Protein AF-A0AAD3CRD9-F1 (afdb_monomer_lite)

InterPro domains:
  IPR001878 Zinc finger, CCHC-type [PF00098] (406-422)
  IPR001878 Zinc finger, CCHC-type [PS50158] (407-422)
  IPR001878 Zinc finger, CCHC-type [SM00343] (406-422)
  IPR036875 Zinc finger, CCHC-type superfamily [SSF57756] (388-427)

Structure (mmCIF, N/CA/C/O backbone):
data_AF-A0AAD3CRD9-F1
#
_entry.id   AF-A0AAD3CRD9-F1
#
loop_
_atom_site.group_PDB
_atom_site.id
_atom_site.type_symbol
_atom_site.label_atom_id
_atom_site.label_alt_id
_atom_site.label_comp_id
_atom_site.label_asym_id
_atom_site.label_entity_id
_atom_site.label_seq_id
_atom_site.pdbx_PDB_ins_code
_atom_site.Cartn_x
_atom_site.Cartn_y
_atom_site.Cartn_z
_atom_site.occupancy
_atom_site.B_iso_or_equiv
_atom_site.auth_seq_id
_atom_site.auth_comp_id
_atom_site.auth_asym_id
_atom_site.auth_atom_id
_atom_site.pdbx_PDB_model_num
ATOM 1 N N . MET A 1 1 ? -44.282 -31.482 -25.779 1.00 35.91 1 MET A N 1
ATOM 2 C CA . MET A 1 1 ? -44.807 -31.997 -27.056 1.00 35.91 1 MET A CA 1
ATOM 3 C C . MET A 1 1 ? -44.684 -30.893 -28.095 1.00 35.91 1 MET A C 1
ATOM 5 O O . MET A 1 1 ? -45.486 -29.977 -28.045 1.00 35.91 1 MET A O 1
ATOM 9 N N . SER A 1 2 ? -43.751 -30.878 -29.043 1.00 31.64 2 SER A N 1
ATOM 10 C CA . SER A 1 2 ? -42.360 -31.367 -29.129 1.00 31.64 2 SER A CA 1
ATOM 11 C C . SER A 1 2 ? -42.044 -31.583 -30.615 1.00 31.64 2 SER A C 1
ATOM 13 O O . SER A 1 2 ? -42.589 -32.512 -31.200 1.00 31.64 2 SER A O 1
ATOM 15 N N . SER A 1 3 ? -41.087 -30.809 -31.136 1.00 29.16 3 SER A N 1
ATOM 16 C CA . SER A 1 3 ? -40.268 -31.115 -32.325 1.00 29.16 3 SER A CA 1
ATOM 17 C C . SER A 1 3 ? -40.866 -30.933 -33.734 1.00 29.16 3 SER A C 1
ATOM 19 O O . SER A 1 3 ? -42.062 -31.079 -33.950 1.00 29.16 3 SER A O 1
ATOM 21 N N . GLN A 1 4 ? -39.935 -30.726 -34.685 1.00 31.55 4 GLN A N 1
ATOM 22 C CA . GLN A 1 4 ? -40.085 -30.641 -36.154 1.00 31.55 4 GLN A CA 1
ATOM 23 C C . GLN A 1 4 ? -40.758 -29.346 -36.677 1.00 31.55 4 GLN A C 1
ATOM 25 O O . GLN A 1 4 ? -41.579 -28.752 -35.991 1.00 31.55 4 GLN A O 1
ATOM 30 N N . GLY A 1 5 ? -40.406 -28.820 -37.858 1.00 29.38 5 GLY A N 1
ATOM 31 C CA . GLY A 1 5 ? -39.398 -29.253 -38.842 1.00 29.38 5 GLY A CA 1
ATOM 32 C C . GLY A 1 5 ? -39.025 -28.119 -39.819 1.00 29.38 5 GLY A C 1
ATOM 33 O O . GLY A 1 5 ? -39.647 -27.061 -39.798 1.00 29.38 5 GLY A O 1
ATOM 34 N N . ASN A 1 6 ? -37.980 -28.315 -40.629 1.00 29.61 6 ASN A N 1
ATOM 35 C CA . ASN A 1 6 ? -37.401 -27.281 -41.501 1.00 29.61 6 ASN A CA 1
ATOM 36 C C . ASN A 1 6 ? -38.105 -27.145 -42.866 1.00 29.61 6 ASN A C 1
ATOM 38 O O . ASN A 1 6 ? -38.585 -28.136 -43.396 1.00 29.61 6 ASN A O 1
ATOM 42 N N . GLN A 1 7 ? -37.980 -25.939 -43.443 1.00 30.22 7 GLN A N 1
ATOM 43 C CA . GLN A 1 7 ? -37.881 -25.617 -44.882 1.00 30.22 7 GLN A CA 1
ATOM 44 C C . GLN A 1 7 ? -38.973 -26.098 -45.857 1.00 30.22 7 GLN A C 1
ATOM 46 O O . GLN A 1 7 ? -39.099 -27.280 -46.132 1.00 30.22 7 GLN A O 1
ATOM 51 N N . GLU A 1 8 ? -39.548 -25.135 -46.582 1.00 28.02 8 GLU A N 1
ATOM 52 C CA . GLU A 1 8 ? -39.514 -25.142 -48.053 1.00 28.02 8 GLU A CA 1
ATOM 53 C C . GLU A 1 8 ? -39.607 -23.695 -48.578 1.00 28.02 8 GLU A C 1
ATOM 55 O O . GLU A 1 8 ? -40.181 -22.820 -47.925 1.00 28.02 8 GLU A O 1
ATOM 60 N N . THR A 1 9 ? -38.968 -23.412 -49.714 1.00 31.98 9 THR A N 1
ATOM 61 C CA . THR A 1 9 ? -38.898 -22.077 -50.339 1.00 31.98 9 THR A CA 1
ATOM 62 C C . THR A 1 9 ? -38.847 -22.246 -51.846 1.00 31.98 9 THR A C 1
ATOM 64 O O . THR A 1 9 ? -37.929 -22.921 -52.312 1.00 31.98 9 THR A O 1
ATOM 67 N N . ASP A 1 10 ? -39.749 -21.611 -52.600 1.00 28.62 10 ASP A N 1
ATOM 68 C CA . ASP A 1 10 ? -39.769 -21.796 -54.053 1.00 28.62 10 ASP A CA 1
ATOM 69 C C . ASP A 1 10 ? -40.045 -20.523 -54.874 1.00 28.62 10 ASP A C 1
ATOM 71 O O . ASP A 1 10 ? -40.849 -19.668 -54.508 1.00 28.62 10 ASP A O 1
ATOM 75 N N . THR A 1 11 ? -39.310 -20.442 -55.985 1.00 29.28 11 THR A N 1
ATOM 76 C CA . THR A 1 11 ? -39.422 -19.592 -57.191 1.00 29.28 11 THR A CA 1
ATOM 77 C C . THR A 1 11 ? -40.224 -18.275 -57.191 1.00 29.28 11 THR A C 1
ATOM 79 O O . THR A 1 11 ? -41.448 -18.284 -57.087 1.00 29.28 11 THR A O 1
ATOM 82 N N . ALA A 1 12 ? -39.573 -17.190 -57.647 1.00 27.66 12 ALA A N 1
ATOM 83 C CA . ALA A 1 12 ? -39.840 -16.619 -58.986 1.00 27.66 12 ALA A CA 1
ATOM 84 C C . ALA A 1 12 ? -38.785 -15.571 -59.423 1.00 27.66 12 ALA A C 1
ATOM 86 O O . ALA A 1 12 ? -38.386 -14.714 -58.639 1.00 27.66 12 ALA A O 1
ATOM 87 N N . ALA A 1 13 ? -38.393 -15.597 -60.703 1.00 31.03 13 ALA A N 1
ATOM 88 C CA . ALA A 1 13 ? -37.639 -14.544 -61.404 1.00 31.03 13 ALA A CA 1
ATOM 89 C C . ALA A 1 13 ? -38.211 -14.369 -62.829 1.00 31.03 13 ALA A C 1
ATOM 91 O O . ALA A 1 13 ? -38.775 -15.323 -63.371 1.00 31.03 13 ALA A O 1
ATOM 92 N N . PRO A 1 14 ? -38.139 -13.161 -63.421 1.00 41.59 14 PRO A N 1
ATOM 93 C CA . PRO A 1 14 ? -37.195 -12.893 -64.531 1.00 41.59 14 PRO A CA 1
ATOM 94 C C . PRO A 1 14 ? -36.490 -11.516 -64.378 1.00 41.59 14 PRO A C 1
ATOM 96 O O . PRO A 1 14 ? -37.015 -10.655 -63.682 1.00 41.59 14 PRO A O 1
ATOM 99 N N . ASN A 1 15 ? -35.281 -11.195 -64.873 1.00 33.47 15 ASN A N 1
ATOM 100 C CA . ASN A 1 15 ? -34.449 -11.494 -66.069 1.00 33.47 15 ASN A CA 1
ATOM 101 C C . ASN A 1 15 ? -34.406 -10.362 -67.130 1.00 33.47 15 ASN A C 1
ATOM 103 O O . ASN A 1 15 ? -35.432 -9.784 -67.470 1.00 33.47 15 ASN A O 1
ATOM 107 N N . ASN A 1 16 ? -33.201 -10.184 -67.707 1.00 32.38 16 ASN A N 1
ATOM 108 C CA . ASN A 1 16 ? -32.766 -9.326 -68.839 1.00 32.38 16 ASN A CA 1
ATOM 109 C C . ASN A 1 16 ? -32.638 -7.801 -68.548 1.00 32.38 16 ASN A C 1
ATOM 111 O O . ASN A 1 16 ? -33.539 -7.232 -67.946 1.00 32.38 16 ASN A O 1
ATOM 115 N N . ALA A 1 17 ? -31.526 -7.075 -68.802 1.00 30.06 17 ALA A N 1
ATOM 116 C CA . ALA A 1 17 ? -30.503 -6.995 -69.891 1.00 30.06 17 ALA A CA 1
ATOM 117 C C . ALA A 1 17 ? -30.829 -5.872 -70.926 1.00 30.06 17 ALA A C 1
ATOM 119 O O . ALA A 1 17 ? -31.990 -5.485 -71.007 1.00 30.06 17 ALA A O 1
ATOM 120 N N . SER A 1 18 ? -29.909 -5.250 -71.691 1.00 30.02 18 SER A N 1
ATOM 121 C CA . SER A 1 18 ? -28.485 -5.508 -72.031 1.00 30.02 18 SER A CA 1
ATOM 122 C C . SER A 1 18 ? -27.734 -4.226 -72.507 1.00 30.02 18 SER A C 1
ATOM 124 O O . SER A 1 18 ? -28.394 -3.321 -73.001 1.00 30.02 18 SER A O 1
ATOM 126 N N . GLU A 1 19 ? -26.377 -4.222 -72.460 1.00 30.31 19 GLU A N 1
ATOM 127 C CA . GLU A 1 19 ? -25.426 -3.549 -73.417 1.00 30.31 19 GLU A CA 1
ATOM 128 C C . GLU A 1 19 ? -25.478 -1.989 -73.563 1.00 30.31 19 GLU A C 1
ATOM 130 O O . GLU A 1 19 ? -26.434 -1.369 -73.127 1.00 30.31 19 GLU A O 1
ATOM 135 N N . THR A 1 20 ? -24.540 -1.178 -74.108 1.00 30.62 20 THR A N 1
ATOM 136 C CA . THR A 1 20 ? -23.127 -1.145 -74.643 1.00 30.62 20 THR A CA 1
ATOM 137 C C . THR A 1 20 ? -22.715 0.369 -74.701 1.00 30.62 20 THR A C 1
ATOM 139 O O . THR A 1 20 ? -23.592 1.198 -74.470 1.00 30.62 20 THR A O 1
ATOM 142 N N . SER A 1 21 ? -21.530 0.926 -75.035 1.00 30.11 21 SER A N 1
ATOM 143 C CA . SER A 1 21 ? -20.060 0.644 -75.112 1.00 30.11 21 SER A CA 1
ATOM 144 C C . SER A 1 21 ? -19.377 2.008 -75.512 1.00 30.11 21 SER A C 1
ATOM 146 O O . SER A 1 21 ? -20.089 3.008 -75.539 1.00 30.11 21 SER A O 1
ATOM 148 N N . ASP A 1 22 ? -18.095 2.263 -75.849 1.00 30.22 22 ASP A N 1
ATOM 149 C CA . ASP A 1 22 ? -16.782 1.573 -75.910 1.00 30.22 22 ASP A CA 1
ATOM 150 C C . ASP A 1 22 ? -15.630 2.643 -75.963 1.00 30.22 22 ASP A C 1
ATOM 152 O O . ASP A 1 22 ? -15.923 3.801 -76.252 1.00 30.22 22 ASP A O 1
ATOM 156 N N . ASN A 1 23 ? -14.345 2.241 -75.854 1.00 31.47 23 ASN A N 1
ATOM 157 C CA . ASN A 1 23 ? -13.110 2.922 -76.351 1.00 31.47 23 ASN A CA 1
ATOM 158 C C . ASN A 1 23 ? -12.667 4.316 -75.790 1.00 31.47 23 ASN A C 1
ATOM 160 O O . ASN A 1 23 ? -13.484 5.105 -75.339 1.00 31.47 23 ASN A O 1
ATOM 164 N N . ASN A 1 24 ? -11.396 4.777 -75.890 1.00 28.59 24 ASN A N 1
ATOM 165 C CA . ASN A 1 24 ? -10.050 4.153 -75.759 1.00 28.59 24 ASN A CA 1
ATOM 166 C C . ASN A 1 24 ? -8.930 5.258 -75.714 1.00 28.59 24 ASN A C 1
ATOM 168 O O . ASN A 1 24 ? -9.234 6.437 -75.853 1.00 28.59 24 ASN A O 1
ATOM 172 N N . VAL A 1 25 ? -7.643 4.865 -75.635 1.00 30.41 25 VAL A N 1
ATOM 173 C CA . VAL A 1 25 ? -6.395 5.645 -75.930 1.00 30.41 25 VAL A CA 1
ATOM 174 C C . VAL A 1 25 ? -5.805 6.643 -74.890 1.00 30.41 25 VAL A C 1
ATOM 176 O O . VAL A 1 25 ? -6.147 7.816 -74.814 1.00 30.41 25 VAL A O 1
ATOM 179 N N . VAL A 1 26 ? -4.781 6.141 -74.185 1.00 36.59 26 VAL A N 1
ATOM 180 C CA . VAL A 1 26 ? -3.442 6.698 -73.830 1.00 36.59 26 VAL A CA 1
ATOM 181 C C . VAL A 1 26 ? -3.019 8.121 -74.298 1.00 36.59 26 VAL A C 1
ATOM 183 O O . VAL A 1 26 ? -2.935 8.367 -75.494 1.00 36.59 26 VAL A O 1
ATOM 186 N N . ASP A 1 27 ? -2.477 8.949 -73.381 1.00 28.66 27 ASP A N 1
ATOM 187 C CA . ASP A 1 27 ? -1.178 9.656 -73.574 1.00 28.66 27 ASP A CA 1
ATOM 188 C C . ASP A 1 27 ? -0.481 9.966 -72.221 1.00 28.66 27 ASP A C 1
ATOM 190 O O . ASP A 1 27 ? -1.092 9.900 -71.154 1.00 28.66 27 ASP A O 1
ATOM 194 N N . SER A 1 28 ? 0.821 10.272 -72.252 1.00 37.00 28 SER A N 1
ATOM 195 C CA . SER A 1 28 ? 1.704 10.499 -71.098 1.00 37.00 28 SER A CA 1
ATOM 196 C C . SER A 1 28 ? 2.212 11.942 -71.012 1.00 37.00 28 SER A C 1
ATOM 198 O O . SER A 1 28 ? 2.741 12.469 -71.993 1.00 37.00 28 SER A O 1
ATOM 200 N N . ARG A 1 29 ? 2.214 12.554 -69.812 1.00 29.53 29 ARG A N 1
ATOM 201 C CA . ARG A 1 29 ? 3.105 13.698 -69.508 1.00 29.53 29 ARG A CA 1
ATOM 202 C C . ARG A 1 29 ? 3.309 13.984 -68.014 1.00 29.53 29 ARG A C 1
ATOM 204 O O . ARG A 1 29 ? 2.607 13.475 -67.151 1.00 29.53 29 ARG A O 1
ATOM 211 N N . ARG A 1 30 ? 4.358 14.766 -67.737 1.00 32.22 30 ARG A N 1
ATOM 212 C CA . ARG A 1 30 ? 5.088 14.885 -66.462 1.00 32.22 30 ARG A CA 1
ATOM 213 C C . ARG A 1 30 ? 5.162 16.352 -66.018 1.00 32.22 30 ARG A C 1
ATOM 215 O O . ARG A 1 30 ? 5.890 17.112 -66.647 1.00 32.22 30 ARG A O 1
ATOM 222 N N . SER A 1 31 ? 4.502 16.719 -64.918 1.00 29.28 31 SER A N 1
ATOM 223 C CA . SER A 1 31 ? 4.797 17.930 -64.122 1.00 29.28 31 SER A CA 1
ATOM 224 C C . SER A 1 31 ? 4.269 17.725 -62.695 1.00 29.28 31 SER A C 1
ATOM 226 O O . SER A 1 31 ? 3.162 17.236 -62.527 1.00 29.28 31 SER A O 1
ATOM 228 N N . GLN A 1 32 ? 5.128 17.737 -61.673 1.00 30.48 32 GLN A N 1
ATOM 229 C CA . GLN A 1 32 ? 5.472 18.889 -60.818 1.00 30.48 32 GLN A CA 1
ATOM 230 C C . GLN A 1 32 ? 4.336 19.401 -59.912 1.00 30.48 32 GLN A C 1
ATOM 232 O O . GLN A 1 32 ? 3.290 19.811 -60.385 1.00 30.48 32 GLN A O 1
ATOM 237 N N . ARG A 1 33 ? 4.652 19.389 -58.606 1.00 34.91 33 ARG A N 1
ATOM 238 C CA . ARG A 1 33 ? 4.175 20.230 -57.492 1.00 34.91 33 ARG A CA 1
ATOM 239 C C . ARG A 1 33 ? 2.901 21.062 -57.710 1.00 34.91 33 ARG A C 1
ATOM 241 O O . ARG A 1 33 ? 2.939 22.033 -58.449 1.00 34.91 33 ARG A O 1
ATOM 248 N 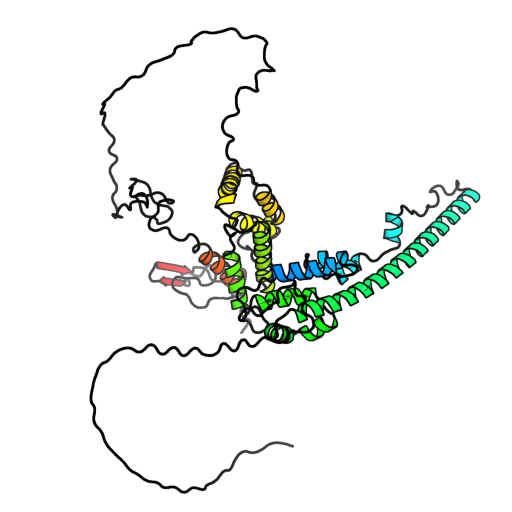N . ASP A 1 34 ? 1.953 20.874 -56.795 1.00 31.88 34 ASP A N 1
ATOM 249 C CA . ASP A 1 34 ? 1.568 21.989 -55.923 1.00 31.88 34 ASP A CA 1
ATOM 250 C C . ASP A 1 34 ? 1.323 21.515 -54.479 1.00 31.88 34 ASP A C 1
ATOM 252 O O . ASP A 1 34 ? 1.040 20.339 -54.240 1.00 31.88 34 ASP A O 1
ATOM 256 N N . GLN A 1 35 ? 1.518 22.408 -53.503 1.00 39.94 35 GLN A N 1
ATOM 257 C CA . GLN A 1 35 ? 1.360 22.122 -52.068 1.00 39.94 35 GLN A CA 1
ATOM 258 C C . GLN A 1 35 ? 0.053 22.719 -51.539 1.00 39.94 35 GLN A C 1
ATOM 260 O O . GLN A 1 35 ? 0.066 23.793 -50.938 1.00 39.94 35 GLN A O 1
ATOM 265 N N . ASP A 1 36 ? -1.072 22.027 -51.722 1.00 32.44 36 ASP A N 1
ATOM 266 C CA . ASP A 1 36 ? -2.358 22.558 -51.262 1.00 32.44 36 ASP A CA 1
ATOM 267 C C . ASP A 1 36 ? -2.682 22.154 -49.810 1.00 32.44 36 ASP A C 1
ATOM 269 O O . ASP A 1 36 ? -2.855 20.980 -49.460 1.00 32.44 36 ASP A O 1
ATOM 273 N N . VAL A 1 37 ? -2.710 23.150 -48.923 1.00 41.69 37 VAL A N 1
ATOM 274 C CA . VAL A 1 37 ? -2.703 22.967 -47.467 1.00 41.69 37 VAL A CA 1
ATOM 275 C C . VAL A 1 37 ? -4.128 22.770 -46.944 1.00 41.69 37 VAL A C 1
ATOM 277 O O . VAL A 1 37 ? -4.746 23.674 -46.377 1.00 41.69 37 VAL A O 1
ATOM 280 N N . ARG A 1 38 ? -4.645 21.540 -47.057 1.00 30.44 38 ARG A N 1
ATOM 281 C CA . ARG A 1 38 ? -5.886 21.128 -46.375 1.00 30.44 38 ARG A CA 1
ATOM 282 C C . ARG A 1 38 ? -5.691 21.013 -44.858 1.00 30.44 38 ARG A C 1
ATOM 284 O O . ARG A 1 38 ? -5.623 19.920 -44.299 1.00 30.44 38 ARG A O 1
ATOM 291 N N . ARG A 1 39 ? -5.674 22.164 -44.174 1.00 33.53 39 ARG A N 1
ATOM 292 C CA . ARG A 1 39 ? -5.962 22.259 -42.734 1.00 33.53 39 ARG A CA 1
ATOM 293 C C . ARG A 1 39 ? -7.356 21.685 -42.478 1.00 33.53 39 ARG A C 1
ATOM 295 O O . ARG A 1 39 ? -8.351 22.362 -42.724 1.00 33.53 39 ARG A O 1
ATOM 302 N N . GLN A 1 40 ? -7.442 20.460 -41.965 1.00 30.67 40 GLN A N 1
ATOM 303 C CA . GLN A 1 40 ? -8.681 20.022 -41.327 1.00 30.67 40 GLN A CA 1
ATOM 304 C C . GLN A 1 40 ? -8.918 20.873 -40.067 1.00 30.67 40 GLN A C 1
ATOM 306 O O . GLN A 1 40 ? -7.950 21.181 -39.362 1.00 30.67 40 GLN A O 1
ATOM 311 N N . PRO A 1 41 ? -10.167 21.266 -39.758 1.00 29.08 41 PRO A N 1
ATOM 312 C CA . PRO A 1 41 ? -10.463 21.941 -38.506 1.00 29.08 41 PRO A CA 1
ATOM 313 C C . PRO A 1 41 ? -10.141 21.003 -37.346 1.00 29.08 41 PRO A C 1
ATOM 315 O O . PRO A 1 41 ? -10.674 19.894 -37.273 1.00 29.08 41 PRO A O 1
ATOM 318 N N . THR A 1 42 ? -9.309 21.452 -36.410 1.00 31.05 42 THR A N 1
ATOM 319 C CA . THR A 1 42 ? -9.215 20.802 -35.107 1.00 31.05 42 THR A CA 1
ATOM 320 C C . THR A 1 42 ? -10.557 20.976 -34.406 1.00 31.05 42 THR A C 1
ATOM 322 O O . THR A 1 42 ? -10.836 22.020 -33.817 1.00 31.05 42 THR A O 1
ATOM 325 N N . TYR A 1 43 ? -11.400 19.941 -34.463 1.00 29.61 43 TYR A N 1
ATOM 326 C CA . TYR A 1 43 ? -12.557 19.809 -33.584 1.00 29.61 43 TYR A CA 1
ATOM 327 C C . TYR A 1 43 ? -12.049 19.638 -32.154 1.00 29.61 43 TYR A C 1
ATOM 329 O O . TYR A 1 43 ? -11.951 18.534 -31.622 1.00 29.61 43 TYR A O 1
ATOM 337 N N . ASN A 1 44 ? -11.698 20.770 -31.545 1.00 34.31 44 ASN A N 1
ATOM 338 C CA . ASN A 1 44 ? -11.290 20.900 -30.161 1.00 34.31 44 ASN A CA 1
ATOM 339 C C . ASN A 1 44 ? -12.536 20.712 -29.288 1.00 34.31 44 ASN A C 1
ATOM 341 O O . ASN A 1 44 ? -13.110 21.664 -28.756 1.00 34.31 44 ASN A O 1
ATOM 345 N N . ARG A 1 45 ? -13.027 19.468 -29.258 1.00 33.59 45 ARG A N 1
ATOM 346 C CA . ARG A 1 45 ? -14.257 19.050 -28.594 1.00 33.59 45 ARG A CA 1
ATOM 347 C C . ARG A 1 45 ? -14.000 19.070 -27.096 1.00 33.59 45 ARG A C 1
ATOM 349 O O . ARG A 1 45 ? -13.722 18.038 -26.499 1.00 33.59 45 ARG A O 1
ATOM 356 N N . SER A 1 46 ? -14.067 20.274 -26.526 1.00 44.53 46 SER A N 1
ATOM 357 C CA . SER A 1 46 ? -13.988 20.527 -25.091 1.00 44.53 46 SER A CA 1
ATOM 358 C C . SER A 1 46 ? -14.959 19.586 -24.386 1.00 44.53 46 SER A C 1
ATOM 360 O O . SER A 1 46 ? -16.179 19.754 -24.463 1.00 44.53 46 SER A O 1
ATOM 362 N N . SER A 1 47 ? -14.411 18.535 -23.778 1.00 40.66 47 SER A N 1
ATOM 363 C CA . SER A 1 47 ? -15.176 17.472 -23.146 1.00 40.66 47 SER A CA 1
ATOM 364 C C . SER A 1 47 ? -15.714 17.983 -21.819 1.00 40.66 47 SER A C 1
ATOM 366 O O . SER A 1 47 ? -15.108 17.798 -20.770 1.00 40.66 47 SER A O 1
ATOM 368 N N . THR A 1 48 ? -16.854 18.676 -21.916 1.00 38.94 48 THR A N 1
ATOM 369 C CA . THR A 1 48 ? -17.886 18.836 -20.881 1.00 38.94 48 THR A CA 1
ATOM 370 C C . THR A 1 48 ? -17.347 18.898 -19.453 1.00 38.94 48 THR A C 1
ATOM 372 O O . THR A 1 48 ? -17.090 17.852 -18.859 1.00 38.94 48 THR A O 1
ATOM 375 N N . LYS A 1 49 ? -17.252 20.108 -18.872 1.00 42.84 49 LYS A N 1
ATOM 376 C CA . LYS A 1 49 ? -16.910 20.309 -17.450 1.00 42.84 49 LYS A CA 1
ATOM 377 C C . LYS A 1 49 ? -17.746 19.383 -16.554 1.00 42.84 49 LYS A C 1
ATOM 379 O O . LYS A 1 49 ? -18.897 19.687 -16.241 1.00 42.84 49 LYS A O 1
ATOM 384 N N . PHE A 1 50 ? -17.158 18.256 -16.159 1.00 39.06 50 PHE A N 1
ATOM 385 C CA . PHE A 1 50 ? -17.808 17.261 -15.320 1.00 39.06 50 PHE A CA 1
ATOM 386 C C . PHE A 1 50 ? -17.939 17.842 -13.912 1.00 39.06 50 PHE A C 1
ATOM 388 O O . PHE A 1 50 ? -16.957 18.317 -13.335 1.00 39.06 50 PHE A O 1
ATOM 395 N N . LYS A 1 51 ? -19.167 17.878 -13.386 1.00 39.47 51 LYS A N 1
ATOM 396 C CA . LYS A 1 51 ? -19.551 18.714 -12.238 1.00 39.47 51 LYS A CA 1
ATOM 397 C C . LYS A 1 51 ? -19.165 18.071 -10.895 1.00 39.47 51 LYS A C 1
ATOM 399 O O . LYS A 1 51 ? -20.023 17.799 -10.065 1.00 39.47 51 LYS A O 1
ATOM 404 N N . GLY A 1 52 ? -17.864 17.853 -10.717 1.00 54.88 52 GLY A N 1
ATOM 405 C CA . GLY A 1 52 ? -17.250 17.227 -9.541 1.00 54.88 52 GLY A CA 1
ATOM 406 C C . GLY A 1 52 ? -15.714 17.252 -9.526 1.00 54.88 52 GLY A C 1
ATOM 407 O O . GLY A 1 52 ? -15.119 17.051 -8.471 1.00 54.88 52 GLY A O 1
ATOM 408 N N . LYS A 1 53 ? -15.046 17.544 -10.657 1.00 69.12 53 LYS A N 1
ATOM 409 C CA . LYS A 1 53 ? -13.575 17.548 -10.719 1.00 69.12 53 LYS A CA 1
ATOM 410 C C . LYS A 1 53 ? -12.955 18.654 -9.862 1.00 69.12 53 LYS A C 1
ATOM 412 O O . LYS A 1 53 ? -13.291 19.827 -9.996 1.00 69.12 53 LYS A O 1
ATOM 417 N N . ILE A 1 54 ? -12.008 18.249 -9.021 1.00 82.31 54 ILE A N 1
ATOM 418 C CA . ILE A 1 54 ? -11.125 19.117 -8.237 1.00 82.31 54 ILE A CA 1
ATOM 419 C C . ILE A 1 54 ? -10.000 19.572 -9.169 1.00 82.31 54 ILE A C 1
ATOM 421 O O . ILE A 1 54 ? -9.275 18.730 -9.695 1.00 82.31 54 ILE A O 1
ATOM 425 N N . GLU A 1 55 ? -9.857 20.881 -9.381 1.00 78.62 55 GLU A N 1
ATOM 426 C CA . GLU A 1 55 ? -8.935 21.437 -10.390 1.00 78.62 55 GLU A CA 1
ATOM 427 C C . GLU A 1 55 ? -7.450 21.135 -10.091 1.00 78.62 55 GLU A C 1
ATOM 429 O O . GLU A 1 55 ? -6.660 20.997 -11.022 1.00 78.62 55 GLU A O 1
ATOM 434 N N . ASP A 1 56 ? -7.093 20.945 -8.814 1.00 81.38 56 ASP A N 1
ATOM 435 C CA . ASP A 1 56 ? -5.735 20.597 -8.360 1.00 81.38 56 ASP A CA 1
ATOM 436 C C . ASP A 1 56 ? -5.329 19.128 -8.636 1.00 81.38 56 ASP A C 1
ATOM 438 O O . ASP A 1 56 ? -4.148 18.799 -8.537 1.00 81.38 56 ASP A O 1
ATOM 442 N N . ILE A 1 57 ? -6.276 18.227 -8.945 1.00 87.19 57 ILE A N 1
ATOM 443 C CA . ILE A 1 57 ? -6.012 16.785 -9.117 1.00 87.19 57 ILE A CA 1
ATOM 444 C C . ILE A 1 57 ? -6.097 16.415 -10.601 1.00 87.19 57 ILE A C 1
ATOM 446 O O . ILE A 1 57 ? -7.143 16.548 -11.238 1.00 87.19 57 ILE A O 1
ATOM 450 N N . GLU A 1 58 ? -4.993 15.898 -11.140 1.00 86.38 58 GLU A N 1
ATOM 451 C CA . GLU A 1 58 ? -4.894 15.455 -12.533 1.00 86.38 58 GLU A CA 1
ATOM 452 C C . GLU A 1 58 ? -5.802 14.241 -12.796 1.00 86.38 58 GLU A C 1
ATOM 454 O O . GLU A 1 58 ? -5.797 13.267 -12.045 1.00 86.38 58 GLU A O 1
ATOM 459 N N . SER A 1 59 ? -6.611 14.300 -13.857 1.00 89.81 59 SER A N 1
ATOM 460 C CA . SER A 1 59 ? -7.582 13.246 -14.167 1.00 89.81 59 SER A CA 1
ATOM 461 C C . SER A 1 59 ? -6.925 11.967 -14.683 1.00 89.81 59 SER A C 1
ATOM 463 O O . SER A 1 59 ? -6.052 12.008 -15.548 1.00 89.81 59 SER A O 1
ATOM 465 N N . LEU A 1 60 ? -7.411 10.825 -14.201 1.00 92.25 60 LEU A N 1
ATOM 466 C CA . LEU A 1 60 ? -6.871 9.505 -14.514 1.00 92.25 60 LEU A CA 1
ATOM 467 C C . LEU A 1 60 ? -7.530 8.925 -15.782 1.00 92.25 60 LEU A C 1
ATOM 469 O O . LEU A 1 60 ? -8.752 8.985 -15.941 1.00 92.25 60 LEU A O 1
ATOM 473 N N . THR A 1 61 ? -6.737 8.373 -16.702 1.00 90.19 61 THR A N 1
ATOM 474 C CA . THR A 1 61 ? -7.204 7.889 -18.021 1.00 90.19 61 THR A CA 1
ATOM 475 C C . THR A 1 61 ? -6.832 6.424 -18.252 1.00 90.19 61 THR A C 1
ATOM 477 O O . THR A 1 61 ? -6.035 5.866 -17.505 1.00 90.19 61 THR A O 1
ATOM 480 N N . THR A 1 62 ? -7.392 5.779 -19.271 1.00 87.00 62 THR A N 1
ATOM 481 C CA . THR A 1 62 ? -6.962 4.434 -19.697 1.00 87.00 62 THR A CA 1
ATOM 482 C C . THR A 1 62 ? -5.519 4.450 -20.222 1.00 87.00 62 THR A C 1
ATOM 484 O O . THR A 1 62 ? -4.964 5.507 -20.548 1.00 87.00 62 THR A O 1
ATOM 487 N N . LYS A 1 63 ? -4.881 3.277 -20.328 1.00 83.94 63 LYS A N 1
ATOM 488 C CA . LYS A 1 63 ? -3.513 3.156 -20.874 1.00 83.94 63 LYS A CA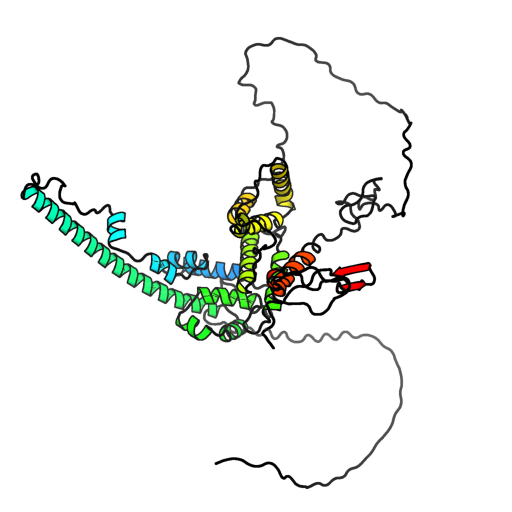 1
ATOM 489 C C . LYS A 1 63 ? -3.402 3.642 -22.323 1.00 83.94 63 LYS A C 1
ATOM 491 O O . LYS A 1 63 ? -2.368 4.199 -22.704 1.00 83.94 63 LYS A O 1
ATOM 496 N N . ASP A 1 64 ? -4.457 3.435 -23.108 1.00 82.19 64 ASP A N 1
ATOM 497 C CA . ASP A 1 64 ? -4.492 3.779 -24.529 1.00 82.19 64 ASP A CA 1
ATOM 498 C C . ASP A 1 64 ? -4.806 5.265 -24.765 1.00 82.19 64 ASP A C 1
ATOM 500 O O . ASP A 1 64 ? -4.246 5.861 -25.687 1.00 82.19 64 ASP A O 1
ATOM 504 N N . GLU A 1 65 ? -5.587 5.906 -23.887 1.00 85.50 65 GLU A N 1
ATOM 505 C CA . GLU A 1 65 ? -5.725 7.370 -23.857 1.00 85.50 65 GLU A CA 1
ATOM 506 C C . GLU A 1 65 ? -4.422 8.069 -23.436 1.00 85.50 65 GLU A C 1
ATOM 508 O O . GLU A 1 65 ? -4.067 9.104 -24.007 1.00 85.50 65 GLU A O 1
ATOM 513 N N . SER A 1 66 ? -3.685 7.528 -22.452 1.00 81.81 66 SER A N 1
ATOM 514 C CA . SER A 1 66 ? -2.422 8.125 -22.002 1.00 81.81 66 SER A CA 1
ATOM 515 C C . SER A 1 66 ? -1.378 7.123 -21.511 1.00 81.81 66 SER A C 1
ATOM 517 O O . SER A 1 66 ? -1.397 6.625 -20.386 1.00 81.81 66 SER A O 1
ATOM 519 N N . ARG A 1 67 ? -0.288 7.013 -22.275 1.00 69.88 67 ARG A N 1
ATOM 520 C CA . ARG A 1 67 ? 0.969 6.390 -21.815 1.00 69.88 67 ARG A CA 1
ATOM 521 C C . ARG A 1 67 ? 1.717 7.207 -20.744 1.00 69.88 67 ARG A C 1
ATOM 523 O O . ARG A 1 67 ? 2.856 6.880 -20.425 1.00 69.88 67 ARG A O 1
ATOM 530 N N . LYS A 1 68 ? 1.123 8.294 -20.232 1.00 69.75 68 LYS A N 1
ATOM 531 C CA . LYS A 1 68 ? 1.688 9.175 -19.196 1.00 69.75 68 LYS A CA 1
ATOM 532 C C . LYS A 1 68 ? 0.895 9.167 -17.881 1.00 69.75 68 LYS A C 1
ATOM 534 O O . LYS A 1 68 ? 1.199 9.983 -17.017 1.00 69.75 68 LYS A O 1
ATOM 539 N N . ASN A 1 69 ? -0.096 8.281 -17.715 1.00 81.31 69 ASN A N 1
ATOM 540 C CA . ASN A 1 69 ? -0.827 8.136 -16.450 1.00 81.31 69 ASN A CA 1
ATOM 541 C C . ASN A 1 69 ? 0.144 7.937 -15.274 1.00 81.31 69 ASN A C 1
ATOM 543 O O . ASN A 1 69 ? 0.790 6.897 -15.160 1.00 81.31 69 ASN A O 1
ATOM 547 N N . ASN A 1 70 ? 0.229 8.925 -14.382 1.00 84.50 70 ASN A N 1
ATOM 548 C CA . ASN A 1 70 ? 1.006 8.827 -13.152 1.00 84.50 70 ASN A CA 1
ATOM 549 C C . ASN A 1 70 ? 0.060 8.505 -11.988 1.00 84.50 70 ASN A C 1
ATOM 551 O O . ASN A 1 70 ? -0.338 9.385 -11.223 1.00 84.50 70 ASN A O 1
ATOM 555 N N . PHE A 1 71 ? -0.324 7.229 -11.883 1.00 89.56 71 PHE A N 1
ATOM 556 C CA . PHE A 1 71 ? -1.220 6.749 -10.829 1.00 89.56 71 PHE A CA 1
ATOM 557 C C . PHE A 1 71 ? -0.684 7.061 -9.420 1.00 89.56 71 PHE A C 1
ATOM 559 O O . PHE A 1 71 ? -1.446 7.429 -8.530 1.00 89.56 71 PHE A O 1
ATOM 566 N N . THR A 1 72 ? 0.632 6.976 -9.226 1.00 86.44 72 THR A N 1
ATOM 567 C CA . THR A 1 72 ? 1.320 7.280 -7.965 1.00 86.44 72 THR A CA 1
ATOM 568 C C . THR A 1 72 ? 1.093 8.733 -7.535 1.00 86.44 72 THR A C 1
ATOM 570 O O . THR A 1 72 ? 0.653 8.980 -6.410 1.00 86.44 72 THR A O 1
ATOM 573 N N . LYS A 1 73 ? 1.286 9.691 -8.455 1.00 87.25 73 LYS A N 1
ATOM 574 C CA . LYS A 1 73 ? 0.961 11.109 -8.242 1.00 87.25 73 LYS A CA 1
ATOM 575 C C . LYS A 1 73 ? -0.533 11.293 -7.961 1.00 87.25 73 LYS A C 1
ATOM 577 O O . LYS A 1 73 ? -0.875 11.891 -6.949 1.00 87.25 73 LYS A O 1
ATOM 582 N N . PHE A 1 74 ? -1.414 10.726 -8.790 1.00 92.50 74 PHE A N 1
ATOM 583 C CA . PHE A 1 74 ? -2.868 10.805 -8.594 1.00 92.50 74 PHE A CA 1
ATOM 584 C C . PHE A 1 74 ? -3.294 10.326 -7.194 1.00 92.50 74 PHE A C 1
ATOM 586 O O . PHE A 1 74 ? -4.010 11.035 -6.486 1.00 92.50 74 PHE A O 1
ATOM 593 N N . LYS A 1 75 ? -2.790 9.167 -6.746 1.00 92.75 75 LYS A N 1
ATOM 594 C CA . LYS A 1 75 ? -3.019 8.642 -5.392 1.00 92.75 75 LYS A CA 1
ATOM 595 C C . LYS A 1 75 ? -2.486 9.601 -4.321 1.00 92.75 75 LYS A C 1
ATOM 597 O O . LYS A 1 75 ? -3.155 9.798 -3.309 1.00 92.75 75 LYS A O 1
ATOM 602 N N . SER A 1 76 ? -1.315 10.208 -4.524 1.00 90.75 76 SER A N 1
ATOM 603 C CA . SER A 1 76 ? -0.758 11.204 -3.599 1.00 90.75 76 SER A CA 1
ATOM 604 C C . SER A 1 76 ? -1.641 12.453 -3.493 1.00 90.75 76 SER A C 1
ATOM 606 O O . SER A 1 76 ? -2.003 12.843 -2.383 1.00 90.75 76 SER A O 1
ATOM 608 N N . ASP A 1 77 ? -2.050 13.035 -4.622 1.00 92.81 77 ASP A N 1
ATOM 609 C CA . ASP A 1 77 ? -2.849 14.265 -4.678 1.00 92.81 77 ASP A CA 1
ATOM 610 C C . ASP A 1 77 ? -4.252 14.054 -4.072 1.00 92.81 77 ASP A C 1
ATOM 612 O O . ASP A 1 77 ? -4.723 14.871 -3.277 1.00 92.81 77 ASP A O 1
ATOM 616 N N . VAL A 1 78 ? -4.885 12.904 -4.344 1.00 94.94 78 VAL A N 1
ATOM 617 C CA . VAL A 1 78 ? -6.143 12.478 -3.702 1.00 94.94 78 VAL A CA 1
ATOM 618 C C . VAL A 1 78 ? -5.983 12.337 -2.184 1.00 94.94 78 VAL A C 1
ATOM 620 O O . VAL A 1 78 ? -6.805 12.849 -1.424 1.00 94.94 78 VAL A O 1
ATOM 623 N N . LEU A 1 79 ? -4.923 11.678 -1.706 1.00 94.31 79 LEU A N 1
ATOM 624 C CA . LEU A 1 79 ? -4.690 11.514 -0.266 1.00 94.31 79 LEU A CA 1
ATOM 625 C C . LEU A 1 79 ? -4.350 12.846 0.425 1.00 94.31 79 LEU A C 1
ATOM 627 O O . LEU A 1 79 ? -4.755 13.062 1.567 1.00 94.31 79 LEU A O 1
ATOM 631 N N . GLN A 1 80 ? -3.670 13.762 -0.266 1.00 93.88 80 GLN A N 1
ATOM 632 C CA . GLN A 1 80 ? -3.397 15.114 0.223 1.00 93.88 80 GLN A CA 1
ATOM 633 C C . GLN A 1 80 ? -4.679 15.962 0.295 1.00 93.88 80 GLN A C 1
ATOM 635 O O . GLN A 1 80 ? -4.866 16.715 1.253 1.00 93.88 80 GLN A O 1
ATOM 640 N N . TYR A 1 81 ? -5.600 15.799 -0.660 1.00 94.94 81 TYR A N 1
ATOM 641 C CA . TYR A 1 81 ? -6.935 16.397 -0.593 1.00 94.94 81 TYR A CA 1
ATOM 642 C C . TYR A 1 81 ? -7.725 15.875 0.618 1.00 94.94 81 TYR A C 1
ATOM 644 O O . TYR A 1 81 ? -8.298 16.674 1.360 1.00 94.94 81 TYR A O 1
ATOM 652 N N . VAL A 1 82 ? -7.689 14.563 0.889 1.00 95.38 82 VAL A N 1
ATOM 653 C CA . VAL A 1 82 ? -8.308 13.970 2.091 1.00 95.38 82 VAL A CA 1
ATOM 654 C C . VAL A 1 82 ? -7.731 14.585 3.372 1.00 95.38 82 VAL A C 1
ATOM 656 O O . VAL A 1 82 ? -8.507 15.039 4.211 1.00 95.38 82 VAL A O 1
ATOM 659 N N . LEU A 1 83 ? -6.401 14.704 3.507 1.00 95.12 83 LEU A N 1
ATOM 660 C CA . LEU A 1 83 ? -5.767 15.366 4.666 1.00 95.12 83 LEU A CA 1
ATOM 661 C C . LEU A 1 83 ? -6.226 16.820 4.877 1.00 95.12 83 LEU A C 1
ATOM 663 O O . LEU A 1 83 ? -6.260 17.286 6.014 1.00 95.12 83 LEU A O 1
ATOM 667 N N . LYS A 1 84 ? -6.560 17.537 3.799 1.00 94.81 84 LYS A N 1
ATOM 668 C CA . LYS A 1 84 ? -6.944 18.957 3.819 1.00 94.81 84 LYS A CA 1
ATOM 669 C C . LYS A 1 84 ? -8.446 19.186 4.043 1.00 94.81 84 LYS A C 1
ATOM 671 O O . LYS A 1 84 ? -8.815 20.236 4.564 1.00 94.81 84 LYS A O 1
ATOM 676 N N . HIS A 1 85 ? -9.305 18.248 3.637 1.00 93.50 85 HIS A N 1
ATOM 677 C CA . HIS A 1 85 ? -10.754 18.477 3.529 1.00 93.50 85 HIS A CA 1
ATOM 678 C C . HIS A 1 85 ? -11.647 17.522 4.341 1.00 93.50 85 HIS A C 1
ATOM 680 O O . HIS A 1 85 ? -12.848 17.777 4.433 1.00 93.50 85 HIS A O 1
ATOM 686 N N . PHE A 1 86 ? -11.127 16.427 4.909 1.00 94.88 86 PHE A N 1
ATOM 687 C CA . PHE A 1 86 ? -11.948 15.411 5.588 1.00 94.88 86 PHE A CA 1
ATOM 688 C C . PHE A 1 86 ? -11.782 15.424 7.116 1.00 94.88 86 PHE A C 1
ATOM 690 O O . PHE A 1 86 ? -10.669 15.523 7.636 1.00 94.88 86 PHE A O 1
ATOM 697 N N . THR A 1 87 ? -12.881 15.204 7.851 1.00 93.75 87 THR A N 1
ATOM 698 C CA . THR A 1 87 ? -12.801 14.800 9.265 1.00 93.75 87 THR A CA 1
ATOM 699 C C . THR A 1 87 ? -12.132 13.428 9.372 1.00 93.75 87 THR A C 1
ATOM 701 O O . THR A 1 87 ? -12.267 12.582 8.486 1.00 93.75 87 THR A O 1
ATOM 704 N N . HIS A 1 88 ? -11.367 13.206 10.444 1.00 92.69 88 HIS A N 1
ATOM 705 C CA . HIS A 1 88 ? -10.699 11.924 10.718 1.00 92.69 88 HIS A CA 1
ATOM 706 C C . HIS A 1 88 ? -9.777 11.404 9.588 1.00 92.69 88 HIS A C 1
ATOM 708 O O . HIS A 1 88 ? -9.482 10.215 9.499 1.00 92.69 88 HIS A O 1
ATOM 714 N N . ALA A 1 89 ? -9.234 12.304 8.758 1.00 94.25 89 ALA A N 1
ATOM 715 C CA . ALA A 1 89 ? -8.292 11.966 7.685 1.00 94.25 89 ALA A CA 1
ATOM 716 C C . ALA A 1 89 ? -7.024 11.228 8.169 1.00 94.25 89 ALA A C 1
ATOM 718 O O . ALA A 1 89 ? -6.431 10.457 7.412 1.00 94.25 89 ALA A O 1
ATOM 719 N N . VAL A 1 90 ? -6.635 11.423 9.435 1.00 93.75 90 VAL A N 1
ATOM 720 C CA . VAL A 1 90 ? -5.516 10.726 10.097 1.00 93.75 90 VAL A CA 1
ATOM 721 C C . VAL A 1 90 ? -5.747 9.223 10.276 1.00 93.75 90 VAL A C 1
ATOM 723 O O . VAL A 1 90 ? -4.779 8.480 10.377 1.00 93.75 90 VAL A O 1
ATOM 726 N N . ASP A 1 91 ? -6.998 8.765 10.268 1.00 94.12 91 ASP A N 1
ATOM 727 C CA . ASP A 1 91 ? -7.360 7.344 10.327 1.00 94.12 91 ASP A CA 1
ATOM 728 C C . ASP A 1 91 ? -7.457 6.723 8.918 1.00 94.12 91 ASP A C 1
ATOM 730 O O . ASP A 1 91 ? -7.316 5.516 8.742 1.00 94.12 91 ASP A O 1
ATOM 734 N N . ILE A 1 92 ? -7.658 7.564 7.896 1.00 95.69 92 ILE A N 1
ATOM 735 C CA . ILE A 1 92 ? -7.845 7.169 6.493 1.00 95.69 92 ILE A CA 1
ATOM 736 C C . ILE A 1 92 ? -6.506 7.046 5.762 1.00 95.69 92 ILE A C 1
ATOM 738 O O . ILE A 1 92 ? -6.184 6.018 5.164 1.00 95.69 92 ILE A O 1
ATOM 742 N N . VAL A 1 93 ? -5.725 8.126 5.765 1.00 95.88 93 VAL A N 1
ATOM 743 C CA . VAL A 1 93 ? -4.594 8.284 4.844 1.00 95.88 93 VAL A CA 1
ATOM 744 C C . VAL A 1 93 ? -3.422 7.349 5.168 1.00 95.88 93 VAL A C 1
ATOM 746 O O . VAL A 1 93 ? -2.884 6.767 4.225 1.00 95.88 93 VAL A O 1
ATOM 749 N N . PRO A 1 94 ? -3.035 7.112 6.439 1.00 95.06 94 PRO A N 1
ATOM 750 C CA . PRO A 1 94 ? -2.015 6.116 6.763 1.00 95.06 94 PRO A CA 1
ATOM 751 C C . PRO A 1 94 ? -2.410 4.694 6.346 1.00 95.06 94 PRO A C 1
ATOM 753 O O . PRO A 1 94 ? -1.568 3.977 5.810 1.00 95.06 94 PRO A O 1
ATOM 756 N N . ALA A 1 95 ? -3.681 4.304 6.507 1.00 95.12 95 ALA A N 1
ATOM 757 C CA . ALA A 1 95 ? -4.169 2.985 6.103 1.00 95.12 95 ALA A CA 1
ATOM 758 C C . ALA A 1 95 ? -4.091 2.792 4.576 1.00 95.12 95 ALA A C 1
ATOM 760 O O . ALA A 1 95 ? -3.467 1.837 4.113 1.00 95.12 95 ALA A O 1
ATOM 761 N N . LEU A 1 96 ? -4.598 3.750 3.786 1.00 94.88 96 LEU A N 1
ATOM 762 C CA . LEU A 1 96 ? -4.536 3.696 2.315 1.00 94.88 96 LEU A CA 1
ATOM 763 C C . LEU A 1 96 ? -3.106 3.821 1.750 1.00 94.88 96 LEU A C 1
ATOM 765 O O . LEU A 1 96 ? -2.824 3.306 0.659 1.00 94.88 96 LEU A O 1
ATOM 769 N N . LYS A 1 97 ? -2.182 4.476 2.470 1.00 90.56 97 LYS A N 1
ATOM 770 C CA . LYS A 1 97 ? -0.743 4.433 2.149 1.00 90.56 97 LYS A CA 1
ATOM 771 C C . LYS A 1 97 ? -0.150 3.052 2.431 1.00 90.56 97 LYS A C 1
ATOM 773 O O . LYS A 1 97 ? 0.542 2.526 1.571 1.00 90.56 97 LYS A O 1
ATOM 778 N N . ALA A 1 98 ? -0.496 2.438 3.560 1.00 88.38 98 ALA A N 1
ATOM 779 C CA . ALA A 1 98 ? -0.074 1.089 3.939 1.00 88.38 98 ALA A CA 1
ATOM 780 C C . ALA A 1 98 ? -0.833 -0.052 3.221 1.00 88.38 98 ALA A C 1
ATOM 782 O O . ALA A 1 98 ? -0.701 -1.204 3.624 1.00 88.38 98 ALA A O 1
ATOM 783 N N . GLY A 1 99 ? -1.665 0.234 2.211 1.00 90.06 99 GLY A N 1
ATOM 784 C CA . GLY A 1 99 ? -2.422 -0.789 1.470 1.00 90.06 99 GLY A CA 1
ATOM 785 C C . GLY A 1 99 ? -3.497 -1.519 2.289 1.00 90.06 99 GLY A C 1
ATOM 786 O O . GLY A 1 99 ? -3.895 -2.620 1.925 1.00 90.06 99 GLY A O 1
ATOM 787 N N . ASN A 1 100 ? -3.952 -0.929 3.396 1.00 93.75 100 ASN A N 1
ATOM 788 C CA . ASN A 1 100 ? -4.966 -1.486 4.288 1.00 93.75 100 ASN A CA 1
ATOM 789 C C . ASN A 1 100 ? -6.293 -0.715 4.169 1.00 93.75 100 ASN A C 1
ATOM 791 O O . ASN A 1 100 ? -6.302 0.478 3.864 1.00 93.75 100 ASN A O 1
ATOM 795 N N . ASP A 1 101 ? -7.412 -1.380 4.468 1.00 93.88 101 ASP A N 1
ATOM 796 C CA . ASP A 1 101 ? -8.720 -0.726 4.588 1.00 93.88 101 ASP A CA 1
ATOM 797 C C . ASP A 1 101 ? -8.762 0.166 5.851 1.00 93.88 101 ASP A C 1
ATOM 799 O O . ASP A 1 101 ? -8.541 -0.347 6.956 1.00 93.88 101 ASP A O 1
ATOM 803 N N . PRO A 1 102 ? -9.066 1.475 5.729 1.00 95.38 102 PRO A N 1
ATOM 804 C CA . PRO A 1 102 ? -9.259 2.373 6.865 1.00 95.38 102 PRO A CA 1
ATOM 805 C C . PRO A 1 102 ? -10.226 1.857 7.929 1.00 95.38 102 PRO A C 1
ATOM 807 O O . PRO A 1 102 ? -9.960 2.028 9.118 1.00 95.38 102 PRO A O 1
ATOM 810 N N . ILE A 1 103 ? -11.334 1.224 7.531 1.00 94.00 103 ILE A N 1
ATOM 811 C CA . ILE A 1 103 ? -12.384 0.815 8.468 1.00 94.00 103 ILE A CA 1
ATOM 812 C C . ILE A 1 103 ? -11.915 -0.407 9.270 1.00 94.00 103 ILE A C 1
ATOM 814 O O . ILE A 1 103 ? -11.958 -0.385 10.498 1.00 94.00 103 ILE A O 1
ATOM 818 N N . ALA A 1 104 ? -11.355 -1.430 8.622 1.00 94.44 104 ALA A N 1
ATOM 819 C CA . ALA A 1 104 ? -10.747 -2.583 9.285 1.00 94.44 104 ALA A CA 1
ATOM 820 C C . ALA A 1 104 ? -9.509 -2.233 10.136 1.00 94.44 104 ALA A C 1
ATOM 822 O O . ALA A 1 104 ? -9.219 -2.940 11.104 1.00 94.44 104 ALA A O 1
ATOM 823 N N . VAL A 1 105 ? -8.769 -1.165 9.809 1.00 95.12 105 VAL A N 1
ATOM 824 C CA . VAL A 1 105 ? -7.685 -0.646 10.664 1.00 95.12 105 VAL A CA 1
ATOM 825 C C . VAL A 1 105 ? -8.256 0.072 11.886 1.00 95.12 105 VAL A C 1
ATOM 827 O O . VAL A 1 105 ? -7.877 -0.265 13.007 1.00 95.12 105 VAL A O 1
ATOM 830 N N . PHE A 1 106 ? -9.200 0.997 11.700 1.00 95.00 106 PHE A N 1
ATOM 831 C CA . PHE A 1 106 ? -9.835 1.728 12.799 1.00 95.00 106 PHE A CA 1
ATOM 832 C C . PHE A 1 106 ? -10.603 0.798 13.753 1.00 95.00 106 PHE A C 1
ATOM 834 O O . PHE A 1 106 ? -10.518 0.945 14.970 1.00 95.00 106 PHE A O 1
ATOM 841 N N . ASN A 1 107 ? -11.265 -0.238 13.235 1.00 93.56 107 ASN A N 1
ATOM 842 C CA . ASN A 1 107 ? -12.003 -1.202 14.055 1.00 93.56 107 ASN A CA 1
ATOM 843 C C . ASN A 1 107 ? -11.113 -1.990 15.034 1.00 93.56 107 ASN A C 1
ATOM 845 O O . ASN A 1 107 ? -11.603 -2.466 16.057 1.00 93.56 107 ASN A O 1
ATOM 849 N N . LYS A 1 108 ? -9.796 -2.078 14.789 1.00 93.62 108 LYS A N 1
ATOM 850 C CA . LYS A 1 108 ? -8.830 -2.674 15.731 1.00 93.62 108 LYS A CA 1
ATOM 851 C C . LYS A 1 108 ? -8.534 -1.774 16.938 1.00 93.62 108 LYS A C 1
ATOM 853 O O . LYS A 1 108 ? -7.976 -2.261 17.916 1.00 93.62 108 LYS A O 1
ATOM 858 N N . THR A 1 109 ? -8.917 -0.494 16.907 1.00 92.50 109 THR A N 1
ATOM 859 C CA . THR A 1 109 ? -8.778 0.444 18.037 1.00 92.50 109 THR A CA 1
ATOM 860 C C . THR A 1 109 ? -10.062 0.573 18.867 1.00 92.50 109 THR A C 1
ATOM 862 O O . THR A 1 109 ? -10.247 1.577 19.557 1.00 92.50 109 THR A O 1
ATOM 865 N N . ALA A 1 110 ? -10.972 -0.406 18.794 1.00 94.00 110 ALA A N 1
ATOM 866 C CA . ALA A 1 110 ? -12.203 -0.418 19.581 1.00 94.00 110 ALA A CA 1
ATOM 867 C C . ALA A 1 110 ? -11.902 -0.425 21.102 1.00 94.00 110 ALA A C 1
ATOM 869 O O . ALA A 1 110 ? -11.126 -1.263 21.572 1.00 94.00 110 ALA A O 1
ATOM 870 N N . PRO A 1 111 ? -12.496 0.485 21.899 1.00 94.12 111 PRO A N 1
ATOM 871 C CA . PRO A 1 111 ? -12.144 0.635 23.308 1.00 94.12 111 PRO A CA 1
ATOM 872 C C . PRO A 1 111 ? -12.688 -0.517 24.165 1.00 94.12 111 PRO A C 1
ATOM 874 O O . PRO A 1 111 ? -13.877 -0.838 24.146 1.00 94.12 111 PRO A O 1
ATOM 877 N N . SER A 1 112 ? -11.816 -1.110 24.985 1.00 94.50 112 SER A N 1
ATOM 878 C CA . SER A 1 112 ? -12.168 -2.164 25.945 1.00 94.50 112 SER A CA 1
ATOM 879 C C . SER A 1 112 ? -11.952 -1.713 27.392 1.00 94.50 112 SER A C 1
ATOM 881 O O . SER A 1 112 ? -11.051 -0.920 27.684 1.00 94.50 112 SER A O 1
ATOM 883 N N . LYS A 1 113 ? -12.719 -2.282 28.332 1.00 92.94 113 LYS A N 1
ATOM 884 C CA . LYS A 1 113 ? -12.509 -2.059 29.775 1.00 92.94 113 LYS A CA 1
ATOM 885 C C . LYS A 1 113 ? -11.082 -2.422 30.218 1.00 92.94 113 LYS A C 1
ATOM 887 O O . LYS A 1 113 ? -10.525 -1.742 31.072 1.00 92.94 113 LYS A O 1
ATOM 892 N N . THR A 1 114 ? -10.461 -3.433 29.604 1.00 91.88 114 THR A N 1
ATOM 893 C CA . THR A 1 114 ? -9.077 -3.856 29.886 1.00 91.88 114 THR A CA 1
ATOM 894 C C . THR A 1 114 ? -8.048 -2.822 29.423 1.00 91.88 114 THR A C 1
ATOM 896 O O . THR A 1 114 ? -7.158 -2.458 30.189 1.00 91.88 114 THR A O 1
ATOM 899 N N . SER A 1 115 ? -8.196 -2.280 28.208 1.00 90.94 115 SER A N 1
ATOM 900 C CA . SER A 1 115 ? -7.328 -1.199 27.714 1.00 90.94 115 SER A CA 1
ATOM 901 C C . SER A 1 115 ? -7.502 0.099 28.508 1.00 90.94 115 SER A C 1
ATOM 903 O O . SER A 1 115 ? -6.534 0.831 28.685 1.00 90.94 115 SER A O 1
ATOM 905 N N . ILE A 1 116 ? -8.704 0.369 29.033 1.00 92.56 116 ILE A N 1
ATOM 906 C CA . ILE A 1 116 ? -8.968 1.508 29.928 1.00 92.56 116 ILE A CA 1
ATOM 907 C C . ILE A 1 116 ? -8.289 1.293 31.291 1.00 92.56 116 ILE A C 1
ATOM 909 O O . ILE A 1 116 ? -7.542 2.171 31.720 1.00 92.56 116 ILE A O 1
ATOM 913 N N . LYS A 1 117 ? -8.461 0.114 31.922 1.00 92.19 117 LYS A N 1
ATOM 914 C CA . LYS A 1 117 ? -7.759 -0.276 33.167 1.00 92.19 117 LYS A CA 1
ATOM 915 C C . LYS A 1 117 ? -6.247 -0.053 33.040 1.00 92.19 117 LYS A C 1
ATOM 917 O O . LYS A 1 117 ? -5.662 0.677 33.834 1.00 92.19 117 LYS A O 1
ATOM 922 N N . SER A 1 118 ? -5.632 -0.606 31.990 1.00 92.06 118 SER A N 1
ATOM 923 C CA . SER A 1 118 ? -4.187 -0.492 31.749 1.00 92.06 118 SER A CA 1
ATOM 924 C C . SER A 1 118 ? -3.725 0.944 31.457 1.00 92.06 118 SER A C 1
ATOM 926 O O . SER A 1 118 ? -2.738 1.384 32.042 1.00 92.06 118 SER A O 1
ATOM 928 N N . ARG A 1 119 ? -4.438 1.701 30.609 1.00 93.94 119 ARG A N 1
ATOM 929 C CA . ARG A 1 119 ? -4.066 3.080 30.233 1.00 93.94 119 ARG A CA 1
ATOM 930 C C . ARG A 1 119 ? -4.168 4.081 31.386 1.00 93.94 119 ARG A C 1
ATOM 932 O O . ARG A 1 119 ? -3.418 5.051 31.398 1.00 93.94 119 ARG A O 1
ATOM 939 N N . LEU A 1 120 ? -5.105 3.877 32.310 1.00 92.06 120 LEU A N 1
ATOM 940 C CA . LEU A 1 120 ? -5.358 4.791 33.430 1.00 92.06 120 LEU A CA 1
ATOM 941 C C . LEU A 1 120 ? -4.717 4.332 34.752 1.00 92.06 120 LEU A C 1
ATOM 943 O O . LEU A 1 120 ? -4.889 5.001 35.765 1.00 92.06 120 LEU A O 1
ATOM 947 N N . GLY A 1 121 ? -4.004 3.199 34.762 1.00 90.06 121 GLY A N 1
ATOM 948 C CA . GLY A 1 121 ? -3.418 2.627 35.980 1.00 90.06 121 GLY A CA 1
ATOM 949 C C . GLY A 1 121 ? -4.449 2.105 36.990 1.00 90.06 121 GLY A C 1
ATOM 950 O O . GLY A 1 121 ? -4.117 1.919 38.157 1.00 90.06 121 GLY A O 1
ATOM 951 N N . LEU A 1 122 ? -5.696 1.878 36.563 1.00 88.94 122 LEU A N 1
ATOM 952 C CA . LEU A 1 122 ? -6.798 1.476 37.436 1.00 88.94 122 LEU A CA 1
ATOM 953 C C . LEU A 1 122 ? -6.769 -0.039 37.677 1.00 88.94 122 LEU A C 1
ATOM 955 O O . LEU A 1 122 ? -7.152 -0.833 36.811 1.00 88.94 122 LEU A O 1
ATOM 959 N N . SER A 1 123 ? -6.327 -0.431 38.870 1.00 86.38 123 SER A N 1
ATOM 960 C CA . SER A 1 123 ? -6.323 -1.810 39.360 1.00 86.38 123 SER A CA 1
ATOM 961 C C . SER A 1 123 ? -7.469 -2.060 40.345 1.00 86.38 123 SER A C 1
ATOM 963 O O . SER A 1 123 ? -7.916 -1.163 41.052 1.00 86.38 123 SER A O 1
ATOM 965 N N . ILE A 1 124 ? -7.949 -3.304 40.385 1.00 87.69 124 ILE A N 1
ATOM 966 C CA . ILE A 1 124 ? -8.852 -3.774 41.442 1.00 87.69 124 ILE A CA 1
ATOM 967 C C . ILE A 1 124 ? -7.975 -4.292 42.576 1.00 87.69 124 ILE A C 1
ATOM 969 O O . ILE A 1 124 ? -7.103 -5.133 42.347 1.00 87.69 124 ILE A O 1
ATOM 973 N N . ILE A 1 125 ? -8.188 -3.779 43.783 1.00 87.19 125 ILE A N 1
ATOM 974 C CA . ILE A 1 125 ? -7.441 -4.155 44.979 1.00 87.19 125 ILE A CA 1
ATOM 975 C C . ILE A 1 125 ? -7.931 -5.538 45.418 1.00 87.19 125 ILE A C 1
ATOM 977 O O . ILE A 1 125 ? -9.075 -5.697 45.856 1.00 87.19 125 ILE A O 1
ATOM 981 N N . ALA A 1 126 ? -7.070 -6.544 45.273 1.00 86.62 126 ALA A N 1
ATOM 982 C CA . ALA A 1 126 ? -7.326 -7.888 45.778 1.00 86.62 126 ALA A CA 1
ATOM 983 C C . ALA A 1 126 ? -7.444 -7.882 47.318 1.00 86.62 126 ALA A C 1
ATOM 985 O O . ALA A 1 126 ? -6.821 -7.035 47.965 1.00 86.62 126 ALA A O 1
ATOM 986 N N . PRO A 1 127 ? -8.212 -8.807 47.924 1.00 84.62 127 PRO A N 1
ATOM 987 C CA . PRO A 1 127 ? -8.109 -9.044 49.362 1.00 84.62 127 PRO A CA 1
ATOM 988 C C . PRO A 1 127 ? -6.673 -9.468 49.726 1.00 84.62 127 PRO A C 1
ATOM 990 O O . PRO A 1 127 ? -5.983 -10.056 48.884 1.00 84.62 127 PRO A O 1
ATOM 993 N N . PRO A 1 128 ? -6.202 -9.184 50.953 1.00 83.25 128 PRO A N 1
ATOM 994 C CA . PRO A 1 128 ? -4.898 -9.655 51.407 1.00 83.25 128 PRO A CA 1
ATOM 995 C C . PRO A 1 128 ? -4.837 -11.190 51.410 1.00 83.25 128 PRO A C 1
ATOM 997 O O . PRO A 1 128 ? -5.850 -11.864 51.600 1.00 83.25 128 PRO A O 1
ATOM 1000 N N . SER A 1 129 ? -3.636 -11.745 51.222 1.00 77.81 129 SER A N 1
ATOM 1001 C CA . SER A 1 129 ? -3.387 -13.197 51.260 1.00 77.81 129 SER A CA 1
ATOM 1002 C C . SER A 1 129 ? -3.714 -13.829 52.615 1.00 77.81 129 SER A C 1
ATOM 1004 O O . SER A 1 129 ? -4.065 -15.006 52.690 1.00 77.81 129 SER A O 1
ATOM 1006 N N . ASP A 1 130 ? -3.611 -13.029 53.673 1.00 75.19 130 ASP A N 1
ATOM 1007 C CA . ASP A 1 130 ? -3.604 -13.473 55.057 1.00 75.19 130 ASP A CA 1
ATOM 1008 C C . ASP A 1 130 ? -4.981 -13.152 55.660 1.00 75.19 130 ASP A C 1
ATOM 1010 O O . ASP A 1 130 ? -5.206 -12.081 56.228 1.00 75.19 130 ASP A O 1
ATOM 1014 N N . ALA A 1 131 ? -5.935 -14.072 55.479 1.00 58.31 131 ALA A N 1
ATOM 1015 C CA . ALA A 1 131 ? -7.364 -13.858 55.753 1.00 58.31 131 ALA A CA 1
ATOM 1016 C C . ALA A 1 131 ? -7.713 -13.506 57.218 1.00 58.31 131 ALA A C 1
ATOM 1018 O O . ALA A 1 131 ? -8.829 -13.079 57.501 1.00 58.31 131 ALA A O 1
ATOM 1019 N N . GLU A 1 132 ? -6.766 -13.665 58.143 1.00 63.34 132 GLU A N 1
ATOM 1020 C CA . GLU A 1 132 ? -6.908 -13.359 59.572 1.00 63.34 132 GLU A CA 1
ATOM 1021 C C . GLU A 1 132 ? -6.542 -11.895 59.915 1.00 63.34 132 GLU A C 1
ATOM 1023 O O . GLU A 1 132 ? -6.750 -11.459 61.046 1.00 63.34 132 GLU A O 1
ATOM 1028 N N . GLY A 1 133 ? -6.002 -11.126 58.955 1.00 65.38 133 GLY A N 1
ATOM 1029 C CA . GLY A 1 133 ? -5.469 -9.773 59.176 1.00 65.38 133 GLY A CA 1
ATOM 1030 C C . GLY A 1 133 ? -6.324 -8.596 58.680 1.00 65.38 133 GLY A C 1
ATOM 1031 O O . GLY A 1 133 ? -6.021 -7.450 59.021 1.00 65.38 133 GLY A O 1
ATOM 1032 N N . GLU A 1 134 ? -7.372 -8.816 57.876 1.00 81.56 134 GLU A N 1
ATOM 1033 C CA . GLU A 1 134 ? -8.192 -7.712 57.348 1.00 81.56 134 GLU A CA 1
ATOM 1034 C C . GLU A 1 134 ? -9.274 -7.273 58.348 1.00 81.56 134 GLU A C 1
ATOM 1036 O O . GLU A 1 134 ? -10.156 -8.042 58.722 1.00 81.56 134 GLU A O 1
ATOM 1041 N N . THR A 1 135 ? -9.249 -6.002 58.761 1.00 87.38 135 THR A N 1
ATOM 1042 C CA . THR A 1 135 ? -10.342 -5.429 59.566 1.00 87.38 135 THR A CA 1
ATOM 1043 C C . THR A 1 135 ? -11.558 -5.125 58.691 1.00 87.38 135 THR A C 1
ATOM 1045 O O . THR A 1 135 ? -11.407 -4.683 57.553 1.00 87.38 135 THR A O 1
ATOM 1048 N N . GLU A 1 136 ? -12.774 -5.253 59.231 1.00 85.94 136 GLU A N 1
ATOM 1049 C CA . GLU A 1 136 ? -14.005 -4.929 58.484 1.00 85.94 136 GLU A CA 1
ATOM 1050 C C . GLU A 1 136 ? -14.042 -3.472 57.973 1.00 85.94 136 GLU A C 1
ATOM 1052 O O . GLU A 1 136 ? -14.600 -3.196 56.914 1.00 85.94 136 GLU A O 1
ATOM 1057 N N . ALA A 1 137 ? -13.366 -2.540 58.657 1.00 87.19 137 ALA A N 1
ATOM 1058 C CA . ALA A 1 137 ? -13.175 -1.176 58.165 1.00 87.19 137 ALA A CA 1
ATOM 1059 C C . ALA A 1 137 ? -12.275 -1.119 56.912 1.00 87.19 137 ALA A C 1
ATOM 1061 O O . ALA A 1 137 ? -12.614 -0.436 55.946 1.00 87.19 137 ALA A O 1
ATOM 1062 N N . ALA A 1 138 ? -11.157 -1.855 56.896 1.00 86.81 138 ALA A N 1
ATOM 1063 C CA . ALA A 1 138 ? -10.277 -1.947 55.729 1.00 86.81 138 ALA A CA 1
ATOM 1064 C C . ALA A 1 138 ? -10.971 -2.649 54.548 1.00 86.81 138 ALA A C 1
ATOM 1066 O O . ALA A 1 138 ? -10.921 -2.148 53.426 1.00 86.81 138 ALA A O 1
ATOM 1067 N N . LYS A 1 139 ? -11.696 -3.739 54.822 1.00 88.94 139 LYS A N 1
ATOM 1068 C CA . LYS A 1 139 ? -12.527 -4.472 53.858 1.00 88.94 139 LYS A CA 1
ATOM 1069 C C . LYS A 1 139 ? -13.597 -3.582 53.220 1.00 88.94 139 LYS A C 1
ATOM 1071 O O . LYS A 1 139 ? -13.679 -3.519 51.995 1.00 88.94 139 LYS A O 1
ATOM 1076 N N . PHE A 1 140 ? -14.351 -2.827 54.023 1.00 90.06 140 PHE A N 1
ATOM 1077 C CA . PHE A 1 140 ? -15.346 -1.869 53.528 1.00 90.06 140 PHE A CA 1
ATOM 1078 C C . PHE A 1 140 ? -14.722 -0.784 52.633 1.00 90.06 140 PHE A C 1
ATOM 1080 O O . PHE A 1 140 ? -15.266 -0.472 51.573 1.00 90.06 140 PHE A O 1
ATOM 1087 N N . ILE A 1 141 ? -13.558 -0.243 53.016 1.00 89.81 141 ILE A N 1
ATOM 1088 C CA . ILE A 1 141 ? -12.821 0.735 52.199 1.00 89.81 141 ILE A CA 1
ATOM 1089 C C . ILE A 1 141 ? -12.364 0.101 50.876 1.00 89.81 141 ILE A C 1
ATOM 1091 O O . ILE A 1 141 ? -12.616 0.675 49.818 1.00 89.81 141 ILE A O 1
ATOM 1095 N N . ARG A 1 142 ? -11.759 -1.095 50.913 1.00 91.56 142 ARG A N 1
ATOM 1096 C CA . ARG A 1 142 ? -11.312 -1.848 49.727 1.00 91.56 142 ARG A CA 1
ATOM 1097 C C . ARG A 1 142 ? -12.467 -2.117 48.761 1.00 91.56 142 ARG A C 1
ATOM 1099 O O . ARG A 1 142 ? -12.329 -1.895 47.561 1.00 91.56 142 ARG A O 1
ATOM 1106 N N . GLU A 1 143 ? -13.606 -2.577 49.268 1.00 91.19 143 GLU A N 1
ATOM 1107 C CA . GLU A 1 143 ? -14.783 -2.914 48.458 1.00 91.19 143 GLU A CA 1
ATOM 1108 C C . GLU A 1 143 ? -15.464 -1.664 47.885 1.00 91.19 143 GLU A C 1
ATOM 1110 O O . GLU A 1 143 ? -15.847 -1.668 46.714 1.00 91.19 143 GLU A O 1
ATOM 1115 N N . GLY A 1 144 ? -15.505 -0.562 48.644 1.00 92.38 144 GLY A N 1
ATOM 1116 C CA . GLY A 1 144 ? -15.910 0.753 48.142 1.00 92.38 144 GLY A CA 1
ATOM 1117 C C . GLY A 1 144 ? -15.000 1.260 47.020 1.00 92.38 144 GLY A C 1
ATOM 1118 O O . GLY A 1 144 ? -15.475 1.516 45.918 1.00 92.38 144 GLY A O 1
ATOM 1119 N N . THR A 1 145 ? -13.682 1.322 47.250 1.00 91.94 145 THR A N 1
ATOM 1120 C CA . THR A 1 145 ? -12.697 1.753 46.237 1.00 91.94 145 THR A CA 1
ATOM 1121 C C . THR A 1 145 ? -12.752 0.888 44.975 1.00 91.94 145 THR A C 1
ATOM 1123 O O . THR A 1 145 ? -12.672 1.420 43.867 1.00 91.94 145 THR A O 1
ATOM 1126 N N . ASN A 1 146 ? -12.938 -0.428 45.113 1.00 93.31 146 ASN A N 1
ATOM 1127 C CA . ASN A 1 146 ? -13.100 -1.328 43.974 1.00 93.31 146 ASN A CA 1
ATOM 1128 C C . ASN A 1 146 ? -14.373 -1.017 43.174 1.00 93.31 146 ASN A C 1
ATOM 1130 O O . ASN A 1 146 ? -14.286 -0.874 41.956 1.00 93.31 146 ASN A O 1
ATOM 1134 N N . ARG A 1 147 ? -15.531 -0.859 43.831 1.00 93.94 147 ARG A N 1
ATOM 1135 C CA . ARG A 1 147 ? -16.790 -0.498 43.156 1.00 93.94 147 ARG A CA 1
ATOM 1136 C C . ARG A 1 147 ? -16.665 0.838 42.427 1.00 93.94 147 ARG A C 1
ATOM 1138 O O . ARG A 1 147 ? -16.946 0.902 41.235 1.00 93.94 147 ARG A O 1
ATOM 1145 N N . ASP A 1 148 ? -16.193 1.875 43.111 1.00 93.50 148 ASP A N 1
ATOM 1146 C CA . ASP A 1 148 ? -16.073 3.223 42.552 1.00 93.50 148 ASP A CA 1
ATOM 1147 C C . ASP A 1 148 ? -15.089 3.238 41.352 1.00 93.50 148 ASP A C 1
ATOM 1149 O O . ASP A 1 148 ? -15.296 3.939 40.356 1.00 93.50 148 ASP A O 1
ATOM 1153 N N . THR A 1 149 ? -14.061 2.377 41.387 1.00 93.19 149 THR A N 1
ATOM 1154 C CA . THR A 1 149 ? -13.149 2.116 40.260 1.00 93.19 149 THR A CA 1
ATOM 1155 C C . THR A 1 149 ? -13.859 1.419 39.092 1.00 93.19 149 THR A C 1
ATOM 1157 O O . THR A 1 149 ? -13.696 1.833 37.942 1.00 93.19 149 THR A O 1
ATOM 1160 N N . GLU A 1 150 ? -14.670 0.386 39.339 1.00 93.44 150 GLU A N 1
ATOM 1161 C CA . GLU A 1 150 ? -15.412 -0.316 38.281 1.00 93.44 150 GLU A CA 1
ATOM 1162 C C . GLU A 1 150 ? -16.516 0.536 37.645 1.00 93.44 150 GLU A C 1
ATOM 1164 O O . GLU A 1 150 ? -16.678 0.494 36.421 1.00 93.44 150 GLU A O 1
ATOM 1169 N N . GLU A 1 151 ? -17.210 1.360 38.431 1.00 95.00 151 GLU A N 1
ATOM 1170 C CA . GLU A 1 151 ? -18.165 2.359 37.942 1.00 95.00 151 GLU A CA 1
ATOM 1171 C C . GLU A 1 151 ? -17.464 3.414 37.072 1.00 95.00 151 GLU A C 1
ATOM 1173 O O . GLU A 1 151 ? -17.914 3.687 35.956 1.00 95.00 151 GLU A O 1
ATOM 1178 N N . THR A 1 152 ? -16.303 3.918 37.506 1.00 93.56 152 THR A N 1
ATOM 1179 C CA . THR A 1 152 ? -15.466 4.841 36.716 1.00 93.56 152 THR A CA 1
ATOM 1180 C C . THR A 1 152 ? -15.059 4.225 35.373 1.00 93.56 152 THR A C 1
ATOM 1182 O O . THR A 1 152 ? -15.226 4.843 34.319 1.00 93.56 152 THR A O 1
ATOM 1185 N N . ILE A 1 153 ? -14.583 2.975 35.370 1.00 94.88 153 ILE A N 1
ATOM 1186 C CA . ILE A 1 153 ? -14.198 2.261 34.141 1.00 94.88 153 ILE A CA 1
ATOM 1187 C C . ILE A 1 153 ? -15.412 2.010 33.241 1.00 94.88 153 ILE A C 1
ATOM 1189 O O . ILE A 1 153 ? -15.296 2.107 32.019 1.00 94.88 153 ILE A O 1
ATOM 1193 N N . ALA A 1 154 ? -16.578 1.695 33.810 1.00 95.25 154 ALA A N 1
ATOM 1194 C CA . ALA A 1 154 ? -17.807 1.503 33.050 1.00 95.25 154 ALA A CA 1
ATOM 1195 C C . ALA A 1 154 ? -18.288 2.808 32.393 1.00 95.25 154 ALA A C 1
ATOM 1197 O O . ALA A 1 154 ? -18.638 2.786 31.212 1.00 95.25 154 ALA A O 1
ATOM 1198 N N . ALA A 1 155 ? -18.252 3.933 33.112 1.00 96.38 155 ALA A N 1
ATOM 1199 C CA . ALA A 1 155 ? -18.630 5.247 32.596 1.00 96.38 155 ALA A CA 1
ATOM 1200 C C . ALA A 1 155 ? -17.700 5.712 31.461 1.00 96.38 155 ALA A C 1
ATOM 1202 O O . ALA A 1 155 ? -18.177 6.102 30.392 1.00 96.38 155 ALA A O 1
ATOM 1203 N N . ILE A 1 156 ? -16.379 5.595 31.650 1.00 95.56 156 ILE A N 1
ATOM 1204 C CA . ILE A 1 156 ? -15.379 5.925 30.621 1.00 95.56 156 ILE A CA 1
ATOM 1205 C C . ILE A 1 156 ? -15.555 5.023 29.394 1.00 95.56 156 ILE A C 1
ATOM 1207 O O . ILE A 1 156 ? -15.583 5.515 28.268 1.00 95.56 156 ILE A O 1
ATOM 1211 N N . TRP A 1 157 ? -15.754 3.716 29.591 1.00 96.31 157 TRP A N 1
ATOM 1212 C CA . TRP A 1 157 ? -15.964 2.777 28.488 1.00 96.31 157 TRP A CA 1
ATOM 1213 C C . TRP A 1 157 ? -17.222 3.090 27.667 1.00 96.31 157 TRP A C 1
ATOM 1215 O O . TRP A 1 157 ? -17.163 3.062 26.441 1.00 96.31 157 TRP A O 1
ATOM 1225 N N . GLN A 1 158 ? -18.336 3.454 28.311 1.00 96.88 158 GLN A N 1
ATOM 1226 C CA . GLN A 1 158 ? -19.556 3.873 27.607 1.00 96.88 158 GLN A CA 1
ATOM 1227 C C . GLN A 1 158 ? -19.348 5.165 26.800 1.00 96.88 158 GLN A C 1
ATOM 1229 O O . GLN A 1 158 ? -19.813 5.265 25.662 1.00 96.88 158 GLN A O 1
ATOM 1234 N N . ALA A 1 159 ? -18.618 6.143 27.348 1.00 96.62 159 ALA A N 1
ATOM 1235 C CA . ALA A 1 159 ? -18.283 7.375 26.635 1.00 96.62 159 ALA A CA 1
ATOM 1236 C C . ALA A 1 159 ? -17.378 7.110 25.414 1.00 96.62 159 ALA A C 1
ATOM 1238 O O . ALA A 1 159 ? -17.659 7.598 24.317 1.00 96.62 159 ALA A O 1
ATOM 1239 N N . GLU A 1 160 ? -16.338 6.288 25.580 1.00 96.44 160 GLU A N 1
ATOM 1240 C CA . GLU A 1 160 ? -15.401 5.940 24.507 1.00 96.44 160 GLU A CA 1
ATOM 1241 C C . GLU A 1 160 ? -16.062 5.087 23.413 1.00 96.44 160 GLU A C 1
ATOM 1243 O O . GLU A 1 160 ? -15.865 5.374 22.234 1.00 96.44 160 GLU A O 1
ATOM 1248 N N . ILE A 1 161 ? -16.911 4.110 23.762 1.00 96.56 161 ILE A N 1
ATOM 1249 C CA . ILE A 1 161 ? -17.715 3.343 22.790 1.00 96.56 161 ILE A CA 1
ATOM 1250 C C . ILE A 1 161 ? -18.641 4.269 21.992 1.00 96.56 161 ILE A C 1
ATOM 1252 O O . ILE A 1 161 ? -18.713 4.156 20.768 1.00 96.56 161 ILE A O 1
ATOM 1256 N N . LYS A 1 162 ? -19.317 5.221 22.649 1.00 97.12 162 LYS A N 1
ATOM 1257 C CA . LYS A 1 162 ? -20.205 6.175 21.968 1.00 97.12 162 LYS A CA 1
ATOM 1258 C C . LYS A 1 162 ? -19.447 7.030 20.947 1.00 97.12 162 LYS A C 1
ATOM 1260 O O . LYS A 1 162 ? -19.891 7.137 19.804 1.00 97.12 162 LYS A O 1
ATOM 1265 N N . MET A 1 163 ? -18.292 7.582 21.327 1.00 94.81 163 MET A N 1
ATOM 1266 C CA . MET A 1 163 ? -17.432 8.342 20.409 1.00 94.81 163 MET A CA 1
ATOM 1267 C C . MET A 1 163 ? -16.875 7.470 19.277 1.00 94.81 163 MET A C 1
ATOM 1269 O O . MET A 1 163 ? -16.838 7.904 18.126 1.00 94.81 163 MET A O 1
ATOM 1273 N N . PHE A 1 164 ? -16.477 6.232 19.579 1.00 96.25 164 PHE A N 1
ATOM 1274 C CA . PHE A 1 164 ? -15.981 5.273 18.595 1.00 96.25 164 PHE A CA 1
ATOM 1275 C C . PHE A 1 164 ? -17.044 4.945 17.532 1.00 96.25 164 PHE A C 1
ATOM 1277 O O . PHE A 1 164 ? -16.744 4.993 16.340 1.00 96.25 164 PHE A O 1
ATOM 1284 N N . VAL A 1 165 ? -18.300 4.702 17.926 1.00 95.94 165 VAL A N 1
ATOM 1285 C CA . VAL A 1 165 ? -19.413 4.462 16.985 1.00 95.94 165 VAL A CA 1
ATOM 1286 C C . VAL A 1 165 ? -19.718 5.705 16.139 1.00 95.94 165 VAL A C 1
ATOM 1288 O O . VAL A 1 165 ? -19.892 5.588 14.928 1.00 95.94 165 VAL A O 1
ATOM 1291 N N . GLN A 1 166 ? -19.717 6.906 16.730 1.00 95.44 166 GLN A N 1
ATOM 1292 C CA . GLN A 1 166 ? -19.892 8.155 15.971 1.00 95.44 166 GLN A CA 1
ATOM 1293 C C . GLN A 1 166 ? -18.799 8.325 14.904 1.00 95.44 166 GLN A C 1
ATOM 1295 O O . GLN A 1 166 ? -19.107 8.507 13.725 1.00 95.44 166 GLN A O 1
ATOM 1300 N N . LYS A 1 167 ? -17.530 8.158 15.293 1.00 95.75 167 LYS A N 1
ATOM 1301 C CA . LYS A 1 167 ? -16.379 8.221 14.383 1.00 95.75 167 LYS A CA 1
ATOM 1302 C C . LYS A 1 167 ? -16.408 7.120 13.314 1.00 95.75 167 LYS A C 1
ATOM 1304 O O . LYS A 1 167 ? -16.058 7.382 12.168 1.00 95.75 167 LYS A O 1
ATOM 1309 N N . THR A 1 168 ? -16.889 5.920 13.648 1.00 95.44 168 THR A N 1
ATOM 1310 C CA . THR A 1 168 ? -17.103 4.827 12.681 1.00 95.44 168 THR A CA 1
ATOM 1311 C C . THR A 1 168 ? -18.072 5.255 11.576 1.00 95.44 168 THR A C 1
ATOM 1313 O O . THR A 1 168 ? -17.778 5.074 10.394 1.00 95.44 168 THR A O 1
ATOM 1316 N N . ASN A 1 169 ? -19.197 5.878 11.936 1.00 94.94 169 ASN A N 1
ATOM 1317 C CA . ASN A 1 169 ? -20.200 6.345 10.973 1.00 94.94 169 ASN A CA 1
ATOM 1318 C C . ASN A 1 169 ? -19.675 7.498 10.097 1.00 94.94 169 ASN A C 1
ATOM 1320 O O . ASN A 1 169 ? -19.943 7.535 8.892 1.00 94.94 169 ASN A O 1
ATOM 1324 N N . GLU A 1 170 ? -18.880 8.412 10.665 1.00 94.88 170 GLU A N 1
ATOM 1325 C CA . GLU A 1 170 ? -18.179 9.443 9.888 1.00 94.88 170 GLU A CA 1
ATOM 1326 C C . GLU A 1 170 ? -17.166 8.848 8.903 1.00 94.88 170 GLU A C 1
ATOM 1328 O O . GLU A 1 170 ? -17.108 9.291 7.756 1.00 94.88 170 GLU A O 1
ATOM 1333 N N . LEU A 1 171 ? -16.410 7.818 9.298 1.00 95.50 171 LEU A N 1
ATOM 1334 C CA . LEU A 1 171 ? -15.450 7.150 8.415 1.00 95.50 171 LEU A CA 1
ATOM 1335 C C . LEU A 1 171 ? -16.137 6.464 7.226 1.00 95.50 171 LEU A C 1
ATOM 1337 O O . LEU A 1 171 ? -15.698 6.674 6.098 1.00 95.50 171 LEU A O 1
ATOM 1341 N N . HIS A 1 172 ? -17.251 5.751 7.432 1.00 95.38 172 HIS A N 1
ATOM 1342 C CA . HIS A 1 172 ? -18.058 5.198 6.329 1.00 95.38 172 HIS A CA 1
ATOM 1343 C C . HIS A 1 172 ? -18.584 6.307 5.401 1.00 95.38 172 HIS A C 1
ATOM 1345 O O . HIS A 1 172 ? -18.443 6.234 4.180 1.00 95.38 172 HIS A O 1
ATOM 1351 N N . THR A 1 173 ? -19.115 7.389 5.982 1.00 96.12 173 THR A N 1
ATOM 1352 C CA . THR A 1 173 ? -19.591 8.567 5.233 1.00 96.12 173 THR A CA 1
ATOM 1353 C C . THR A 1 173 ? -18.466 9.212 4.413 1.00 96.12 173 THR A C 1
ATOM 1355 O O . THR A 1 173 ? -18.688 9.697 3.303 1.00 96.12 173 THR A O 1
ATOM 1358 N N . ASN A 1 174 ? -17.241 9.212 4.936 1.00 96.38 174 ASN A N 1
ATOM 1359 C CA . ASN A 1 174 ? -16.067 9.732 4.249 1.00 96.38 174 ASN A CA 1
ATOM 1360 C C . ASN A 1 174 ? -15.535 8.753 3.183 1.00 96.38 174 ASN A C 1
ATOM 1362 O O . ASN A 1 174 ? -15.099 9.222 2.134 1.00 96.38 174 ASN A O 1
ATOM 1366 N N . MET A 1 175 ? -15.651 7.429 3.353 1.00 96.88 175 MET A N 1
ATOM 1367 C CA . MET A 1 175 ? -15.342 6.467 2.278 1.00 96.88 175 MET A CA 1
ATOM 1368 C C . MET A 1 175 ? -16.265 6.662 1.071 1.00 96.88 175 MET A C 1
ATOM 1370 O O . MET A 1 175 ? -15.774 6.749 -0.052 1.00 96.88 175 MET A O 1
ATOM 1374 N N . ALA A 1 176 ? -17.569 6.867 1.289 1.00 96.50 176 ALA A N 1
ATOM 1375 C CA . ALA A 1 176 ? -18.523 7.148 0.212 1.00 96.50 176 ALA A CA 1
ATOM 1376 C C . ALA A 1 176 ? -18.190 8.433 -0.578 1.00 96.50 176 ALA A C 1
ATOM 1378 O O . ALA A 1 176 ? -18.232 8.450 -1.814 1.00 96.50 176 ALA A O 1
ATOM 1379 N N . LYS A 1 177 ? -17.783 9.507 0.119 1.00 95.94 177 LYS A N 1
ATOM 1380 C CA . LYS A 1 177 ? -17.280 10.739 -0.522 1.00 95.94 177 LYS A CA 1
ATOM 1381 C C . LYS A 1 177 ? -16.009 10.475 -1.331 1.00 95.94 177 LYS A C 1
ATOM 1383 O O . LYS A 1 177 ? -15.896 10.950 -2.456 1.00 95.94 177 LYS A O 1
ATOM 1388 N N . LEU A 1 178 ? -15.054 9.735 -0.765 1.00 96.62 178 LEU A N 1
ATOM 1389 C CA . LEU A 1 178 ? -13.750 9.480 -1.381 1.00 96.62 178 LEU A CA 1
ATOM 1390 C C . LEU A 1 178 ? -13.856 8.587 -2.622 1.00 96.62 178 LEU A C 1
ATOM 1392 O O . LEU A 1 178 ? -13.247 8.901 -3.641 1.00 96.62 178 LEU A O 1
ATOM 1396 N N . TRP A 1 179 ? -14.682 7.540 -2.564 1.00 96.88 179 TRP A N 1
ATOM 1397 C CA . TRP A 1 179 ? -15.050 6.717 -3.718 1.00 96.88 179 TRP A CA 1
ATOM 1398 C C . TRP A 1 179 ? -15.582 7.585 -4.865 1.00 96.88 179 TRP A C 1
ATOM 1400 O O . TRP A 1 179 ? -15.073 7.520 -5.984 1.00 96.88 179 TRP A O 1
ATOM 1410 N N . SER A 1 180 ? -16.545 8.463 -4.560 1.00 94.88 180 SER A N 1
ATOM 1411 C CA . SER A 1 180 ? -17.146 9.381 -5.535 1.00 94.88 180 SER A CA 1
ATOM 1412 C C . SER A 1 180 ? -16.103 10.326 -6.147 1.00 94.88 180 SER A C 1
ATOM 1414 O O . SER A 1 180 ? -15.988 10.400 -7.364 1.00 94.88 180 SER A O 1
ATOM 1416 N N . ILE A 1 181 ? -15.266 10.968 -5.323 1.00 94.56 181 ILE A N 1
ATOM 1417 C CA . ILE A 1 181 ? -14.195 11.876 -5.775 1.00 94.56 181 ILE A CA 1
ATOM 1418 C C . ILE A 1 181 ? -13.190 11.176 -6.705 1.00 94.56 181 ILE A C 1
ATOM 1420 O O . ILE A 1 181 ? -12.771 11.754 -7.709 1.00 94.56 181 ILE A O 1
ATOM 1424 N N . ILE A 1 182 ? -12.795 9.939 -6.389 1.00 95.94 182 ILE A N 1
ATOM 1425 C CA . ILE A 1 182 ? -11.860 9.160 -7.214 1.00 95.94 182 ILE A CA 1
ATOM 1426 C C . ILE A 1 182 ? -12.515 8.781 -8.552 1.00 95.94 182 ILE A C 1
ATOM 1428 O O . ILE A 1 182 ? -11.905 8.970 -9.607 1.00 95.94 182 ILE A O 1
ATOM 1432 N N . LYS A 1 183 ? -13.769 8.307 -8.523 1.00 94.19 183 LYS A N 1
ATOM 1433 C CA . LYS A 1 183 ? -14.564 7.955 -9.712 1.00 94.19 183 LYS A CA 1
ATOM 1434 C C . LYS A 1 183 ? -14.761 9.165 -10.635 1.00 94.19 183 LYS A C 1
ATOM 1436 O O . LYS A 1 183 ? -14.506 9.063 -11.833 1.00 94.19 183 LYS A O 1
ATOM 1441 N N . ASP A 1 184 ? -15.105 10.323 -10.077 1.00 92.62 184 ASP A N 1
ATOM 1442 C CA . ASP A 1 184 ? -15.354 11.574 -10.808 1.00 92.62 184 ASP A CA 1
ATOM 1443 C C . ASP A 1 184 ? -14.095 12.168 -11.465 1.00 92.62 184 ASP A C 1
ATOM 1445 O O . ASP A 1 184 ? -14.196 12.924 -12.438 1.00 92.62 184 ASP A O 1
ATOM 1449 N N . GLN A 1 185 ? -12.900 11.818 -10.976 1.00 93.69 185 GLN A N 1
ATOM 1450 C CA . GLN A 1 185 ? -11.628 12.185 -11.608 1.00 93.69 185 GLN A CA 1
ATOM 1451 C C . GLN A 1 185 ? -11.179 11.227 -12.717 1.00 93.69 185 GLN A C 1
ATOM 1453 O O . GLN A 1 185 ? -10.296 11.582 -13.503 1.00 93.69 185 GLN A O 1
ATOM 1458 N N . CYS A 1 186 ? -11.795 10.051 -12.839 1.00 94.38 186 CYS A N 1
ATOM 1459 C CA . CYS A 1 186 ? -11.519 9.128 -13.934 1.00 94.38 186 CYS A CA 1
ATOM 1460 C C . CYS A 1 186 ? -12.179 9.599 -15.243 1.00 94.38 186 CYS A C 1
ATOM 1462 O O . CYS A 1 186 ? -13.265 10.186 -15.248 1.00 94.38 186 CYS A O 1
ATOM 1464 N N . SER A 1 187 ? -11.516 9.343 -16.372 1.00 93.19 187 SER A N 1
ATOM 1465 C CA . SER A 1 187 ? -12.089 9.472 -17.723 1.00 93.19 187 SER A CA 1
ATOM 1466 C C . SER A 1 187 ? -13.340 8.601 -17.904 1.00 93.19 187 SER A C 1
ATOM 1468 O O . SER A 1 187 ? -13.546 7.645 -17.158 1.00 93.19 187 SER A O 1
ATOM 1470 N N . HIS A 1 188 ? -14.166 8.903 -18.912 1.00 92.19 188 HIS A N 1
ATOM 1471 C CA . HIS A 1 188 ? -15.352 8.092 -19.216 1.00 92.19 188 HIS A CA 1
ATOM 1472 C C . HIS A 1 188 ? -14.962 6.643 -19.545 1.00 92.19 188 HIS A C 1
ATOM 1474 O O . HIS A 1 188 ? -15.475 5.720 -18.925 1.00 92.19 188 HIS A O 1
ATOM 1480 N N . SER A 1 189 ? -13.970 6.478 -20.421 1.00 91.56 189 SER A N 1
ATOM 1481 C CA . SER A 1 189 ? -13.399 5.200 -20.848 1.00 91.56 189 SER A CA 1
ATOM 1482 C C . SER A 1 189 ? -12.918 4.360 -19.653 1.00 91.56 189 SER A C 1
ATOM 1484 O O . SER A 1 189 ? -13.289 3.199 -19.512 1.00 91.56 189 SER A O 1
ATOM 1486 N N . LEU A 1 190 ? -12.175 4.972 -18.719 1.00 92.75 190 LEU A N 1
ATOM 1487 C CA . LEU A 1 190 ? -11.700 4.296 -17.505 1.00 92.75 190 LEU A CA 1
ATOM 1488 C C . LEU A 1 190 ? -12.839 3.975 -16.523 1.00 92.75 190 LEU A C 1
ATOM 1490 O O . LEU A 1 190 ? -12.772 2.969 -15.823 1.00 92.75 190 LEU A O 1
ATOM 1494 N N . GLN A 1 191 ? -13.893 4.796 -16.469 1.00 94.75 191 GLN A N 1
ATOM 1495 C CA . GLN A 1 191 ? -15.101 4.468 -15.706 1.00 94.75 191 GLN A CA 1
ATOM 1496 C C . GLN A 1 191 ? -15.917 3.333 -16.341 1.00 94.75 191 GLN A C 1
ATOM 1498 O O . GLN A 1 191 ? -16.646 2.664 -15.616 1.00 94.75 191 GLN A O 1
ATOM 1503 N N . GLU A 1 192 ? -15.840 3.128 -17.656 1.00 92.94 192 GLU A N 1
ATOM 1504 C CA . GLU A 1 192 ? -16.487 2.008 -18.347 1.00 92.94 192 GLU A CA 1
ATOM 1505 C C . GLU A 1 192 ? -15.710 0.705 -18.132 1.00 92.94 192 GLU A C 1
ATOM 1507 O O . GLU A 1 192 ? -16.325 -0.284 -17.737 1.00 92.94 192 GLU A O 1
ATOM 1512 N N . GLU A 1 193 ? -14.374 0.717 -18.249 1.00 91.69 193 GLU A N 1
ATOM 1513 C CA . GLU A 1 193 ? -13.531 -0.426 -17.855 1.00 91.69 193 GLU A CA 1
ATOM 1514 C C . GLU A 1 193 ? -13.743 -0.802 -16.377 1.00 91.69 193 GLU A C 1
ATOM 1516 O O . GLU A 1 193 ? -13.993 -1.963 -16.064 1.00 91.69 193 GLU A O 1
ATOM 1521 N N . LEU A 1 194 ? -13.753 0.178 -15.464 1.00 94.06 194 LEU A N 1
ATOM 1522 C CA . LEU A 1 194 ? -13.976 -0.052 -14.029 1.00 94.06 194 LEU A CA 1
ATOM 1523 C C . LEU A 1 194 ? -15.329 -0.720 -13.716 1.00 94.06 194 LEU A C 1
ATOM 1525 O O . LEU A 1 194 ? -15.417 -1.481 -12.755 1.00 94.06 194 LEU A O 1
ATOM 1529 N N . ARG A 1 195 ? -16.375 -0.446 -14.508 1.00 93.19 195 ARG A N 1
ATOM 1530 C CA . ARG A 1 195 ? -17.712 -1.057 -14.355 1.00 93.19 195 ARG A CA 1
ATOM 1531 C C . ARG A 1 195 ? -17.807 -2.466 -14.952 1.00 93.19 195 ARG A C 1
ATOM 1533 O O . ARG A 1 195 ? -18.797 -3.142 -14.697 1.00 93.19 195 ARG A O 1
ATOM 1540 N N . ALA A 1 196 ? -16.828 -2.896 -15.750 1.00 92.00 196 ALA A N 1
ATOM 1541 C CA . ALA A 1 196 ? -16.789 -4.235 -16.342 1.00 92.00 196 ALA A CA 1
ATOM 1542 C C . ALA A 1 196 ? -16.146 -5.290 -15.418 1.00 92.00 196 ALA A C 1
ATOM 1544 O O . ALA A 1 196 ? -16.290 -6.488 -15.658 1.00 92.00 196 ALA A O 1
ATOM 1545 N N . GLU A 1 197 ? -15.453 -4.858 -14.361 1.00 90.75 197 GLU A N 1
ATOM 1546 C CA . GLU A 1 197 ? -14.796 -5.726 -13.379 1.00 90.75 197 GLU A CA 1
ATOM 1547 C C . GLU A 1 197 ? -15.824 -6.465 -12.497 1.00 90.75 197 GLU A C 1
ATOM 1549 O O . GLU A 1 197 ? -16.706 -5.846 -11.897 1.00 90.75 197 GLU A O 1
ATOM 1554 N N . LYS A 1 198 ? -15.690 -7.796 -12.375 1.00 88.19 198 LYS A N 1
ATOM 1555 C CA . LYS A 1 198 ? -16.708 -8.719 -11.803 1.00 88.19 198 LYS A CA 1
ATOM 1556 C C . LYS A 1 198 ? -17.266 -8.339 -10.426 1.00 88.19 198 LYS A C 1
ATOM 1558 O O . LYS A 1 198 ? -18.418 -8.640 -10.126 1.00 88.19 198 LYS A O 1
ATOM 1563 N N . ASP A 1 199 ? -16.447 -7.707 -9.593 1.00 89.38 199 ASP A N 1
ATOM 1564 C CA . ASP A 1 199 ? -16.765 -7.359 -8.204 1.00 89.38 199 ASP A CA 1
ATOM 1565 C C . ASP A 1 199 ? -17.413 -5.961 -8.052 1.00 89.38 199 ASP A C 1
ATOM 1567 O O . ASP A 1 199 ? -17.859 -5.617 -6.952 1.00 89.38 199 ASP A O 1
ATOM 1571 N N . PHE A 1 200 ? -17.460 -5.140 -9.116 1.00 94.19 200 PHE A N 1
ATOM 1572 C CA . PHE A 1 200 ? -17.764 -3.700 -9.052 1.00 94.19 200 PHE A CA 1
ATOM 1573 C C . PHE A 1 200 ? -19.040 -3.376 -8.259 1.00 94.19 200 PHE A C 1
ATOM 1575 O O . PHE A 1 200 ? -19.008 -2.560 -7.335 1.00 94.19 200 PHE A O 1
ATOM 1582 N N . ASP A 1 201 ? -20.140 -4.071 -8.557 1.00 95.25 201 ASP A N 1
ATOM 1583 C CA . ASP A 1 201 ? -21.452 -3.881 -7.927 1.00 95.25 201 ASP A CA 1
ATOM 1584 C C . ASP A 1 201 ? -21.454 -4.070 -6.406 1.00 95.25 201 ASP A C 1
ATOM 1586 O O . ASP A 1 201 ? -22.333 -3.538 -5.726 1.00 95.25 201 ASP A O 1
ATOM 1590 N N . GLN A 1 202 ? -20.537 -4.869 -5.859 1.00 96.00 202 GLN A N 1
ATOM 1591 C CA . GLN A 1 202 ? -20.401 -5.050 -4.415 1.00 96.00 202 GLN A CA 1
ATOM 1592 C C . GLN A 1 202 ? -19.464 -3.991 -3.828 1.00 96.00 202 GLN A C 1
ATOM 1594 O O . GLN A 1 202 ? -19.787 -3.367 -2.820 1.00 96.00 202 GLN A O 1
ATOM 1599 N N . LYS A 1 203 ? -18.340 -3.713 -4.498 1.00 95.75 203 LYS A N 1
ATOM 1600 C CA . LYS A 1 203 ? -17.344 -2.738 -4.026 1.00 95.75 203 LYS A CA 1
ATOM 1601 C C . LYS A 1 203 ? -17.871 -1.302 -4.045 1.00 95.75 203 LYS A C 1
ATOM 1603 O O . LYS A 1 203 ? -17.477 -0.529 -3.177 1.00 95.75 203 LYS A O 1
ATOM 1608 N N . GLU A 1 204 ? -18.778 -0.963 -4.967 1.00 96.12 204 GLU A N 1
ATOM 1609 C CA . GLU A 1 204 ? -19.487 0.326 -4.984 1.00 96.12 204 GLU A CA 1
ATOM 1610 C C . GLU A 1 204 ? -20.478 0.451 -3.814 1.00 96.12 204 GLU A C 1
ATOM 1612 O O . GLU A 1 204 ? -20.532 1.506 -3.189 1.00 96.12 204 GLU A O 1
ATOM 1617 N N . LYS A 1 205 ? -21.200 -0.621 -3.447 1.00 95.19 205 LYS A N 1
ATOM 1618 C CA . LYS A 1 205 ? -22.092 -0.630 -2.265 1.00 95.19 205 LYS A CA 1
ATOM 1619 C C . LYS A 1 205 ? -21.314 -0.500 -0.954 1.00 95.19 205 LYS A C 1
ATOM 1621 O O . LYS A 1 205 ? -21.742 0.222 -0.059 1.00 95.19 205 LYS A O 1
ATOM 1626 N N . ASP A 1 206 ? -20.165 -1.169 -0.869 1.00 94.19 206 ASP A N 1
ATOM 1627 C CA . ASP A 1 206 ? -19.258 -1.115 0.284 1.00 94.19 206 ASP A CA 1
ATOM 1628 C C . ASP A 1 206 ? -18.388 0.162 0.304 1.00 94.19 206 ASP A C 1
ATOM 1630 O O . ASP A 1 206 ? -17.644 0.386 1.259 1.00 94.19 206 ASP A O 1
ATOM 1634 N N . TYR A 1 207 ? -18.432 0.980 -0.758 1.00 96.88 207 TYR A N 1
ATOM 1635 C CA . TYR A 1 207 ? -17.534 2.114 -1.012 1.00 96.88 207 TYR A CA 1
ATOM 1636 C C . TYR A 1 207 ? -16.048 1.779 -0.776 1.00 96.88 207 TYR A C 1
ATOM 1638 O O . TYR A 1 207 ? -15.307 2.537 -0.145 1.00 96.88 207 TYR A O 1
ATOM 1646 N N . ASN A 1 208 ? -15.597 0.625 -1.277 1.00 96.56 208 ASN A N 1
ATOM 1647 C CA . ASN A 1 208 ? -14.286 0.057 -0.968 1.00 96.56 208 ASN A CA 1
ATOM 1648 C C . ASN A 1 208 ? -13.137 0.805 -1.679 1.00 96.56 208 ASN A C 1
ATOM 1650 O O . ASN A 1 208 ? -12.640 0.395 -2.730 1.00 96.56 208 ASN A O 1
ATOM 1654 N N . VAL A 1 209 ? -12.701 1.923 -1.091 1.00 97.19 209 VAL A N 1
ATOM 1655 C CA . VAL A 1 209 ? -11.650 2.803 -1.635 1.00 97.19 209 VAL A CA 1
ATOM 1656 C C . VAL A 1 209 ? -10.317 2.076 -1.864 1.00 97.19 209 VAL A C 1
ATOM 1658 O O . VAL A 1 209 ? -9.599 2.414 -2.805 1.00 97.19 209 VAL A O 1
ATOM 1661 N N . LEU A 1 210 ? -9.977 1.076 -1.041 1.00 95.44 210 LEU A N 1
ATOM 1662 C CA . LEU A 1 210 ? -8.755 0.289 -1.231 1.00 95.44 210 LEU A CA 1
ATOM 1663 C C . LEU A 1 210 ? -8.808 -0.490 -2.552 1.00 95.44 210 LEU A C 1
ATOM 1665 O O . LEU A 1 210 ? -7.894 -0.355 -3.367 1.00 95.44 210 LEU A O 1
ATOM 1669 N N . TRP A 1 211 ? -9.894 -1.237 -2.776 1.00 95.38 211 TRP A N 1
ATOM 1670 C CA . TRP A 1 211 ? -10.133 -1.952 -4.030 1.00 95.38 211 TRP A CA 1
ATOM 1671 C C . TRP A 1 211 ? -10.172 -0.987 -5.215 1.00 95.38 211 TRP A C 1
ATOM 1673 O O . TRP A 1 211 ? -9.495 -1.226 -6.206 1.00 95.38 211 TRP A O 1
ATOM 1683 N N . LEU A 1 212 ? -10.873 0.148 -5.096 1.00 96.75 212 LEU A N 1
ATOM 1684 C CA . LEU A 1 212 ? -10.960 1.144 -6.169 1.00 96.75 212 LEU A CA 1
ATOM 1685 C C . LEU A 1 212 ? -9.575 1.633 -6.613 1.00 96.75 212 LEU A C 1
ATOM 1687 O O . LEU A 1 212 ? -9.291 1.692 -7.807 1.00 96.75 212 LEU A O 1
ATOM 1691 N N . LEU A 1 213 ? -8.694 1.956 -5.662 1.00 95.50 213 LEU A N 1
ATOM 1692 C CA . LEU A 1 213 ? -7.328 2.382 -5.968 1.00 95.50 213 LEU A CA 1
ATOM 1693 C C . LEU A 1 213 ? -6.492 1.245 -6.581 1.00 95.50 213 LEU A C 1
ATOM 1695 O O . LEU A 1 213 ? -5.755 1.493 -7.531 1.00 95.50 213 LEU A O 1
ATOM 1699 N N . GLN A 1 214 ? -6.615 0.009 -6.089 1.00 92.12 214 GLN A N 1
ATOM 1700 C CA . GLN A 1 214 ? -5.912 -1.152 -6.655 1.00 92.12 214 GLN A CA 1
ATOM 1701 C C . GLN A 1 214 ? -6.362 -1.448 -8.095 1.00 92.12 214 GLN A C 1
ATOM 1703 O O . GLN A 1 214 ? -5.523 -1.582 -8.986 1.00 92.12 214 GLN A O 1
ATOM 1708 N N . THR A 1 215 ? -7.670 -1.472 -8.349 1.00 92.81 215 THR A N 1
ATOM 1709 C CA . THR A 1 215 ? -8.252 -1.703 -9.678 1.00 92.81 215 THR A CA 1
ATOM 1710 C C . THR A 1 215 ? -7.869 -0.593 -10.653 1.00 92.81 215 THR A C 1
ATOM 1712 O O . THR A 1 215 ? -7.414 -0.874 -11.756 1.00 92.81 215 THR A O 1
ATOM 1715 N N . LEU A 1 216 ? -7.931 0.680 -10.247 1.00 94.00 216 LEU A N 1
ATOM 1716 C CA . LEU A 1 216 ? -7.488 1.790 -11.099 1.00 94.00 216 LEU A CA 1
ATOM 1717 C C . LEU A 1 216 ? -5.981 1.739 -11.413 1.00 94.00 216 LEU A C 1
ATOM 1719 O O . LEU A 1 216 ? -5.582 2.096 -12.524 1.00 94.00 216 LEU A O 1
ATOM 1723 N N . GLN A 1 217 ? -5.138 1.253 -10.494 1.00 91.56 217 GLN A N 1
ATOM 1724 C CA . GLN A 1 217 ? -3.718 1.003 -10.771 1.00 91.56 217 GLN A CA 1
ATOM 1725 C C . GLN A 1 217 ? -3.530 -0.103 -11.825 1.00 91.56 217 GLN A C 1
ATOM 1727 O O . GLN A 1 217 ? -2.684 0.031 -12.710 1.00 91.56 217 GLN A O 1
ATOM 1732 N N . GLN A 1 218 ? -4.337 -1.168 -11.770 1.00 87.81 218 GLN A N 1
ATOM 1733 C CA . GLN A 1 218 ? -4.335 -2.242 -12.769 1.00 87.81 218 GLN A CA 1
ATOM 1734 C C . GLN A 1 218 ? -4.789 -1.720 -14.141 1.00 87.81 218 GLN A C 1
ATOM 1736 O O . GLN A 1 218 ? -3.992 -1.749 -15.083 1.00 87.81 218 GLN A O 1
ATOM 1741 N N . LEU A 1 219 ? -5.985 -1.131 -14.237 1.00 89.88 219 LEU A N 1
ATOM 1742 C CA . LEU A 1 219 ? -6.565 -0.636 -15.493 1.00 89.88 219 LEU A CA 1
ATOM 1743 C C . LEU A 1 219 ? -5.666 0.405 -16.183 1.00 89.88 219 LEU A C 1
ATOM 1745 O O . LEU A 1 219 ? -5.377 0.301 -17.375 1.00 89.88 219 LEU A O 1
ATOM 1749 N N . THR A 1 220 ? -5.116 1.372 -15.438 1.00 89.94 220 THR A N 1
ATOM 1750 C CA . THR A 1 220 ? -4.196 2.375 -16.020 1.00 89.94 220 THR A CA 1
ATOM 1751 C C . THR A 1 220 ? -2.836 1.811 -16.433 1.00 89.94 220 THR A C 1
ATOM 1753 O O . THR A 1 220 ? -2.185 2.365 -17.322 1.00 89.94 220 THR A O 1
ATOM 1756 N N . SER A 1 221 ? -2.427 0.671 -15.868 1.00 83.19 221 SER A N 1
ATOM 1757 C CA . SER A 1 221 ? -1.287 -0.116 -16.354 1.00 83.19 221 SER A CA 1
ATOM 1758 C C . SER A 1 221 ? -1.644 -1.068 -17.509 1.00 83.19 221 SER A C 1
ATOM 1760 O O . SER A 1 221 ? -0.743 -1.670 -18.101 1.00 83.19 221 SER A O 1
ATOM 1762 N N . GLY A 1 222 ? -2.922 -1.160 -17.901 1.00 82.38 222 GLY A N 1
ATOM 1763 C CA . GLY A 1 222 ? -3.441 -2.040 -18.958 1.00 82.38 222 GLY A CA 1
ATOM 1764 C C . GLY A 1 222 ? -3.586 -3.500 -18.538 1.00 82.38 222 GLY A C 1
ATOM 1765 O O . GLY A 1 222 ? -3.478 -4.385 -19.385 1.00 82.38 222 GLY A O 1
ATOM 1766 N N . ILE A 1 223 ? -3.769 -3.744 -17.242 1.00 81.50 223 ILE A N 1
ATOM 1767 C CA . ILE A 1 223 ? -4.214 -5.023 -16.692 1.00 81.50 223 ILE A CA 1
ATOM 1768 C C . ILE A 1 223 ? -5.715 -4.871 -16.429 1.00 81.50 223 ILE A C 1
ATOM 1770 O O . ILE A 1 223 ? -6.101 -4.057 -15.597 1.00 81.50 223 ILE A O 1
ATOM 1774 N N . ASN A 1 224 ? -6.548 -5.629 -17.134 1.00 80.25 224 ASN A N 1
ATOM 1775 C CA . ASN A 1 224 ? -7.995 -5.685 -16.903 1.00 80.25 224 ASN A CA 1
ATOM 1776 C C . ASN A 1 224 ? -8.497 -7.130 -17.009 1.00 80.25 224 ASN A C 1
ATOM 1778 O O . ASN A 1 224 ? -7.749 -8.019 -17.437 1.00 80.25 224 ASN A O 1
ATOM 1782 N N . ASP A 1 225 ? -9.753 -7.373 -16.646 1.00 73.81 225 ASP A N 1
ATOM 1783 C CA . ASP A 1 225 ? -10.317 -8.726 -16.569 1.00 73.81 225 ASP A CA 1
ATOM 1784 C C . ASP A 1 225 ? -10.395 -9.482 -17.919 1.00 73.81 225 ASP A C 1
ATOM 1786 O O . ASP A 1 225 ? -10.565 -10.702 -17.954 1.00 73.81 225 ASP A O 1
ATOM 1790 N N . THR A 1 226 ? -10.235 -8.771 -19.045 1.00 75.31 226 THR A N 1
ATOM 1791 C CA . THR A 1 226 ? -10.133 -9.354 -20.400 1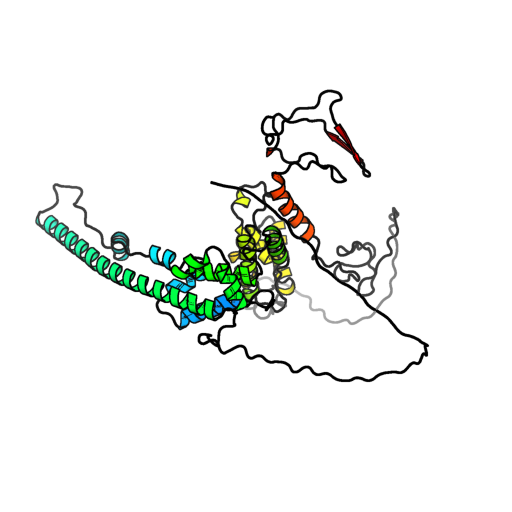.00 75.31 226 THR A CA 1
ATOM 1792 C C . THR A 1 226 ? -8.688 -9.601 -20.853 1.00 75.31 226 THR A C 1
ATOM 1794 O O . THR A 1 226 ? -8.458 -10.267 -21.865 1.00 75.31 226 THR A O 1
ATOM 1797 N N . SER A 1 227 ? -7.695 -9.078 -20.126 1.00 76.31 227 SER A N 1
ATOM 1798 C CA . SER A 1 227 ? -6.287 -9.182 -20.510 1.00 76.31 227 SER A CA 1
ATOM 1799 C C . SER A 1 227 ? -5.759 -10.606 -20.316 1.00 76.31 227 SER A C 1
ATOM 1801 O O . SER A 1 227 ? -6.041 -11.276 -19.321 1.00 76.31 227 SER A O 1
ATOM 1803 N N . ASN A 1 228 ? -4.949 -11.090 -21.263 1.00 81.12 228 ASN A N 1
ATOM 1804 C CA . ASN A 1 228 ? -4.321 -12.403 -21.129 1.00 81.12 228 ASN A CA 1
ATOM 1805 C C . ASN A 1 228 ? -3.347 -12.359 -19.943 1.00 81.12 228 ASN A C 1
ATOM 1807 O O . ASN A 1 228 ? -2.312 -11.696 -20.014 1.00 81.12 228 ASN A O 1
ATOM 1811 N N . ARG A 1 229 ? -3.667 -13.080 -18.861 1.00 78.44 229 ARG A N 1
ATOM 1812 C CA . ARG A 1 229 ? -2.926 -12.986 -17.596 1.00 78.44 229 ARG A CA 1
ATOM 1813 C C . ARG A 1 229 ? -1.431 -13.286 -17.748 1.00 78.44 229 ARG A C 1
ATOM 1815 O O . ARG A 1 229 ? -0.632 -12.616 -17.105 1.00 78.44 229 ARG A O 1
ATOM 1822 N N . TYR A 1 230 ? -1.044 -14.211 -18.630 1.00 75.56 230 TYR A N 1
ATOM 1823 C CA . TYR A 1 230 ? 0.363 -14.518 -18.918 1.00 75.56 230 TYR A CA 1
ATOM 1824 C C . TYR A 1 230 ? 1.068 -13.384 -19.671 1.00 75.56 230 TYR A C 1
ATOM 1826 O O . TYR A 1 230 ? 2.209 -13.061 -19.353 1.00 75.56 230 TYR A O 1
ATOM 1834 N N . TYR A 1 231 ? 0.393 -12.745 -20.631 1.00 79.19 231 TYR A N 1
ATOM 1835 C CA . TYR A 1 231 ? 0.907 -11.559 -21.324 1.00 79.19 231 TYR A CA 1
ATOM 1836 C C . TYR A 1 231 ? 1.073 -10.380 -20.355 1.00 79.19 231 TYR A C 1
ATOM 1838 O O . TYR A 1 231 ? 2.135 -9.758 -20.320 1.00 79.19 231 TYR A O 1
ATOM 1846 N N . SER A 1 232 ? 0.055 -10.116 -19.528 1.00 82.69 232 SER A N 1
ATOM 1847 C CA . SER A 1 232 ? 0.074 -9.066 -18.503 1.00 82.69 232 SER A CA 1
ATOM 1848 C C . SER A 1 232 ? 1.215 -9.287 -17.501 1.00 82.69 232 SER A C 1
ATOM 1850 O O . SER A 1 232 ? 2.005 -8.376 -17.272 1.00 82.69 232 SER A O 1
ATOM 1852 N N . LEU A 1 233 ? 1.361 -10.515 -16.988 1.00 81.00 233 LEU A N 1
ATOM 1853 C CA . LEU A 1 233 ? 2.427 -10.949 -16.075 1.00 81.00 233 LEU A CA 1
ATOM 1854 C C . LEU A 1 233 ? 3.831 -10.859 -16.697 1.00 81.00 233 LEU A C 1
ATOM 1856 O O . LEU A 1 233 ? 4.762 -10.340 -16.083 1.00 81.00 233 LEU A O 1
ATOM 1860 N N . TYR A 1 234 ? 3.990 -11.322 -17.939 1.00 78.31 234 TYR A N 1
ATOM 1861 C CA . TYR A 1 234 ? 5.237 -11.171 -18.689 1.00 78.31 234 TYR A CA 1
ATOM 1862 C C . TYR A 1 234 ? 5.617 -9.691 -18.826 1.00 78.31 234 TYR A C 1
ATOM 1864 O O . TYR A 1 234 ? 6.783 -9.337 -18.663 1.00 78.31 234 TYR A O 1
ATOM 1872 N N . HIS A 1 235 ? 4.644 -8.815 -19.095 1.00 81.06 235 HIS A N 1
ATOM 1873 C CA . HIS A 1 235 ? 4.885 -7.385 -19.256 1.00 81.06 235 HIS A CA 1
ATOM 1874 C C . HIS A 1 235 ? 5.178 -6.649 -17.942 1.00 81.06 235 HIS A C 1
ATOM 1876 O O . HIS A 1 235 ? 6.103 -5.838 -17.937 1.00 81.06 235 HIS A O 1
ATOM 1882 N N . THR A 1 236 ? 4.492 -6.942 -16.832 1.00 83.94 236 THR A N 1
ATOM 1883 C CA . THR A 1 236 ? 4.803 -6.323 -15.527 1.00 83.94 236 THR A CA 1
ATOM 1884 C C . THR A 1 236 ? 6.204 -6.695 -15.051 1.00 83.94 236 THR A C 1
ATOM 1886 O O . THR A 1 236 ? 6.979 -5.806 -14.701 1.00 83.94 236 THR A O 1
ATOM 1889 N N . ILE A 1 237 ? 6.583 -7.976 -15.138 1.00 82.75 237 ILE A N 1
ATOM 1890 C CA . ILE A 1 237 ? 7.945 -8.442 -14.828 1.00 82.75 237 ILE A CA 1
ATOM 1891 C C . ILE A 1 237 ? 8.959 -7.758 -15.756 1.00 82.75 237 ILE A C 1
ATOM 1893 O O . ILE A 1 237 ? 9.973 -7.219 -15.308 1.00 82.75 237 ILE A O 1
ATOM 1897 N N . LYS A 1 238 ? 8.666 -7.710 -17.060 1.00 81.31 238 LYS A N 1
ATOM 1898 C CA . LYS A 1 238 ? 9.543 -7.102 -18.068 1.00 81.31 238 LYS A CA 1
ATOM 1899 C C . LYS A 1 238 ? 9.698 -5.591 -17.934 1.00 81.31 238 LYS A C 1
ATOM 1901 O O . LYS A 1 238 ? 10.694 -5.059 -18.418 1.00 81.31 238 LYS A O 1
ATOM 1906 N N . ASP A 1 239 ? 8.748 -4.897 -17.323 1.00 83.50 239 ASP A N 1
ATOM 1907 C CA . ASP A 1 239 ? 8.855 -3.466 -17.056 1.00 83.50 239 ASP A CA 1
ATOM 1908 C C . ASP A 1 239 ? 9.486 -3.192 -15.678 1.00 83.50 239 ASP A C 1
ATOM 1910 O O . ASP A 1 239 ? 10.280 -2.258 -15.578 1.00 83.50 239 ASP A O 1
ATOM 1914 N N . PHE A 1 240 ? 9.292 -4.063 -14.674 1.00 86.94 240 PHE A N 1
ATOM 1915 C CA . PHE A 1 240 ? 10.049 -4.047 -13.412 1.00 86.94 240 PHE A CA 1
ATOM 1916 C C . PHE A 1 240 ? 11.565 -4.171 -13.645 1.00 86.94 240 PHE A C 1
ATOM 1918 O O . PHE A 1 240 ? 12.320 -3.299 -13.222 1.00 86.94 240 PHE A O 1
ATOM 1925 N N . TYR A 1 241 ? 12.023 -5.171 -14.407 1.00 81.75 241 TYR A N 1
ATOM 1926 C CA . TYR A 1 241 ? 13.454 -5.373 -14.703 1.00 81.75 241 TYR A CA 1
ATOM 1927 C C . TYR A 1 241 ? 14.094 -4.276 -15.593 1.00 81.75 241 TYR A C 1
ATOM 1929 O O . TYR A 1 241 ? 15.288 -4.334 -15.883 1.00 81.75 241 TYR A O 1
ATOM 1937 N N . LYS A 1 242 ? 13.333 -3.262 -16.038 1.00 84.88 242 LYS A N 1
ATOM 1938 C CA . LYS A 1 242 ? 13.861 -2.045 -16.697 1.00 84.88 242 LYS A CA 1
ATOM 1939 C C . LYS A 1 242 ? 13.966 -0.845 -15.756 1.00 84.88 242 LYS A C 1
ATOM 1941 O O . LYS A 1 242 ? 14.398 0.224 -16.192 1.00 84.88 242 LYS A O 1
ATOM 1946 N N . ILE A 1 243 ? 13.511 -0.960 -14.510 1.00 87.56 243 ILE A N 1
ATOM 1947 C CA . ILE A 1 243 ? 13.520 0.161 -13.577 1.00 87.56 243 ILE A CA 1
ATOM 1948 C C . ILE A 1 243 ? 14.944 0.405 -13.105 1.00 87.56 243 ILE A C 1
ATOM 1950 O O . ILE A 1 243 ? 15.443 -0.275 -12.223 1.00 87.56 243 ILE A O 1
ATOM 1954 N N . CYS A 1 244 ? 15.543 1.452 -13.664 1.00 89.56 244 CYS A N 1
ATOM 1955 C CA . CYS A 1 244 ? 16.667 2.163 -13.073 1.00 89.56 244 CYS A CA 1
ATOM 1956 C C . CYS A 1 244 ? 16.237 3.587 -12.705 1.00 89.56 244 CYS A C 1
ATOM 1958 O O . CYS A 1 244 ? 15.250 4.106 -13.244 1.00 89.56 244 CYS A O 1
ATOM 1960 N N . GLN A 1 245 ? 16.981 4.235 -11.815 1.00 92.12 245 GLN A N 1
ATOM 1961 C CA . GLN A 1 245 ? 16.788 5.644 -11.478 1.00 92.12 245 GLN A CA 1
ATOM 1962 C C . GLN A 1 245 ? 17.165 6.560 -12.653 1.00 92.12 245 GLN A C 1
ATOM 1964 O O . GLN A 1 245 ? 18.232 6.421 -13.254 1.00 92.12 245 GLN A O 1
ATOM 1969 N N . GLY A 1 246 ? 16.311 7.535 -12.966 1.00 87.00 246 GLY A N 1
ATOM 1970 C CA . GLY A 1 246 ? 16.618 8.578 -13.946 1.00 87.00 246 GLY A CA 1
ATOM 1971 C C . GLY A 1 246 ? 17.699 9.543 -13.443 1.00 87.00 246 GLY A C 1
ATOM 1972 O O . GLY A 1 246 ? 17.753 9.858 -12.254 1.00 87.00 246 GLY A O 1
ATOM 1973 N N . LYS A 1 247 ? 18.538 10.063 -14.351 1.00 88.81 247 LYS A N 1
ATOM 1974 C CA . LYS A 1 247 ? 19.623 11.017 -14.022 1.00 88.81 247 LYS A CA 1
ATOM 1975 C C . LYS A 1 247 ? 19.120 12.211 -13.205 1.00 88.81 247 LYS A C 1
ATOM 1977 O O . LYS A 1 247 ? 19.675 12.523 -12.158 1.00 88.81 247 LYS A O 1
ATOM 1982 N N . ASP A 1 248 ? 18.017 12.801 -13.652 1.00 88.81 248 ASP A N 1
ATOM 1983 C CA . ASP A 1 248 ? 17.374 13.968 -13.040 1.00 88.81 248 ASP A CA 1
ATOM 1984 C C . ASP A 1 248 ? 16.248 13.580 -12.055 1.00 88.81 248 ASP A C 1
ATOM 1986 O O . ASP A 1 248 ? 15.516 14.432 -11.554 1.00 88.81 248 ASP A O 1
ATOM 1990 N N . GLU A 1 249 ? 16.079 12.283 -11.769 1.00 87.88 249 GLU A N 1
ATOM 1991 C CA . GLU A 1 249 ? 15.020 11.764 -10.901 1.00 87.88 249 GLU A CA 1
ATOM 1992 C C . GLU A 1 249 ? 15.437 11.781 -9.423 1.00 87.88 249 GLU A C 1
ATOM 1994 O O . GLU A 1 249 ? 16.521 11.321 -9.041 1.00 87.88 249 GLU A O 1
ATOM 1999 N N . THR A 1 250 ? 14.545 12.270 -8.560 1.00 91.69 250 THR A N 1
ATOM 2000 C CA . THR A 1 250 ? 14.751 12.261 -7.106 1.00 91.69 250 THR A CA 1
ATOM 2001 C C . THR A 1 250 ? 14.717 10.833 -6.552 1.00 91.69 250 THR A C 1
ATOM 2003 O O . THR A 1 250 ? 14.062 9.947 -7.099 1.00 91.69 250 THR A O 1
ATOM 2006 N N . LEU A 1 251 ? 15.400 10.593 -5.427 1.00 91.75 251 LEU A N 1
ATOM 2007 C CA . LEU A 1 251 ? 15.367 9.283 -4.762 1.00 91.75 251 LEU A CA 1
ATOM 2008 C C . LEU A 1 251 ? 13.943 8.890 -4.324 1.00 91.75 251 LEU A C 1
ATOM 2010 O O . LEU A 1 251 ? 13.612 7.711 -4.358 1.00 91.75 251 LEU A O 1
ATOM 2014 N N . ALA A 1 252 ? 13.094 9.866 -3.979 1.00 89.25 252 ALA A N 1
ATOM 2015 C CA . ALA A 1 252 ? 11.691 9.633 -3.634 1.00 89.25 252 ALA A CA 1
ATOM 2016 C C . ALA A 1 252 ? 10.862 9.163 -4.845 1.00 89.25 252 ALA A C 1
ATOM 2018 O O . ALA A 1 252 ? 10.247 8.106 -4.769 1.00 89.25 252 ALA A O 1
ATOM 2019 N N . SER A 1 253 ? 10.919 9.878 -5.978 1.00 87.69 253 SER A N 1
ATOM 2020 C CA . SER A 1 253 ? 10.224 9.480 -7.218 1.00 87.69 253 SER A CA 1
ATOM 2021 C C . SER A 1 253 ? 10.650 8.086 -7.682 1.00 87.69 253 SER A C 1
ATOM 2023 O O . SER A 1 253 ? 9.816 7.262 -8.048 1.00 87.69 253 SER A O 1
ATOM 2025 N N . TYR A 1 254 ? 11.953 7.799 -7.615 1.00 92.44 254 TYR A N 1
ATOM 2026 C CA . TYR A 1 254 ? 12.496 6.488 -7.959 1.00 92.44 254 TYR A CA 1
ATOM 2027 C C . TYR A 1 254 ? 11.999 5.380 -7.014 1.00 92.44 254 TYR A C 1
ATOM 2029 O O . TYR A 1 254 ? 11.600 4.316 -7.481 1.00 92.44 254 TYR A O 1
ATOM 2037 N N . PHE A 1 255 ? 11.971 5.638 -5.701 1.00 91.00 255 PHE A N 1
ATOM 2038 C CA . PHE A 1 255 ? 11.466 4.704 -4.690 1.00 91.00 255 PHE A CA 1
ATOM 2039 C C . PHE A 1 255 ? 9.987 4.367 -4.902 1.00 91.00 255 PHE A C 1
ATOM 2041 O O . PHE A 1 255 ? 9.643 3.195 -5.038 1.00 91.00 255 PHE A O 1
ATOM 2048 N N . GLU A 1 256 ? 9.126 5.380 -5.023 1.00 86.75 256 GLU A N 1
ATOM 2049 C CA . GLU A 1 256 ? 7.692 5.173 -5.246 1.00 86.75 256 GLU A CA 1
ATOM 2050 C C . GLU A 1 256 ? 7.424 4.446 -6.575 1.00 86.75 256 GLU A C 1
ATOM 2052 O O . GLU A 1 256 ? 6.551 3.580 -6.649 1.00 86.75 256 GLU A O 1
ATOM 2057 N N . ARG A 1 257 ? 8.198 4.742 -7.629 1.00 88.69 257 ARG A N 1
ATOM 2058 C CA . ARG A 1 257 ? 8.096 4.074 -8.936 1.00 88.69 257 ARG A CA 1
ATOM 2059 C C . ARG A 1 257 ? 8.563 2.615 -8.895 1.00 88.69 257 ARG A C 1
ATOM 2061 O O . ARG A 1 257 ? 7.959 1.777 -9.563 1.00 88.69 257 ARG A O 1
ATOM 2068 N N . PHE A 1 258 ? 9.586 2.300 -8.099 1.00 91.12 258 PHE A N 1
ATOM 2069 C CA . PHE A 1 258 ? 10.036 0.927 -7.853 1.00 91.12 258 PHE A CA 1
ATOM 2070 C C . PHE A 1 258 ? 8.972 0.131 -7.081 1.00 91.12 258 PHE A C 1
ATOM 2072 O O . PHE A 1 258 ? 8.548 -0.925 -7.549 1.00 91.12 258 PHE A O 1
ATOM 2079 N N . GLU A 1 259 ? 8.454 0.666 -5.968 1.00 88.31 259 GLU A N 1
ATOM 2080 C CA . GLU A 1 259 ? 7.350 0.046 -5.216 1.00 88.31 259 GLU A CA 1
ATOM 2081 C C . GLU A 1 259 ? 6.102 -0.151 -6.090 1.00 88.31 259 GLU A C 1
ATOM 2083 O O . GLU A 1 259 ? 5.484 -1.215 -6.062 1.00 88.31 259 GLU A O 1
ATOM 2088 N N . THR A 1 260 ? 5.743 0.836 -6.918 1.00 87.31 260 THR A N 1
ATOM 2089 C CA . THR A 1 260 ? 4.597 0.751 -7.844 1.00 87.31 260 THR A CA 1
ATOM 2090 C C . THR A 1 260 ? 4.714 -0.452 -8.790 1.00 87.31 260 THR A C 1
ATOM 2092 O O . THR A 1 260 ? 3.707 -1.098 -9.075 1.00 87.31 260 THR A O 1
ATOM 2095 N N . ALA A 1 261 ? 5.925 -0.794 -9.241 1.00 88.69 261 ALA A N 1
ATOM 2096 C CA . ALA A 1 261 ? 6.157 -1.914 -10.152 1.00 88.69 261 ALA A CA 1
ATOM 2097 C C . ALA A 1 261 ? 6.231 -3.283 -9.462 1.00 88.69 261 ALA A C 1
ATOM 2099 O O . ALA A 1 261 ? 5.725 -4.249 -10.027 1.00 88.69 261 ALA A O 1
ATOM 2100 N N . VAL A 1 262 ? 6.777 -3.367 -8.240 1.00 87.69 262 VAL A N 1
ATOM 2101 C CA . VAL A 1 262 ? 6.675 -4.584 -7.406 1.00 87.69 262 VAL A CA 1
ATOM 2102 C C . VAL A 1 262 ? 5.197 -4.940 -7.216 1.00 87.69 262 VAL A C 1
ATOM 2104 O O . VAL A 1 262 ? 4.764 -6.022 -7.606 1.00 87.69 262 VAL A O 1
ATOM 2107 N N . ASN A 1 263 ? 4.393 -3.967 -6.769 1.00 86.44 263 ASN A N 1
ATOM 2108 C CA . ASN A 1 263 ? 2.949 -4.132 -6.590 1.00 86.44 263 ASN A CA 1
ATOM 2109 C C . ASN A 1 263 ? 2.219 -4.544 -7.888 1.00 86.44 263 ASN A C 1
ATOM 2111 O O . ASN A 1 263 ? 1.239 -5.282 -7.829 1.00 86.44 263 ASN A O 1
ATOM 2115 N N . LEU A 1 264 ? 2.666 -4.087 -9.066 1.00 86.19 264 LEU A N 1
ATOM 2116 C CA . LEU A 1 264 ? 2.081 -4.492 -10.353 1.00 86.19 264 LEU A CA 1
ATOM 2117 C C . LEU A 1 264 ? 2.388 -5.954 -10.710 1.00 86.19 264 LEU A C 1
ATOM 2119 O O . LEU A 1 264 ? 1.500 -6.643 -11.215 1.00 86.19 264 LEU A O 1
ATOM 2123 N N . VAL A 1 265 ? 3.597 -6.450 -10.425 1.00 85.06 265 VAL A N 1
ATOM 2124 C CA . VAL A 1 265 ? 3.925 -7.876 -10.601 1.00 85.06 265 VAL A CA 1
ATOM 2125 C C . VAL A 1 265 ? 3.095 -8.736 -9.647 1.00 85.06 265 VAL A C 1
ATOM 2127 O O . VAL A 1 265 ? 2.461 -9.700 -10.090 1.00 85.06 265 VAL A O 1
ATOM 2130 N N . ASP A 1 266 ? 3.018 -8.343 -8.377 1.00 84.38 266 ASP A N 1
ATOM 2131 C CA . ASP A 1 266 ? 2.254 -9.062 -7.355 1.00 84.38 266 ASP A CA 1
ATOM 2132 C C . ASP A 1 266 ? 0.750 -9.106 -7.708 1.00 84.38 266 ASP A C 1
ATOM 2134 O O . ASP A 1 266 ? 0.123 -10.164 -7.639 1.00 84.38 266 ASP A O 1
ATOM 2138 N N . MET A 1 267 ? 0.170 -8.005 -8.212 1.00 81.69 267 MET A N 1
ATOM 2139 C CA . MET A 1 267 ? -1.223 -7.973 -8.698 1.00 81.69 267 MET A CA 1
ATOM 2140 C C . MET A 1 267 ? -1.465 -8.876 -9.923 1.00 81.69 267 MET A C 1
ATOM 2142 O O . MET A 1 267 ? -2.521 -9.508 -10.025 1.00 81.69 267 MET A O 1
ATOM 2146 N N . THR A 1 268 ? -0.481 -9.041 -10.818 1.00 79.56 268 THR A N 1
ATOM 2147 C CA . THR A 1 268 ? -0.554 -10.066 -11.882 1.00 79.56 268 THR A CA 1
ATOM 2148 C C . THR A 1 268 ? -0.425 -11.509 -11.368 1.00 79.56 268 THR A C 1
ATOM 2150 O O . THR A 1 268 ? -0.625 -12.453 -12.133 1.00 79.56 268 THR A O 1
ATOM 2153 N N . GLY A 1 269 ? -0.202 -11.724 -10.066 1.00 75.38 269 GLY A N 1
ATOM 2154 C CA . 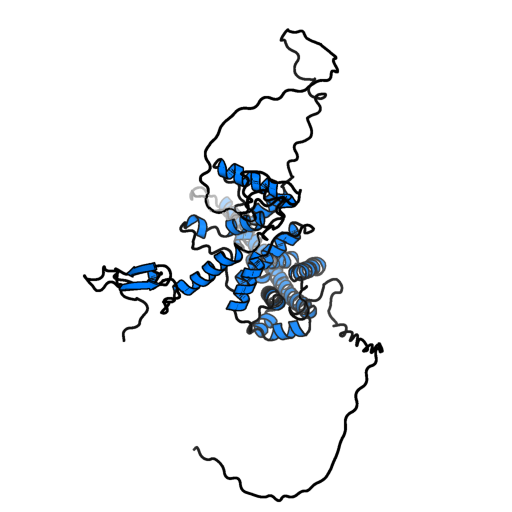GLY A 1 269 ? 0.047 -13.043 -9.472 1.00 75.38 269 GLY A CA 1
ATOM 2155 C C . GLY A 1 269 ? 1.456 -13.564 -9.752 1.00 75.38 269 GLY A C 1
ATOM 2156 O O . GLY A 1 269 ? 1.668 -14.774 -9.773 1.00 75.38 269 GLY A O 1
ATOM 2157 N N . GLY A 1 270 ? 2.393 -12.658 -10.033 1.00 75.62 270 GLY A N 1
ATOM 2158 C CA . GLY A 1 270 ? 3.816 -12.955 -10.091 1.00 75.62 270 GLY A CA 1
ATOM 2159 C C . GLY A 1 270 ? 4.492 -12.745 -8.742 1.00 75.62 270 GLY A C 1
ATOM 2160 O O . GLY A 1 270 ? 3.853 -12.458 -7.735 1.00 75.62 270 GLY A O 1
ATOM 2161 N N . SER A 1 271 ? 5.815 -12.850 -8.751 1.00 78.00 271 SER A N 1
ATOM 2162 C CA . SER A 1 271 ? 6.677 -12.389 -7.669 1.00 78.00 271 SER A CA 1
ATOM 2163 C C . SER A 1 271 ? 8.038 -12.039 -8.258 1.00 78.00 271 SER A C 1
ATOM 2165 O O . SER A 1 271 ? 8.570 -12.793 -9.071 1.00 78.00 271 SER A O 1
ATOM 2167 N N . VAL A 1 272 ? 8.617 -10.916 -7.830 1.00 76.06 272 VAL A N 1
ATOM 2168 C CA . VAL A 1 272 ? 10.009 -10.534 -8.151 1.00 76.06 272 VAL A CA 1
ATOM 2169 C C . VAL A 1 272 ? 11.008 -11.006 -7.083 1.00 76.06 272 VAL A C 1
ATOM 2171 O O . VAL A 1 272 ? 12.157 -10.570 -7.065 1.00 76.06 272 VAL A O 1
ATOM 2174 N N . THR A 1 273 ? 10.558 -11.848 -6.145 1.00 68.44 273 THR A N 1
ATOM 2175 C CA . THR A 1 273 ? 11.325 -12.287 -4.968 1.00 68.44 273 THR A CA 1
ATOM 2176 C C . THR A 1 273 ? 11.357 -13.803 -4.758 1.00 68.44 273 THR A C 1
ATOM 2178 O O . THR A 1 273 ? 12.180 -14.267 -3.970 1.00 68.44 273 THR A O 1
ATOM 2181 N N . ASN A 1 274 ? 10.528 -14.587 -5.463 1.00 62.25 274 ASN A N 1
ATOM 2182 C CA . ASN A 1 274 ? 10.482 -16.052 -5.349 1.00 62.25 274 ASN A CA 1
ATOM 2183 C C . ASN A 1 274 ? 11.638 -16.757 -6.095 1.00 62.25 274 ASN A C 1
ATOM 2185 O O . ASN A 1 274 ? 11.436 -17.524 -7.041 1.00 62.25 274 ASN A O 1
ATOM 2189 N N . PHE A 1 275 ? 12.871 -16.493 -5.663 1.00 60.75 275 PHE A N 1
ATOM 2190 C CA . PHE A 1 275 ? 14.080 -17.128 -6.186 1.00 60.75 275 PHE A CA 1
ATOM 2191 C C . PHE A 1 275 ? 14.251 -18.549 -5.616 1.00 60.75 275 PHE A C 1
ATOM 2193 O O . PHE A 1 275 ? 15.122 -18.794 -4.786 1.00 60.75 275 PHE A O 1
ATOM 2200 N N . GLU A 1 276 ? 13.451 -19.509 -6.095 1.00 48.38 276 GLU A N 1
ATOM 2201 C CA . GLU A 1 276 ? 13.548 -20.942 -5.729 1.00 48.38 276 GLU A CA 1
ATOM 2202 C C . GLU A 1 276 ? 14.932 -21.565 -5.994 1.00 48.38 276 GLU A C 1
ATOM 2204 O O . GLU A 1 276 ? 15.250 -22.615 -5.441 1.00 48.38 276 GLU A O 1
ATOM 2209 N N . LEU A 1 277 ? 15.755 -20.914 -6.823 1.00 49.88 277 LEU A N 1
ATOM 2210 C CA . LEU A 1 277 ? 17.160 -21.256 -7.073 1.00 49.88 277 LEU A CA 1
ATOM 2211 C C . LEU A 1 277 ? 18.052 -21.103 -5.828 1.00 49.88 277 LEU A C 1
ATOM 2213 O O . LEU A 1 277 ? 19.170 -21.615 -5.805 1.00 49.88 277 LEU A O 1
ATOM 2217 N N . ILE A 1 278 ? 17.584 -20.400 -4.794 1.00 53.41 278 ILE A N 1
ATOM 2218 C CA . ILE A 1 278 ? 18.280 -20.312 -3.514 1.00 53.41 278 ILE A CA 1
ATOM 2219 C C . ILE A 1 278 ? 17.793 -21.467 -2.634 1.00 53.41 278 ILE A C 1
ATOM 2221 O O . ILE A 1 278 ? 16.739 -21.406 -2.002 1.00 53.41 278 ILE A O 1
ATOM 2225 N N . HIS A 1 279 ? 18.592 -22.534 -2.599 1.00 49.38 279 HIS A N 1
ATOM 2226 C CA . HIS A 1 279 ? 18.329 -23.753 -1.824 1.00 49.38 279 HIS A CA 1
ATOM 2227 C C . HIS A 1 279 ? 18.367 -23.557 -0.293 1.00 49.38 279 HIS A C 1
ATOM 2229 O O . HIS A 1 279 ? 18.103 -24.500 0.446 1.00 49.38 279 HIS A O 1
ATOM 2235 N N . ASP A 1 280 ? 18.673 -22.348 0.180 1.00 54.66 280 ASP A N 1
ATOM 2236 C CA . ASP A 1 280 ? 18.699 -21.974 1.592 1.00 54.66 280 ASP A CA 1
ATOM 2237 C C . ASP A 1 280 ? 17.325 -21.446 2.062 1.00 54.66 280 ASP A C 1
ATOM 2239 O O . ASP A 1 280 ? 16.855 -20.380 1.643 1.00 54.66 280 ASP A O 1
ATOM 2243 N N . GLU A 1 281 ? 16.687 -22.192 2.967 1.00 53.34 281 GLU A N 1
ATOM 2244 C CA . GLU A 1 281 ? 15.437 -21.818 3.646 1.00 53.34 281 GLU A CA 1
ATOM 2245 C C . GLU A 1 281 ? 15.544 -20.462 4.377 1.00 53.34 281 GLU A C 1
ATOM 2247 O O . GLU A 1 281 ? 14.572 -19.699 4.441 1.00 53.34 281 GLU A O 1
ATOM 2252 N N . GLU A 1 282 ? 16.732 -20.101 4.877 1.00 53.06 282 GLU A N 1
ATOM 2253 C CA . GLU A 1 282 ? 16.974 -18.830 5.568 1.00 53.06 282 GLU A CA 1
ATOM 2254 C C . GLU A 1 282 ? 17.020 -17.623 4.610 1.00 53.06 282 GLU A C 1
ATOM 2256 O O . GLU A 1 282 ? 17.069 -16.477 5.066 1.00 53.06 282 GLU A O 1
ATOM 2261 N N . VAL A 1 283 ? 16.986 -17.845 3.290 1.00 53.25 283 VAL A N 1
ATOM 2262 C CA . VAL A 1 283 ? 16.891 -16.782 2.274 1.00 53.25 283 VAL A CA 1
ATOM 2263 C C . VAL A 1 283 ? 15.494 -16.715 1.656 1.00 53.25 283 VAL A C 1
ATOM 2265 O O . VAL A 1 283 ? 14.976 -15.610 1.473 1.00 53.25 283 VAL A O 1
ATOM 2268 N N . LYS A 1 284 ? 14.824 -17.859 1.440 1.00 51.25 284 LYS A N 1
ATOM 2269 C CA . LYS A 1 284 ? 13.398 -17.909 1.039 1.00 51.25 284 LYS A CA 1
ATOM 2270 C C . LYS A 1 284 ? 12.501 -17.113 1.995 1.00 51.25 284 LYS A C 1
ATOM 2272 O O . LYS A 1 284 ? 11.553 -16.455 1.579 1.00 51.25 284 LYS A O 1
ATOM 2277 N N . THR A 1 285 ? 12.848 -17.117 3.280 1.00 52.78 285 THR A N 1
ATOM 2278 C CA . THR A 1 285 ? 12.163 -16.379 4.353 1.00 52.78 285 THR A CA 1
ATOM 2279 C C . THR A 1 285 ? 12.463 -14.870 4.391 1.00 52.78 285 THR A C 1
ATOM 2281 O O . THR A 1 285 ? 11.888 -14.160 5.217 1.00 52.78 285 THR A O 1
ATOM 2284 N N . LYS A 1 286 ? 13.325 -14.335 3.509 1.00 62.25 286 LYS A N 1
ATOM 2285 C CA . LYS A 1 286 ? 13.780 -12.928 3.533 1.00 62.25 286 LYS A CA 1
ATOM 2286 C C . LYS A 1 286 ? 13.638 -12.180 2.186 1.00 62.25 286 LYS A C 1
ATOM 2288 O O . LYS A 1 286 ? 14.565 -11.464 1.791 1.00 62.25 286 LYS A O 1
ATOM 2293 N N . PRO A 1 287 ? 12.473 -12.223 1.501 1.00 60.31 287 PRO A N 1
ATOM 2294 C CA . PRO A 1 287 ? 12.274 -11.608 0.176 1.00 60.31 287 PRO A CA 1
ATOM 2295 C C . PRO A 1 287 ? 12.567 -10.094 0.127 1.00 60.31 287 PRO A C 1
ATOM 2297 O O . PRO A 1 287 ? 12.927 -9.547 -0.916 1.00 60.31 287 PRO A O 1
ATOM 2300 N N . HIS A 1 288 ? 12.463 -9.399 1.264 1.00 67.06 288 HIS A N 1
ATOM 2301 C CA . HIS A 1 288 ? 12.766 -7.971 1.374 1.00 67.06 288 HIS A CA 1
ATOM 2302 C C . HIS A 1 288 ? 14.250 -7.618 1.164 1.00 67.06 288 HIS A C 1
ATOM 2304 O O . HIS A 1 288 ? 14.538 -6.457 0.859 1.00 67.06 288 HIS A O 1
ATOM 2310 N N . ILE A 1 289 ? 15.181 -8.571 1.318 1.00 77.25 289 ILE A N 1
ATOM 2311 C CA . ILE A 1 289 ? 16.615 -8.343 1.073 1.00 77.25 289 ILE A CA 1
ATOM 2312 C C . ILE A 1 289 ? 16.851 -8.123 -0.420 1.00 77.25 289 ILE A C 1
ATOM 2314 O O . ILE A 1 289 ? 17.413 -7.099 -0.802 1.00 77.25 289 ILE A O 1
ATOM 2318 N N . THR A 1 290 ? 16.368 -9.027 -1.274 1.00 78.75 290 THR A N 1
ATOM 2319 C CA . THR A 1 290 ? 16.616 -8.948 -2.720 1.00 78.75 290 THR A CA 1
ATOM 2320 C C . THR A 1 290 ? 15.967 -7.712 -3.344 1.00 78.75 290 THR A C 1
ATOM 2322 O O . THR A 1 290 ? 16.582 -7.081 -4.197 1.00 78.75 290 THR A O 1
ATOM 2325 N N . LEU A 1 291 ? 14.804 -7.271 -2.841 1.00 84.25 291 LEU A N 1
ATOM 2326 C CA . LEU A 1 291 ? 14.227 -5.962 -3.189 1.00 84.25 291 LEU A CA 1
ATOM 2327 C C . LEU A 1 291 ? 15.141 -4.790 -2.800 1.00 84.25 291 LEU A C 1
ATOM 2329 O O . LEU A 1 291 ? 15.286 -3.845 -3.571 1.00 84.25 291 LEU A O 1
ATOM 2333 N N . GLY A 1 292 ? 15.766 -4.840 -1.619 1.00 87.06 292 GLY A N 1
ATOM 2334 C CA . GLY A 1 292 ? 16.712 -3.819 -1.166 1.00 87.06 292 GLY A CA 1
ATOM 2335 C C . GLY A 1 292 ? 17.985 -3.760 -2.012 1.00 87.06 292 GLY A C 1
ATOM 2336 O O . GLY A 1 292 ? 18.447 -2.668 -2.339 1.00 87.06 292 GLY A O 1
ATOM 2337 N N . ILE A 1 293 ? 18.526 -4.916 -2.404 1.00 86.19 293 ILE A N 1
ATOM 2338 C CA . ILE A 1 293 ? 19.702 -5.010 -3.280 1.00 86.19 293 ILE A CA 1
ATOM 2339 C C . ILE A 1 293 ? 19.353 -4.540 -4.698 1.00 86.19 293 ILE A C 1
ATOM 2341 O O . ILE A 1 293 ? 20.053 -3.686 -5.238 1.00 86.19 293 ILE A O 1
ATOM 2345 N N . ALA A 1 294 ? 18.245 -5.017 -5.275 1.00 87.50 294 ALA A N 1
ATOM 2346 C CA . ALA A 1 294 ? 17.792 -4.612 -6.606 1.00 87.50 294 ALA A CA 1
ATOM 2347 C C . ALA A 1 294 ? 17.540 -3.098 -6.688 1.00 87.50 294 ALA A C 1
ATOM 2349 O O . ALA A 1 294 ? 18.029 -2.446 -7.609 1.00 87.50 294 ALA A O 1
ATOM 2350 N N . PHE A 1 295 ? 16.868 -2.513 -5.689 1.00 91.06 295 PHE A N 1
ATOM 2351 C CA . PHE A 1 295 ? 16.659 -1.065 -5.609 1.00 91.06 295 PHE A CA 1
ATOM 2352 C C . PHE A 1 295 ? 17.978 -0.275 -5.539 1.00 91.06 295 PHE A C 1
ATOM 2354 O O . PHE A 1 295 ? 18.077 0.809 -6.121 1.00 91.06 295 PHE A O 1
ATOM 2361 N N . LEU A 1 296 ? 18.993 -0.817 -4.854 1.00 93.00 296 LEU A N 1
ATOM 2362 C CA . LEU A 1 296 ? 20.307 -0.194 -4.688 1.00 93.00 296 LEU A CA 1
ATOM 2363 C C . LEU A 1 296 ? 21.183 -0.272 -5.944 1.00 93.00 296 LEU A C 1
ATOM 2365 O O . LEU A 1 296 ? 21.779 0.741 -6.302 1.00 93.00 296 LEU A O 1
ATOM 2369 N N . GLU A 1 297 ? 21.264 -1.423 -6.611 1.00 87.56 297 GLU A N 1
ATOM 2370 C CA . GLU A 1 297 ? 22.067 -1.597 -7.837 1.00 87.56 297 GLU A CA 1
ATOM 2371 C C . GLU A 1 297 ? 21.381 -0.967 -9.070 1.00 87.56 297 GLU A C 1
ATOM 2373 O O . GLU A 1 297 ? 22.052 -0.562 -10.016 1.00 87.56 297 GLU A O 1
ATOM 2378 N N . CYS A 1 298 ? 20.052 -0.795 -9.047 1.00 90.62 298 CYS A N 1
ATOM 2379 C CA . CYS A 1 298 ? 19.314 -0.034 -10.065 1.00 90.62 298 CYS A CA 1
ATOM 2380 C C . CYS A 1 298 ? 19.249 1.485 -9.792 1.00 90.62 298 CYS A C 1
ATOM 2382 O O . CYS A 1 298 ? 18.700 2.242 -10.601 1.00 90.62 298 CYS A O 1
ATOM 2384 N N . ALA A 1 299 ? 19.812 1.963 -8.676 1.00 91.31 299 ALA A N 1
ATOM 2385 C CA . ALA A 1 299 ? 19.958 3.394 -8.418 1.00 91.31 299 ALA A CA 1
ATOM 2386 C C . ALA A 1 299 ? 20.914 4.058 -9.433 1.00 91.31 299 ALA A C 1
ATOM 2388 O O . ALA A 1 299 ? 21.594 3.399 -10.221 1.00 91.31 299 ALA A O 1
ATOM 2389 N N . ASP A 1 300 ? 20.985 5.389 -9.446 1.00 91.25 300 ASP A N 1
ATOM 2390 C CA . ASP A 1 300 ? 21.800 6.087 -10.441 1.00 91.25 300 ASP A CA 1
ATOM 2391 C C . ASP A 1 300 ? 23.301 5.875 -10.202 1.00 91.25 300 ASP A C 1
ATOM 2393 O O . ASP A 1 300 ? 23.900 6.418 -9.268 1.00 91.25 300 ASP A O 1
ATOM 2397 N N . SER A 1 301 ? 23.930 5.139 -11.119 1.00 86.94 301 SER A N 1
ATOM 2398 C CA . SER A 1 301 ? 25.369 4.875 -11.118 1.00 86.94 301 SER A CA 1
ATOM 2399 C C . SER A 1 301 ? 26.237 6.140 -11.045 1.00 86.94 301 SER A C 1
ATOM 2401 O O . SER A 1 301 ? 27.329 6.081 -10.486 1.00 86.94 301 SER A O 1
ATOM 2403 N N . HIS A 1 302 ? 25.784 7.300 -11.536 1.00 85.25 302 HIS A N 1
ATOM 2404 C CA . HIS A 1 302 ? 26.551 8.542 -11.409 1.00 85.25 302 HIS A CA 1
ATOM 2405 C C . HIS A 1 302 ? 26.604 9.047 -9.955 1.00 85.25 302 HIS A C 1
ATOM 2407 O O . HIS A 1 302 ? 27.592 9.657 -9.550 1.00 85.25 302 HIS A O 1
ATOM 2413 N N . ARG A 1 303 ? 25.566 8.775 -9.154 1.00 87.25 303 ARG A N 1
ATOM 2414 C CA . ARG A 1 303 ? 25.490 9.128 -7.725 1.00 87.25 303 ARG A CA 1
ATOM 2415 C C . ARG A 1 303 ? 26.071 8.051 -6.807 1.00 87.25 303 ARG A C 1
ATOM 2417 O O . ARG A 1 303 ? 26.658 8.391 -5.783 1.00 87.25 303 ARG A O 1
ATOM 2424 N N . TYR A 1 304 ? 25.918 6.771 -7.158 1.00 91.12 304 TYR A N 1
ATOM 2425 C CA . TYR A 1 304 ? 26.094 5.662 -6.208 1.00 91.12 304 TYR A CA 1
ATOM 2426 C C . TYR A 1 304 ? 27.180 4.634 -6.569 1.00 91.12 304 TYR A C 1
ATOM 2428 O O . TYR A 1 304 ? 27.493 3.766 -5.756 1.00 91.12 304 TYR A O 1
ATOM 2436 N N . LYS A 1 305 ? 27.866 4.759 -7.715 1.00 88.62 305 LYS A N 1
ATOM 2437 C CA . LYS A 1 305 ? 28.953 3.838 -8.124 1.00 88.62 305 LYS A CA 1
ATOM 2438 C C . LYS A 1 305 ? 30.130 3.754 -7.143 1.00 88.62 305 LYS A C 1
ATOM 2440 O O . LYS A 1 305 ? 30.893 2.795 -7.224 1.00 88.62 305 LYS A O 1
ATOM 2445 N N . ASN A 1 306 ? 30.314 4.717 -6.238 1.00 89.75 306 ASN A N 1
ATOM 2446 C CA . ASN A 1 306 ? 31.325 4.625 -5.180 1.00 89.75 306 ASN A CA 1
ATOM 2447 C C . ASN A 1 306 ? 30.835 3.775 -3.996 1.00 89.75 306 ASN A C 1
ATOM 2449 O O . ASN A 1 306 ? 31.522 2.817 -3.646 1.00 89.75 306 ASN A O 1
ATOM 2453 N N . LEU A 1 307 ? 29.609 3.995 -3.507 1.00 91.94 307 LEU A N 1
ATOM 2454 C CA . LEU A 1 307 ? 28.927 3.099 -2.560 1.00 91.94 307 LEU A CA 1
ATOM 2455 C C . LEU A 1 307 ? 28.928 1.642 -3.057 1.00 91.94 307 LEU A C 1
ATOM 2457 O O . LEU A 1 307 ? 29.300 0.733 -2.321 1.00 91.94 307 LEU A O 1
ATOM 2461 N N . TRP A 1 308 ? 28.603 1.410 -4.333 1.00 91.06 308 TRP A N 1
ATOM 2462 C CA . TRP A 1 308 ? 28.621 0.069 -4.934 1.00 91.06 308 TRP A CA 1
ATOM 2463 C C . TRP A 1 308 ? 30.015 -0.579 -4.983 1.00 91.06 308 TRP A C 1
ATOM 2465 O O . TRP A 1 308 ? 30.111 -1.802 -5.086 1.00 91.06 308 TRP A O 1
ATOM 2475 N N . LYS A 1 309 ? 31.106 0.201 -4.960 1.00 90.25 309 LYS A N 1
ATOM 2476 C CA . LYS A 1 309 ? 32.469 -0.341 -4.796 1.00 90.25 309 LYS A CA 1
ATOM 2477 C C . LYS A 1 309 ? 32.743 -0.649 -3.332 1.00 90.25 309 LYS A C 1
ATOM 2479 O O . LYS A 1 309 ? 33.301 -1.698 -3.050 1.00 90.25 309 LYS A O 1
ATOM 2484 N N . GLU A 1 310 ? 32.372 0.245 -2.416 1.00 92.25 310 GLU A N 1
ATOM 2485 C CA . GLU A 1 310 ? 32.590 0.056 -0.979 1.00 92.25 310 GLU A CA 1
ATOM 2486 C C . GLU A 1 310 ? 31.864 -1.191 -0.461 1.00 92.25 310 GLU A C 1
ATOM 2488 O O . GLU A 1 310 ? 32.503 -2.020 0.178 1.00 92.25 310 GLU A O 1
ATOM 2493 N N . LEU A 1 311 ? 30.598 -1.403 -0.839 1.00 92.56 311 LEU A N 1
ATOM 2494 C CA . LEU A 1 311 ? 29.835 -2.605 -0.477 1.00 92.56 311 LEU A CA 1
ATOM 2495 C C . LEU A 1 311 ? 30.488 -3.899 -0.992 1.00 92.56 311 LEU A C 1
ATOM 2497 O O . LEU A 1 311 ? 30.661 -4.845 -0.226 1.00 92.56 311 LEU A O 1
ATOM 2501 N N . ARG A 1 312 ? 30.935 -3.929 -2.257 1.00 90.25 312 ARG A N 1
ATOM 2502 C CA . ARG A 1 312 ? 31.678 -5.077 -2.813 1.00 90.25 312 ARG A CA 1
ATOM 2503 C C . ARG A 1 312 ? 33.034 -5.285 -2.144 1.00 90.25 312 ARG A C 1
ATOM 2505 O O . ARG A 1 312 ? 33.424 -6.423 -1.906 1.00 90.25 312 ARG A O 1
ATOM 2512 N N . ASN A 1 313 ? 33.745 -4.205 -1.829 1.00 89.88 313 ASN A N 1
ATOM 2513 C CA . ASN A 1 313 ? 35.042 -4.262 -1.161 1.00 89.88 313 ASN A CA 1
ATOM 2514 C C . ASN A 1 313 ? 34.917 -4.725 0.295 1.00 89.88 313 ASN A C 1
ATOM 2516 O O . ASN A 1 313 ? 35.808 -5.418 0.771 1.00 89.88 313 ASN A O 1
ATOM 2520 N N . ASP A 1 314 ? 33.857 -4.348 1.012 1.00 90.00 314 ASP A N 1
ATOM 2521 C CA . ASP A 1 314 ? 33.607 -4.806 2.383 1.00 90.00 314 ASP A CA 1
ATOM 2522 C C . ASP A 1 314 ? 33.133 -6.268 2.398 1.00 90.00 314 ASP A C 1
ATOM 2524 O O . ASP A 1 314 ? 33.683 -7.066 3.159 1.00 90.00 314 ASP A O 1
ATOM 2528 N N . LEU A 1 315 ? 32.260 -6.674 1.466 1.00 88.00 315 LEU A N 1
ATOM 2529 C CA . LEU A 1 315 ? 31.897 -8.083 1.270 1.00 88.00 315 LEU A CA 1
ATOM 2530 C C . LEU A 1 315 ? 33.130 -8.949 0.945 1.00 88.00 315 LEU A C 1
ATOM 2532 O O . LEU A 1 315 ? 33.302 -10.018 1.526 1.00 88.00 315 LEU A O 1
ATOM 2536 N N . ALA A 1 316 ? 34.049 -8.460 0.104 1.00 85.44 316 ALA A N 1
ATOM 2537 C CA . ALA A 1 316 ? 35.317 -9.133 -0.202 1.00 85.44 316 ALA A CA 1
ATOM 2538 C C . ALA A 1 316 ? 36.299 -9.217 0.991 1.00 85.44 316 ALA A C 1
ATOM 2540 O O . ALA A 1 316 ? 37.242 -10.004 0.948 1.00 85.44 316 ALA A O 1
ATOM 2541 N N . LYS A 1 317 ? 36.079 -8.445 2.068 1.00 91.31 317 LYS A N 1
ATOM 2542 C CA . LYS A 1 317 ? 36.783 -8.575 3.363 1.00 91.31 317 LYS A CA 1
ATOM 2543 C C . LYS A 1 317 ? 36.043 -9.497 4.347 1.00 91.31 317 LYS A C 1
ATOM 2545 O O . LYS A 1 317 ? 36.462 -9.602 5.496 1.00 91.31 317 LYS A O 1
ATOM 2550 N N . GLY A 1 318 ? 34.934 -10.117 3.935 1.00 89.62 318 GLY A N 1
ATOM 2551 C CA . GLY A 1 318 ? 34.061 -10.914 4.803 1.00 89.62 318 GLY A CA 1
ATOM 2552 C C . GLY A 1 318 ? 33.092 -10.093 5.662 1.00 89.62 318 GLY A C 1
ATOM 2553 O O . GLY A 1 318 ? 32.561 -10.615 6.637 1.00 89.62 318 GLY A O 1
ATOM 2554 N N . VAL A 1 319 ? 32.860 -8.815 5.336 1.00 89.94 319 VAL A N 1
ATOM 2555 C CA . VAL A 1 319 ? 31.956 -7.922 6.077 1.00 89.94 319 VAL A CA 1
ATOM 2556 C C . VAL A 1 319 ? 30.783 -7.531 5.181 1.00 89.94 319 VAL A C 1
ATOM 2558 O O . VAL A 1 319 ? 30.844 -6.532 4.467 1.00 89.94 319 VAL A O 1
ATOM 2561 N N . ASP A 1 320 ? 29.699 -8.307 5.222 1.00 88.62 320 ASP A N 1
ATOM 2562 C CA . ASP A 1 320 ? 28.479 -7.929 4.508 1.00 88.62 320 ASP A CA 1
ATOM 2563 C C . ASP A 1 320 ? 27.873 -6.637 5.090 1.00 88.62 320 ASP A C 1
ATOM 2565 O O . ASP A 1 320 ? 27.737 -6.460 6.304 1.00 88.62 320 ASP A O 1
ATOM 2569 N N . ARG A 1 321 ? 27.536 -5.712 4.190 1.00 89.00 321 ARG A N 1
ATOM 2570 C CA . ARG A 1 321 ? 26.901 -4.417 4.469 1.00 89.00 321 ARG A CA 1
ATOM 2571 C C . ARG A 1 321 ? 25.747 -4.113 3.512 1.00 89.00 321 ARG A C 1
ATOM 2573 O O . ARG A 1 321 ? 25.239 -2.990 3.512 1.00 89.00 321 ARG A O 1
ATOM 2580 N N . TYR A 1 322 ? 25.330 -5.081 2.695 1.00 90.69 322 TYR A N 1
ATOM 2581 C CA . TYR A 1 322 ? 24.213 -4.907 1.777 1.00 90.69 322 TYR A CA 1
ATOM 2582 C C . TYR A 1 322 ? 22.891 -4.666 2.538 1.00 90.69 322 TYR A C 1
ATOM 2584 O O . TYR A 1 322 ? 22.704 -5.101 3.681 1.00 90.69 322 TYR A O 1
ATOM 2592 N N . PRO A 1 323 ? 21.947 -3.909 1.948 1.00 90.81 323 PRO A N 1
ATOM 2593 C CA . PRO A 1 323 ? 20.736 -3.503 2.643 1.00 90.81 323 PRO A CA 1
ATOM 2594 C C . PRO A 1 323 ? 19.774 -4.678 2.840 1.00 90.81 323 PRO A C 1
ATOM 2596 O O . PRO A 1 323 ? 19.107 -5.128 1.914 1.00 90.81 323 PRO A O 1
ATOM 2599 N N . THR A 1 324 ? 19.600 -5.099 4.092 1.00 88.06 324 THR A N 1
ATOM 2600 C CA . THR A 1 324 ? 18.688 -6.196 4.470 1.00 88.06 324 THR A CA 1
ATOM 2601 C C . THR A 1 324 ? 17.186 -5.852 4.408 1.00 88.06 324 THR A C 1
ATOM 2603 O O . THR A 1 324 ? 16.356 -6.611 4.901 1.00 88.06 324 THR A O 1
ATOM 2606 N N . SER A 1 325 ? 16.810 -4.707 3.828 1.00 87.06 325 SER A N 1
ATOM 2607 C CA . SER A 1 325 ? 15.437 -4.402 3.398 1.00 87.06 325 SER A CA 1
ATOM 2608 C C . SER A 1 325 ? 15.400 -3.214 2.429 1.00 87.06 325 SER A C 1
ATOM 2610 O O . SER A 1 325 ? 16.301 -2.370 2.435 1.00 87.06 325 SER A O 1
ATOM 2612 N N . LEU A 1 326 ? 14.312 -3.078 1.666 1.00 87.75 326 LEU A N 1
ATOM 2613 C CA . LEU A 1 326 ? 14.037 -1.918 0.803 1.00 87.75 326 LEU A CA 1
ATOM 2614 C C . LEU A 1 326 ? 14.103 -0.568 1.561 1.00 87.75 326 LEU A C 1
ATOM 2616 O O . LEU A 1 326 ? 14.682 0.404 1.074 1.00 87.75 326 LEU A O 1
ATOM 2620 N N . ALA A 1 327 ? 13.617 -0.520 2.807 1.00 88.06 327 ALA A N 1
ATOM 2621 C CA . ALA A 1 327 ? 13.702 0.670 3.664 1.00 88.06 327 ALA A CA 1
ATOM 2622 C C . ALA A 1 327 ? 15.140 0.986 4.135 1.00 88.06 327 ALA A C 1
ATOM 2624 O O . ALA A 1 327 ? 15.516 2.161 4.254 1.00 88.06 327 ALA A O 1
ATOM 2625 N N . LYS A 1 328 ? 15.970 -0.044 4.366 1.00 90.44 328 LYS A N 1
ATOM 2626 C CA . LYS A 1 328 ? 17.409 0.125 4.636 1.00 90.44 328 LYS A CA 1
ATOM 2627 C C . LYS A 1 328 ? 18.149 0.607 3.386 1.00 90.44 328 LYS A C 1
ATOM 2629 O O . LYS A 1 328 ? 18.966 1.512 3.507 1.00 90.44 328 LYS A O 1
ATOM 2634 N N . ALA A 1 329 ? 17.812 0.092 2.201 1.00 93.44 329 ALA A N 1
ATOM 2635 C CA . ALA A 1 329 ? 18.391 0.523 0.925 1.00 93.44 329 ALA A CA 1
ATOM 2636 C C . ALA A 1 329 ? 18.119 2.009 0.641 1.00 93.44 329 ALA A C 1
ATOM 2638 O O . ALA A 1 329 ? 19.055 2.774 0.426 1.00 93.44 329 ALA A O 1
ATOM 2639 N N . ASN A 1 330 ? 16.860 2.450 0.747 1.00 93.25 330 ASN A N 1
ATOM 2640 C CA . ASN A 1 330 ? 16.489 3.867 0.637 1.00 93.25 330 ASN A CA 1
ATOM 2641 C C . ASN A 1 330 ? 17.235 4.730 1.671 1.00 93.25 330 ASN A C 1
ATOM 2643 O O . ASN A 1 330 ? 17.774 5.778 1.332 1.00 93.25 330 ASN A O 1
ATOM 2647 N N . THR A 1 331 ? 17.351 4.271 2.919 1.00 92.81 331 THR A N 1
ATOM 2648 C CA . THR A 1 331 ? 18.106 5.002 3.951 1.00 92.81 331 THR A CA 1
ATOM 2649 C C . THR A 1 331 ? 19.601 5.103 3.643 1.00 92.81 331 THR A C 1
ATOM 2651 O O . THR A 1 331 ? 20.172 6.177 3.812 1.00 92.81 331 THR A O 1
ATOM 2654 N N . LEU A 1 332 ? 20.218 4.043 3.119 1.00 93.19 332 LEU A N 1
ATOM 2655 C CA . LEU A 1 332 ? 21.620 4.041 2.702 1.00 93.19 332 LEU A CA 1
ATOM 2656 C C . LEU A 1 332 ? 21.861 4.991 1.513 1.00 93.19 332 LEU A C 1
ATOM 2658 O O . LEU A 1 332 ? 22.753 5.830 1.580 1.00 93.19 332 LEU A O 1
ATOM 2662 N N . LEU A 1 333 ? 21.015 4.943 0.476 1.00 93.19 333 LEU A N 1
ATOM 2663 C CA . LEU A 1 333 ? 21.083 5.849 -0.683 1.00 93.19 333 LEU A CA 1
ATOM 2664 C C . LEU A 1 333 ? 20.772 7.316 -0.332 1.00 93.19 333 LEU A C 1
ATOM 2666 O O . LEU A 1 333 ? 21.282 8.228 -0.983 1.00 93.19 333 LEU A O 1
ATOM 2670 N N . ARG A 1 334 ? 19.934 7.563 0.682 1.00 92.56 334 ARG A N 1
ATOM 2671 C CA . ARG A 1 334 ? 19.579 8.911 1.159 1.00 92.56 334 ARG A CA 1
ATOM 2672 C C . ARG A 1 334 ? 20.677 9.537 2.015 1.00 92.56 334 ARG A C 1
ATOM 2674 O O . ARG A 1 334 ? 20.867 10.746 1.954 1.00 92.56 334 ARG A O 1
ATOM 2681 N N . CYS A 1 335 ? 21.365 8.729 2.819 1.00 89.69 335 CYS A N 1
ATOM 2682 C CA . CYS A 1 335 ? 22.441 9.187 3.699 1.00 89.69 335 CYS A CA 1
ATOM 2683 C C . CYS A 1 335 ? 23.838 9.096 3.060 1.00 89.69 335 CYS A C 1
ATOM 2685 O O . CYS A 1 335 ? 24.800 9.567 3.662 1.00 89.69 335 CYS A O 1
ATOM 2687 N N . TRP A 1 336 ? 23.969 8.514 1.862 1.00 90.31 336 TRP A N 1
ATOM 2688 C CA . TRP A 1 336 ? 25.230 8.485 1.123 1.00 90.31 336 TRP A CA 1
ATOM 2689 C C . TRP A 1 336 ? 25.680 9.896 0.730 1.00 90.31 336 TRP A C 1
ATOM 2691 O O . TRP A 1 336 ? 25.046 10.573 -0.081 1.00 90.31 336 TRP A O 1
ATOM 2701 N N . THR A 1 337 ? 26.828 10.308 1.259 1.00 82.81 337 THR A N 1
ATOM 2702 C CA . THR A 1 337 ? 27.591 11.456 0.767 1.00 82.81 337 THR A CA 1
ATOM 2703 C C . THR A 1 337 ? 28.820 10.941 0.042 1.00 82.81 337 THR A C 1
ATOM 2705 O O . THR A 1 337 ? 29.633 10.245 0.648 1.00 82.81 337 THR A O 1
ATOM 2708 N N . ASP A 1 338 ? 28.973 11.300 -1.232 1.00 72.19 338 ASP A N 1
ATOM 2709 C CA . ASP A 1 338 ? 30.092 10.828 -2.045 1.00 72.19 338 ASP A CA 1
ATOM 2710 C C . ASP A 1 338 ? 31.427 11.311 -1.454 1.00 72.19 338 ASP A C 1
ATOM 2712 O O . ASP A 1 338 ? 31.693 12.516 -1.381 1.00 72.19 338 ASP A O 1
ATOM 2716 N N . THR A 1 339 ? 32.244 10.363 -0.991 1.00 53.69 339 THR A N 1
ATOM 2717 C CA . THR A 1 339 ? 33.478 10.564 -0.218 1.00 53.69 339 THR A CA 1
ATOM 2718 C C . THR A 1 339 ? 34.625 11.082 -1.087 1.00 53.69 339 THR A C 1
ATOM 2720 O O . THR A 1 339 ? 35.692 10.477 -1.200 1.00 53.69 339 THR A O 1
ATOM 2723 N N . LYS A 1 340 ? 34.442 12.274 -1.669 1.00 47.50 340 LYS A N 1
ATOM 2724 C CA . LYS A 1 340 ? 35.553 13.084 -2.176 1.00 47.50 340 LYS A CA 1
ATOM 2725 C C . LYS A 1 340 ? 36.563 13.238 -1.033 1.00 47.50 340 LYS A C 1
ATOM 2727 O O . LYS A 1 340 ? 36.197 13.826 -0.011 1.00 47.50 340 LYS A O 1
ATOM 2732 N N . PRO A 1 341 ? 37.807 12.740 -1.160 1.00 40.16 341 PRO A N 1
ATOM 2733 C CA . PRO A 1 341 ? 38.807 12.952 -0.128 1.00 40.16 341 PRO A CA 1
ATOM 2734 C C . PRO A 1 341 ? 39.017 14.458 0.001 1.00 40.16 341 PRO A C 1
ATOM 2736 O O . PRO A 1 341 ? 39.405 15.117 -0.966 1.00 40.16 341 PRO A O 1
ATOM 2739 N N . SER A 1 342 ? 38.695 15.007 1.176 1.00 35.91 342 SER A N 1
ATOM 2740 C CA . SER A 1 342 ? 38.844 16.438 1.435 1.00 35.91 342 SER A CA 1
ATOM 2741 C C . SER A 1 342 ? 40.277 16.847 1.118 1.00 35.91 342 SER A C 1
ATOM 2743 O O . SER A 1 342 ? 41.226 16.240 1.621 1.00 35.91 342 SER A O 1
ATOM 2745 N N . SER A 1 343 ? 40.430 17.846 0.251 1.00 42.69 343 SER A N 1
ATOM 2746 C CA . SER A 1 343 ? 41.730 18.350 -0.179 1.00 42.69 343 SER A CA 1
ATOM 2747 C C . SER A 1 343 ? 42.543 18.778 1.042 1.00 42.69 343 SER A C 1
ATOM 2749 O O . SER A 1 343 ? 42.224 19.803 1.638 1.00 42.69 343 SER A O 1
ATOM 2751 N N . THR A 1 344 ? 43.554 17.971 1.389 1.00 37.09 344 THR A N 1
ATOM 2752 C CA . THR A 1 344 ? 44.616 18.180 2.398 1.00 37.09 344 THR A CA 1
ATOM 2753 C C . THR A 1 344 ? 44.245 19.062 3.603 1.00 37.09 344 THR A C 1
ATOM 2755 O O . THR A 1 344 ? 44.192 20.286 3.450 1.00 37.09 344 THR A O 1
ATOM 2758 N N . PRO A 1 345 ? 44.114 18.505 4.826 1.00 36.56 345 PRO A N 1
ATOM 2759 C CA . PRO A 1 345 ? 43.944 19.305 6.037 1.00 36.56 345 PRO A CA 1
ATOM 2760 C C . PRO A 1 345 ? 44.987 20.425 6.116 1.00 36.56 345 PRO A C 1
ATOM 2762 O O . PRO A 1 345 ? 46.190 20.165 6.102 1.00 36.56 345 PRO A O 1
ATOM 2765 N N . ASN A 1 346 ? 44.526 21.677 6.170 1.00 38.94 346 ASN A N 1
ATOM 2766 C CA . ASN A 1 346 ? 45.397 22.849 6.232 1.00 38.94 346 ASN A CA 1
ATOM 2767 C C . ASN A 1 346 ? 46.220 22.789 7.537 1.00 38.94 346 ASN A C 1
ATOM 2769 O O . ASN A 1 346 ? 45.633 22.920 8.615 1.00 38.94 346 ASN A O 1
ATOM 2773 N N . PRO A 1 347 ? 47.556 22.608 7.488 1.00 41.50 347 PRO A N 1
ATOM 2774 C CA . PRO A 1 347 ? 48.350 22.202 8.653 1.00 41.50 347 PRO A CA 1
ATOM 2775 C C . PRO A 1 347 ? 48.549 23.309 9.707 1.00 41.50 347 PRO A C 1
ATOM 2777 O O . PRO A 1 347 ? 49.313 23.137 10.650 1.00 41.50 347 PRO A O 1
ATOM 2780 N N . ARG A 1 348 ? 47.864 24.452 9.573 1.00 42.56 348 ARG A N 1
ATOM 2781 C CA . ARG A 1 348 ? 47.971 25.611 10.475 1.00 42.56 348 ARG A CA 1
ATOM 2782 C C . ARG A 1 348 ? 47.139 25.521 11.760 1.00 42.56 348 ARG A C 1
ATOM 2784 O O . ARG A 1 348 ? 47.319 26.371 12.621 1.00 42.56 348 ARG A O 1
ATOM 2791 N N . ASN A 1 349 ? 46.277 24.511 11.914 1.00 42.62 349 ASN A N 1
ATOM 2792 C CA . ASN A 1 349 ? 45.401 24.352 13.090 1.00 42.62 349 ASN A CA 1
ATOM 2793 C C . ASN A 1 349 ? 45.781 23.190 14.034 1.00 42.62 349 ASN A C 1
ATOM 2795 O O . ASN A 1 349 ? 44.993 22.840 14.906 1.00 42.62 349 ASN A O 1
ATOM 2799 N N . LEU A 1 350 ? 46.982 22.609 13.904 1.00 40.62 350 LEU A N 1
ATOM 2800 C CA . LEU A 1 350 ? 47.497 21.565 14.813 1.00 40.62 350 LEU A CA 1
ATOM 2801 C C . LEU A 1 350 ? 48.690 22.033 15.676 1.00 40.62 350 LEU A C 1
ATOM 2803 O O . LEU A 1 350 ? 49.525 21.231 16.079 1.00 40.62 350 LEU A O 1
ATOM 2807 N N . GLN A 1 351 ? 48.780 23.335 15.973 1.00 37.38 351 GLN A N 1
ATOM 2808 C CA . GLN A 1 351 ? 49.927 23.933 16.679 1.00 37.38 351 GLN A CA 1
ATOM 2809 C C . GLN A 1 351 ? 49.599 24.447 18.097 1.00 37.38 351 GLN A C 1
ATOM 2811 O O . GLN A 1 351 ? 50.205 25.397 18.581 1.00 37.38 351 GLN A O 1
ATOM 2816 N N . LEU A 1 352 ? 48.648 23.792 18.775 1.00 40.72 352 LEU A N 1
ATOM 2817 C CA . LEU A 1 352 ? 48.328 23.983 20.197 1.00 40.72 352 LEU A CA 1
ATOM 2818 C C . LEU A 1 352 ? 47.949 22.641 20.857 1.00 40.72 352 LEU A C 1
ATOM 2820 O O . LEU A 1 352 ? 46.805 22.487 21.266 1.00 40.72 352 LEU A O 1
ATOM 2824 N N . LEU A 1 353 ? 48.877 21.665 20.909 1.00 37.53 353 LEU A N 1
ATOM 2825 C CA . LEU A 1 353 ? 48.894 20.530 21.870 1.00 37.53 353 LEU A CA 1
ATOM 2826 C C . LEU A 1 353 ? 50.064 19.536 21.634 1.00 37.53 353 LEU A C 1
ATOM 2828 O O . LEU A 1 353 ? 49.852 18.330 21.559 1.00 37.53 353 LEU A O 1
ATOM 2832 N N . GLN A 1 354 ? 51.310 20.015 21.524 1.00 34.34 354 GLN A N 1
ATOM 2833 C CA . GLN A 1 354 ? 52.515 19.185 21.736 1.00 34.34 354 GLN A CA 1
ATOM 2834 C C . GLN A 1 354 ? 53.776 20.060 21.813 1.00 34.34 354 GLN A C 1
ATOM 2836 O O . GLN A 1 354 ? 54.377 20.392 20.796 1.00 34.34 354 GLN A O 1
ATOM 2841 N N . ASP A 1 355 ? 54.179 20.428 23.030 1.00 30.48 355 ASP A N 1
ATOM 2842 C CA . ASP A 1 355 ? 55.485 21.042 23.293 1.00 30.48 355 ASP A CA 1
ATOM 2843 C C . ASP A 1 355 ? 56.067 20.459 24.591 1.00 30.48 355 ASP A C 1
ATOM 2845 O O . ASP A 1 355 ? 55.770 20.911 25.697 1.00 30.48 355 ASP A O 1
ATOM 2849 N N . SER A 1 356 ? 56.786 19.336 24.464 1.00 31.64 356 SER A N 1
ATOM 2850 C CA . SER A 1 356 ? 57.457 18.623 25.567 1.00 31.64 356 SER A CA 1
ATOM 2851 C C . SER A 1 356 ? 58.517 17.630 25.052 1.00 31.64 356 SER A C 1
ATOM 2853 O O . SER A 1 356 ? 58.381 16.418 25.190 1.00 31.64 356 SER A O 1
ATOM 2855 N N . GLY A 1 357 ? 59.614 18.168 24.504 1.00 29.83 357 GLY A N 1
ATOM 2856 C CA . GLY A 1 357 ? 60.892 17.455 24.326 1.00 29.83 357 GLY A CA 1
ATOM 2857 C C . GLY A 1 357 ? 61.095 16.701 23.000 1.00 29.83 357 GLY A C 1
ATOM 2858 O O . GLY A 1 357 ? 60.168 16.131 22.441 1.00 29.83 357 GLY A O 1
ATOM 2859 N N . GLY A 1 358 ? 62.347 16.672 22.509 1.00 30.17 358 GLY A N 1
ATOM 2860 C CA . GLY A 1 358 ? 62.743 15.869 21.331 1.00 30.17 358 GLY A CA 1
ATOM 2861 C C . GLY A 1 358 ? 63.723 16.541 20.355 1.00 30.17 358 GLY A C 1
ATOM 2862 O O . GLY A 1 358 ? 63.406 16.731 19.189 1.00 30.17 358 GLY A O 1
ATOM 2863 N N . ARG A 1 359 ? 64.916 16.932 20.823 1.00 32.53 359 ARG A N 1
ATOM 2864 C CA . ARG A 1 359 ? 65.968 17.630 20.046 1.00 32.53 359 ARG A CA 1
ATOM 2865 C C . ARG A 1 359 ? 66.311 17.008 18.668 1.00 32.53 359 ARG A C 1
ATOM 2867 O O . ARG A 1 359 ? 66.750 15.866 18.618 1.00 32.53 359 ARG A O 1
ATOM 2874 N N . GLY A 1 360 ? 66.386 17.860 17.636 1.00 31.03 360 GLY A N 1
ATOM 2875 C CA . GLY A 1 360 ? 67.309 17.724 16.488 1.00 31.03 360 GLY A CA 1
ATOM 2876 C C . GLY A 1 360 ? 66.719 17.178 15.170 1.00 31.03 360 GLY A C 1
ATOM 2877 O O . GLY A 1 360 ? 65.863 16.309 15.187 1.00 31.03 360 GLY A O 1
ATOM 2878 N N . GLY A 1 361 ? 67.156 17.640 13.988 1.00 32.78 361 GLY A N 1
ATOM 2879 C CA . GLY A 1 361 ? 68.033 18.793 13.726 1.00 32.78 361 GLY A CA 1
ATOM 2880 C C . GLY A 1 361 ? 68.556 18.902 12.280 1.00 32.78 361 GLY A C 1
ATOM 2881 O O . GLY A 1 361 ? 68.934 17.903 11.682 1.00 32.78 361 GLY A O 1
ATOM 2882 N N . GLY A 1 362 ? 68.667 20.137 11.766 1.00 31.94 362 GLY A N 1
ATOM 2883 C CA . GLY A 1 362 ? 69.426 20.486 10.548 1.00 31.94 362 GLY A CA 1
ATOM 2884 C C . GLY A 1 362 ? 68.695 20.354 9.197 1.00 31.94 362 GLY A C 1
ATOM 2885 O O . GLY A 1 362 ? 67.750 19.590 9.058 1.00 31.94 362 GLY A O 1
ATOM 2886 N N . GLY A 1 363 ? 69.166 21.099 8.180 1.00 32.97 363 GLY A N 1
ATOM 2887 C CA . GLY A 1 363 ? 68.886 20.781 6.766 1.00 32.97 363 GLY A CA 1
ATOM 2888 C C . GLY A 1 363 ? 67.905 21.662 5.969 1.00 32.97 363 GLY A C 1
ATOM 2889 O O . GLY A 1 363 ? 67.066 21.125 5.254 1.00 32.97 363 GLY A O 1
ATOM 2890 N N . ARG A 1 364 ? 68.019 23.002 5.990 1.00 36.53 364 ARG A N 1
ATOM 2891 C CA . ARG A 1 364 ? 67.438 23.833 4.905 1.00 36.53 364 ARG A CA 1
ATOM 2892 C C . ARG A 1 364 ? 68.409 23.896 3.719 1.00 36.53 364 ARG A C 1
ATOM 2894 O O . ARG A 1 364 ? 69.517 24.393 3.884 1.00 36.53 364 ARG A O 1
ATOM 2901 N N . GLY A 1 365 ? 67.972 23.478 2.530 1.00 34.69 365 GLY A N 1
ATOM 2902 C CA . GLY A 1 365 ? 68.714 23.623 1.270 1.00 34.69 365 GLY A CA 1
ATOM 2903 C C . GLY A 1 365 ? 67.767 24.004 0.134 1.00 34.69 365 GLY A C 1
ATOM 2904 O O . GLY A 1 365 ? 66.866 23.240 -0.193 1.00 34.69 365 GLY A O 1
ATOM 2905 N N . THR A 1 366 ? 67.924 25.203 -0.432 1.00 35.41 366 THR A N 1
ATOM 2906 C CA . THR A 1 366 ? 67.018 25.750 -1.461 1.00 35.41 366 THR A CA 1
ATOM 2907 C C . THR A 1 366 ? 67.718 25.923 -2.805 1.00 35.41 366 THR A C 1
ATOM 2909 O O . THR A 1 366 ? 68.863 26.363 -2.850 1.00 35.41 366 THR A O 1
ATOM 2912 N N . GLY A 1 367 ? 66.982 25.682 -3.894 1.00 31.64 367 GLY A N 1
ATOM 2913 C CA . GLY A 1 367 ? 67.321 26.163 -5.239 1.00 31.64 367 GLY A CA 1
ATOM 2914 C C . GLY A 1 367 ? 67.824 25.102 -6.224 1.00 31.64 367 GLY A C 1
ATOM 2915 O O . GLY A 1 367 ? 68.288 24.038 -5.832 1.00 31.64 367 GLY A O 1
ATOM 2916 N N . GLY A 1 368 ? 67.725 25.424 -7.520 1.00 31.81 368 GLY A N 1
ATOM 2917 C CA . GLY A 1 368 ? 68.266 24.611 -8.620 1.00 31.81 368 GLY A CA 1
ATOM 2918 C C . GLY A 1 368 ? 67.267 24.317 -9.745 1.00 31.81 368 GLY A C 1
ATOM 2919 O O . GLY A 1 368 ? 66.614 23.281 -9.751 1.00 31.81 368 GLY A O 1
ATOM 2920 N N . ARG A 1 369 ? 67.175 25.211 -10.741 1.00 35.47 369 ARG A N 1
ATOM 2921 C CA . ARG A 1 369 ? 66.641 24.873 -12.079 1.00 35.47 369 ARG A CA 1
ATOM 2922 C C . ARG A 1 369 ? 67.721 24.096 -12.850 1.00 35.47 369 ARG A C 1
ATOM 2924 O O . ARG A 1 369 ? 68.883 24.466 -12.708 1.00 35.47 369 ARG A O 1
ATOM 2931 N N . GLY A 1 370 ? 67.379 23.164 -13.750 1.00 30.62 370 GLY A N 1
ATOM 2932 C CA . GLY A 1 370 ? 68.381 22.683 -14.723 1.00 30.62 370 GLY A CA 1
ATOM 2933 C C . GLY A 1 370 ? 68.072 21.427 -15.548 1.00 30.62 370 GLY A C 1
ATOM 2934 O O . GLY A 1 370 ? 68.477 20.339 -15.177 1.00 30.62 370 GLY A O 1
ATOM 2935 N N . THR A 1 371 ? 67.425 21.618 -16.701 1.00 34.62 371 THR A N 1
ATOM 2936 C CA . THR A 1 371 ? 67.787 21.057 -18.031 1.00 34.62 371 THR A CA 1
ATOM 2937 C C . THR A 1 371 ? 68.594 19.746 -18.174 1.00 34.62 371 THR A C 1
ATOM 2939 O O . THR A 1 371 ? 69.758 19.681 -17.788 1.00 34.62 371 THR A O 1
ATOM 2942 N N . GLY A 1 372 ? 68.067 18.826 -18.999 1.00 30.08 372 GLY A N 1
ATOM 2943 C CA . GLY A 1 372 ? 68.796 17.704 -19.626 1.00 30.08 372 GLY A CA 1
ATOM 2944 C C . GLY A 1 372 ? 68.453 16.326 -19.034 1.00 30.08 372 GLY A C 1
ATOM 2945 O O . GLY A 1 372 ? 68.110 16.231 -17.866 1.00 30.08 372 GLY A O 1
ATOM 2946 N N . GLY A 1 373 ? 68.500 15.219 -19.784 1.00 29.23 373 GLY A N 1
ATOM 2947 C CA . GLY A 1 373 ? 68.732 15.066 -21.226 1.00 29.23 373 GLY A CA 1
ATOM 2948 C C . GLY A 1 373 ? 68.866 13.587 -21.642 1.00 29.23 373 GLY A C 1
ATOM 2949 O O . GLY A 1 373 ? 69.215 12.755 -20.818 1.00 29.23 373 GLY A O 1
ATOM 2950 N N . ARG A 1 374 ? 68.568 13.288 -22.919 1.00 34.03 374 ARG A N 1
ATOM 2951 C CA . ARG A 1 374 ? 68.843 12.050 -23.702 1.00 34.03 374 ARG A CA 1
ATOM 2952 C C . ARG A 1 374 ? 69.423 10.820 -22.960 1.00 34.03 374 ARG A C 1
ATOM 2954 O O . ARG A 1 374 ? 70.577 10.844 -22.547 1.00 34.03 374 ARG A O 1
ATOM 2961 N N . GLY A 1 375 ? 68.731 9.677 -23.024 1.00 29.64 375 GLY A N 1
ATOM 2962 C CA . GLY A 1 375 ? 69.331 8.371 -22.707 1.00 29.64 375 GLY A CA 1
ATOM 2963 C C . GLY A 1 375 ? 68.495 7.180 -23.183 1.00 29.64 375 GLY A C 1
ATOM 2964 O O . GLY A 1 375 ? 67.436 6.911 -22.629 1.00 29.64 375 GLY A O 1
ATOM 2965 N N . SER A 1 376 ? 68.961 6.462 -24.207 1.00 36.94 376 SER A N 1
ATOM 2966 C CA . SER A 1 376 ? 68.348 5.203 -24.661 1.00 36.94 376 SER A CA 1
ATOM 2967 C C . SER A 1 376 ? 68.968 4.004 -23.940 1.00 36.94 376 SER A C 1
ATOM 2969 O O . SER A 1 376 ? 70.186 3.938 -23.798 1.00 36.94 376 SER A O 1
ATOM 2971 N N . GLY A 1 377 ? 68.149 3.025 -23.555 1.00 30.78 377 GLY A N 1
ATOM 2972 C CA . GLY A 1 377 ? 68.604 1.766 -22.959 1.00 30.78 377 GLY A CA 1
ATOM 2973 C C . GLY A 1 377 ? 67.609 0.648 -23.251 1.00 30.78 377 GLY A C 1
ATOM 2974 O O . GLY A 1 377 ? 66.559 0.581 -22.626 1.00 30.78 377 GLY A O 1
ATOM 2975 N N . GLY A 1 378 ? 67.914 -0.186 -24.248 1.00 30.61 378 GLY A N 1
ATOM 2976 C CA . GLY A 1 378 ? 67.092 -1.340 -24.628 1.00 30.61 378 GLY A CA 1
ATOM 2977 C C . GLY A 1 378 ? 67.654 -2.672 -24.121 1.00 30.61 378 GLY A C 1
ATOM 2978 O O . GLY A 1 378 ? 68.670 -2.701 -23.429 1.00 30.61 378 GLY A O 1
ATOM 2979 N N . ARG A 1 379 ? 67.042 -3.770 -24.596 1.00 35.03 379 ARG A N 1
ATOM 2980 C CA . ARG A 1 379 ? 67.172 -5.173 -24.131 1.00 35.03 379 ARG A CA 1
ATOM 2981 C C . ARG A 1 379 ? 66.388 -5.436 -22.830 1.00 35.03 379 ARG A C 1
ATOM 2983 O O . ARG A 1 379 ? 66.479 -4.665 -21.890 1.00 35.03 379 ARG A O 1
ATOM 2990 N N . GLY A 1 380 ? 65.636 -6.528 -22.714 1.00 27.66 380 GLY A N 1
ATOM 2991 C CA . GLY A 1 380 ? 65.300 -7.533 -23.731 1.00 27.66 380 GLY A CA 1
ATOM 2992 C C . GLY A 1 380 ? 64.608 -8.742 -23.098 1.00 27.66 380 GLY A C 1
ATOM 2993 O O . GLY A 1 380 ? 64.968 -9.134 -21.994 1.00 27.66 380 GLY A O 1
ATOM 2994 N N . GLY A 1 381 ? 63.621 -9.331 -23.777 1.00 29.95 381 GLY A N 1
ATOM 2995 C CA . GLY A 1 381 ? 62.820 -10.406 -23.184 1.00 29.95 381 GLY A CA 1
ATOM 2996 C C . GLY A 1 381 ? 61.799 -11.014 -24.139 1.00 29.95 381 GLY A C 1
ATOM 2997 O O . GLY A 1 381 ? 60.600 -10.865 -23.930 1.00 29.95 381 GLY A O 1
ATOM 2998 N N . ASN A 1 382 ? 62.263 -11.716 -25.178 1.00 30.75 382 ASN A N 1
ATOM 2999 C CA . ASN A 1 382 ? 61.371 -12.523 -26.012 1.00 30.75 382 ASN A CA 1
ATOM 3000 C C . ASN A 1 382 ? 60.672 -13.590 -25.154 1.00 30.75 382 ASN A C 1
ATOM 3002 O O . ASN A 1 382 ? 61.319 -14.519 -24.671 1.00 30.75 382 ASN A O 1
ATOM 3006 N N . ARG A 1 383 ? 59.342 -13.522 -25.060 1.00 31.61 383 ARG A N 1
ATOM 3007 C CA . ARG A 1 383 ? 58.505 -14.718 -24.922 1.00 31.61 383 ARG A CA 1
ATOM 3008 C C . ARG A 1 383 ? 57.803 -14.946 -26.253 1.00 31.61 383 ARG A C 1
ATOM 3010 O O . ARG A 1 383 ? 57.255 -14.018 -26.840 1.00 31.61 383 ARG A O 1
ATOM 3017 N N . VAL A 1 384 ? 57.916 -16.168 -26.765 1.00 33.22 384 VAL A N 1
ATOM 3018 C CA . VAL A 1 384 ? 57.422 -16.539 -28.095 1.00 33.22 384 VAL A CA 1
ATOM 3019 C C . VAL A 1 384 ? 55.894 -16.497 -28.101 1.00 33.22 384 VAL A C 1
ATOM 3021 O O . VAL A 1 384 ? 55.255 -17.067 -27.218 1.00 33.22 384 VAL A O 1
ATOM 3024 N N . ARG A 1 385 ? 55.310 -15.837 -29.108 1.00 31.92 385 ARG A N 1
ATOM 3025 C CA . ARG A 1 385 ? 53.865 -15.877 -29.363 1.00 31.92 385 ARG A CA 1
ATOM 3026 C C . ARG A 1 385 ? 53.440 -17.313 -29.680 1.00 31.92 385 ARG A C 1
ATOM 3028 O O . ARG A 1 385 ? 53.911 -17.875 -30.664 1.00 31.92 385 ARG A O 1
ATOM 3035 N N . SER A 1 386 ? 52.488 -17.852 -28.923 1.00 31.41 386 SER A N 1
ATOM 3036 C CA . SER A 1 386 ? 51.552 -18.830 -29.490 1.00 31.41 386 SER A CA 1
ATOM 3037 C C . SER A 1 386 ? 50.493 -18.034 -30.248 1.00 31.41 386 SER A C 1
ATOM 3039 O O . SER A 1 386 ? 49.932 -17.094 -29.693 1.00 31.41 386 SER A O 1
ATOM 3041 N N . ASN A 1 387 ? 50.294 -18.334 -31.531 1.00 37.50 387 ASN A N 1
ATOM 3042 C CA . ASN A 1 387 ? 49.548 -17.477 -32.453 1.00 37.50 387 ASN A CA 1
ATOM 3043 C C . ASN A 1 387 ? 48.376 -18.241 -33.075 1.00 37.50 387 ASN A C 1
ATOM 3045 O O . ASN A 1 387 ? 48.579 -19.006 -34.018 1.00 37.50 387 ASN A O 1
ATOM 3049 N N . HIS A 1 388 ? 47.160 -18.002 -32.582 1.00 32.31 388 HIS A N 1
ATOM 3050 C CA . HIS A 1 388 ? 45.933 -18.528 -33.176 1.00 32.31 388 HIS A CA 1
ATOM 3051 C C . HIS A 1 388 ? 44.888 -17.419 -33.335 1.00 32.31 388 HIS A C 1
ATOM 3053 O O . HIS A 1 388 ? 44.453 -16.828 -32.356 1.00 32.31 388 HIS A O 1
ATOM 3059 N N . ASN A 1 389 ? 44.491 -17.206 -34.594 1.00 37.16 389 ASN A N 1
ATOM 3060 C CA . ASN A 1 389 ? 43.471 -16.282 -35.101 1.00 37.16 389 ASN A CA 1
ATOM 3061 C C . ASN A 1 389 ? 43.696 -14.783 -34.830 1.00 37.16 389 ASN A C 1
ATOM 3063 O O . ASN A 1 389 ? 43.545 -14.275 -33.725 1.00 37.16 389 ASN A O 1
ATOM 3067 N N . ALA A 1 390 ? 43.990 -14.052 -35.907 1.00 39.34 390 ALA A N 1
ATOM 3068 C CA . ALA A 1 390 ? 44.160 -12.606 -35.886 1.00 39.34 390 ALA A CA 1
ATOM 3069 C C . ALA A 1 390 ? 42.804 -11.879 -35.813 1.00 39.34 390 ALA A C 1
ATOM 3071 O O . ALA A 1 390 ? 42.143 -11.676 -36.832 1.00 39.34 390 ALA A O 1
ATOM 3072 N N . GLY A 1 391 ? 42.424 -11.435 -34.615 1.00 43.66 391 GLY A N 1
ATOM 3073 C CA . GLY A 1 391 ? 41.546 -10.276 -34.464 1.00 43.66 391 GLY A CA 1
ATOM 3074 C C . GLY A 1 391 ? 42.345 -8.996 -34.720 1.00 43.66 391 GLY A C 1
ATOM 3075 O O . GLY A 1 391 ? 43.456 -8.849 -34.214 1.00 43.66 391 GLY A O 1
ATOM 3076 N N . SER A 1 392 ? 41.817 -8.067 -35.517 1.00 56.44 392 SER A N 1
ATOM 3077 C CA . SER A 1 392 ? 42.444 -6.752 -35.697 1.00 56.44 392 SER A CA 1
ATOM 3078 C C . SER A 1 392 ? 42.352 -5.947 -34.400 1.00 56.44 392 SER A C 1
ATOM 3080 O O . SER A 1 392 ? 41.239 -5.731 -33.913 1.00 56.44 392 SER A O 1
ATOM 3082 N N . THR A 1 393 ? 43.481 -5.463 -33.876 1.00 66.06 393 THR A N 1
ATOM 3083 C CA . THR A 1 393 ? 43.499 -4.571 -32.710 1.00 66.06 393 THR A CA 1
ATOM 3084 C C . THR A 1 393 ? 42.687 -3.310 -32.997 1.00 66.06 393 THR A C 1
ATOM 3086 O O . THR A 1 393 ? 42.982 -2.544 -33.915 1.00 66.06 393 THR A O 1
ATOM 3089 N N . LEU A 1 394 ? 41.627 -3.118 -32.217 1.00 76.81 394 LEU A N 1
ATOM 3090 C CA . LEU A 1 394 ? 40.644 -2.061 -32.392 1.00 76.81 394 LEU A CA 1
ATOM 3091 C C . LEU A 1 394 ? 41.010 -0.888 -31.483 1.00 76.81 394 LEU A C 1
ATOM 3093 O O . LEU A 1 394 ? 41.049 -1.042 -30.263 1.00 76.81 394 LEU A O 1
ATOM 3097 N N . ALA A 1 395 ? 41.278 0.272 -32.081 1.00 81.31 395 ALA A N 1
ATOM 3098 C CA . ALA A 1 395 ? 41.559 1.499 -31.343 1.00 81.31 395 ALA A CA 1
ATOM 3099 C C . ALA A 1 395 ? 40.344 1.965 -30.524 1.00 81.31 395 ALA A C 1
ATOM 3101 O O . ALA A 1 395 ? 39.198 1.686 -30.887 1.00 81.31 395 ALA A O 1
ATOM 3102 N N . GLY A 1 396 ? 40.603 2.682 -29.431 1.00 81.31 396 GLY A N 1
ATOM 3103 C CA . GLY A 1 396 ? 39.566 3.293 -28.608 1.00 81.31 396 GLY A CA 1
ATOM 3104 C C . GLY A 1 396 ? 38.915 4.516 -29.259 1.00 81.31 396 GLY A C 1
ATOM 3105 O O . GLY A 1 396 ? 39.342 4.995 -30.313 1.00 81.31 396 GLY A O 1
ATOM 3106 N N . THR A 1 397 ? 37.894 5.072 -28.604 1.00 79.06 397 THR A N 1
ATOM 3107 C CA . THR A 1 397 ? 37.301 6.378 -28.956 1.00 79.06 397 THR A CA 1
ATOM 3108 C C . THR A 1 397 ? 38.274 7.550 -28.814 1.00 79.06 397 THR A C 1
ATOM 3110 O O . THR A 1 397 ? 38.075 8.587 -29.445 1.00 79.06 397 THR A O 1
ATOM 3113 N N . ASP A 1 398 ? 39.354 7.368 -28.056 1.00 79.06 398 ASP A N 1
ATOM 3114 C CA . ASP A 1 398 ? 40.503 8.270 -27.960 1.00 79.06 398 ASP A CA 1
ATOM 3115 C C . ASP A 1 398 ? 41.518 8.113 -29.116 1.00 79.06 398 ASP A C 1
ATOM 3117 O O . ASP A 1 398 ? 42.482 8.876 -29.209 1.00 79.06 398 ASP A O 1
ATOM 3121 N N . GLY A 1 399 ? 41.315 7.130 -29.999 1.00 77.06 399 GLY A N 1
ATOM 3122 C CA . GLY A 1 399 ? 42.194 6.808 -31.121 1.00 77.06 399 GLY A CA 1
ATOM 3123 C C . GLY A 1 399 ? 43.448 6.005 -30.756 1.00 77.06 399 GLY A C 1
ATOM 3124 O O . GLY A 1 399 ? 44.299 5.813 -31.626 1.00 77.06 399 GLY A O 1
ATOM 3125 N N . GLN A 1 400 ? 43.595 5.529 -29.514 1.00 76.31 400 GLN A N 1
ATOM 3126 C CA . GLN A 1 400 ? 44.775 4.775 -29.079 1.00 76.31 400 GLN A CA 1
ATOM 3127 C C . GLN A 1 400 ? 44.568 3.259 -29.154 1.00 76.31 400 GLN A C 1
ATOM 3129 O O . GLN A 1 400 ? 43.456 2.753 -29.020 1.00 76.31 400 GLN A O 1
ATOM 3134 N N . THR A 1 401 ? 45.667 2.521 -29.336 1.00 83.12 401 THR A N 1
ATOM 3135 C CA . THR A 1 401 ? 45.707 1.055 -29.232 1.00 83.12 401 THR A CA 1
ATOM 3136 C C . THR A 1 401 ? 46.628 0.623 -28.093 1.00 83.12 401 THR A C 1
ATOM 3138 O O . THR A 1 401 ? 47.834 0.877 -28.140 1.00 83.12 401 THR A O 1
ATOM 3141 N N . HIS A 1 402 ? 46.086 -0.073 -27.099 1.00 78.94 402 HIS A N 1
ATOM 3142 C CA . HIS A 1 402 ? 46.823 -0.669 -25.989 1.00 78.94 402 HIS A CA 1
ATOM 3143 C C . HIS A 1 402 ? 47.037 -2.170 -26.230 1.00 78.94 402 HIS A C 1
ATOM 3145 O O . HIS A 1 402 ? 46.089 -2.957 -26.203 1.00 78.94 402 HIS A O 1
ATOM 3151 N N . ASP A 1 403 ? 48.289 -2.561 -26.470 1.00 80.25 403 ASP A N 1
ATOM 3152 C CA . ASP A 1 403 ? 48.677 -3.961 -26.674 1.00 80.25 403 ASP A CA 1
ATOM 3153 C C . ASP A 1 403 ? 48.429 -4.794 -25.401 1.00 80.25 403 ASP A C 1
ATOM 3155 O O . ASP A 1 403 ? 48.669 -4.327 -24.285 1.00 80.25 403 ASP A O 1
ATOM 3159 N N . GLY A 1 404 ? 47.909 -6.012 -25.561 1.00 75.75 404 GLY A N 1
ATOM 3160 C CA . GLY A 1 404 ? 47.539 -6.900 -24.450 1.00 75.75 404 GLY A CA 1
ATOM 3161 C C . GLY A 1 404 ? 46.319 -6.483 -23.607 1.00 75.75 404 GLY A C 1
ATOM 3162 O O . GLY A 1 404 ? 46.058 -7.124 -22.590 1.00 75.75 404 GLY A O 1
ATOM 3163 N N . ILE A 1 405 ? 45.561 -5.445 -23.991 1.00 78.31 405 ILE A N 1
ATOM 3164 C CA . ILE A 1 405 ? 44.308 -5.055 -23.318 1.00 78.31 405 ILE A CA 1
ATOM 3165 C C . ILE A 1 405 ? 43.096 -5.563 -24.105 1.00 78.31 405 ILE A C 1
ATOM 3167 O O . ILE A 1 405 ? 42.801 -5.062 -25.190 1.00 78.31 405 ILE A O 1
ATOM 3171 N N . THR A 1 406 ? 42.348 -6.509 -23.534 1.00 82.12 406 THR A N 1
ATOM 3172 C CA . THR A 1 406 ? 41.057 -6.970 -24.072 1.00 82.12 406 THR A CA 1
ATOM 3173 C C . THR A 1 406 ? 39.900 -6.154 -23.492 1.00 82.12 406 THR A C 1
ATOM 3175 O O . THR A 1 406 ? 39.743 -6.039 -22.275 1.00 82.12 406 THR A O 1
ATOM 3178 N N . CYS A 1 407 ? 39.044 -5.605 -24.349 1.00 76.19 407 CYS A N 1
ATOM 3179 C CA . CYS A 1 407 ? 37.905 -4.799 -23.935 1.00 76.19 407 CYS A CA 1
ATOM 3180 C C . CYS A 1 407 ? 36.755 -5.665 -23.399 1.00 76.19 407 CYS A C 1
ATOM 3182 O O . CYS A 1 407 ? 36.020 -6.292 -24.163 1.00 76.19 407 CYS A O 1
ATOM 3184 N N . HIS A 1 408 ? 36.508 -5.628 -22.088 1.00 77.88 408 HIS A N 1
ATOM 3185 C CA . HIS A 1 408 ? 35.399 -6.362 -21.457 1.00 77.88 408 HIS A CA 1
ATOM 3186 C C . HIS A 1 408 ? 33.981 -5.935 -21.910 1.00 77.88 408 HIS A C 1
ATOM 3188 O O . HIS A 1 408 ? 33.016 -6.591 -21.533 1.00 77.88 408 HIS A O 1
ATOM 3194 N N . ALA A 1 409 ? 33.829 -4.864 -22.703 1.00 65.31 409 ALA A N 1
ATOM 3195 C CA . ALA A 1 409 ? 32.534 -4.419 -23.235 1.00 65.31 409 ALA A CA 1
ATOM 3196 C C . ALA A 1 409 ? 32.205 -4.965 -24.640 1.00 65.31 409 ALA A C 1
ATOM 3198 O O . ALA A 1 409 ? 31.038 -4.930 -25.032 1.00 65.31 409 ALA A O 1
ATOM 3199 N N . CYS A 1 410 ? 33.192 -5.451 -25.403 1.00 75.69 410 CYS A N 1
ATOM 3200 C CA . CYS A 1 410 ? 32.984 -5.957 -26.772 1.00 75.69 410 CYS A CA 1
ATOM 3201 C C . CYS A 1 410 ? 33.831 -7.189 -27.149 1.00 75.69 410 CYS A C 1
ATOM 3203 O O . CYS A 1 410 ? 33.633 -7.751 -28.222 1.00 75.69 410 CYS A O 1
ATOM 3205 N N . GLY A 1 411 ? 34.772 -7.612 -26.299 1.00 71.75 411 GLY A N 1
ATOM 3206 C CA . GLY A 1 411 ? 35.667 -8.751 -26.527 1.00 71.75 411 GLY A CA 1
ATOM 3207 C C . GLY A 1 411 ? 36.873 -8.474 -27.434 1.00 71.75 411 GLY A C 1
ATOM 3208 O O . GLY A 1 411 ? 37.756 -9.320 -27.519 1.00 71.75 411 GLY A O 1
ATOM 3209 N N . ALA A 1 412 ? 36.948 -7.312 -28.091 1.00 79.56 412 ALA A N 1
ATOM 3210 C CA . ALA A 1 412 ? 38.067 -6.962 -28.967 1.00 79.56 412 ALA A CA 1
ATOM 3211 C C . ALA A 1 412 ? 39.306 -6.499 -28.180 1.00 79.56 412 ALA A C 1
ATOM 3213 O O . ALA A 1 412 ? 39.190 -5.833 -27.151 1.00 79.56 412 ALA A O 1
ATOM 3214 N N . GLU A 1 413 ? 40.498 -6.804 -28.688 1.00 82.75 413 GLU A N 1
ATOM 3215 C CA . GLU A 1 413 ? 41.761 -6.298 -28.143 1.00 82.75 413 GLU A CA 1
ATOM 3216 C C . GLU A 1 413 ? 42.075 -4.890 -28.664 1.00 82.75 413 GLU A C 1
ATOM 3218 O O . GLU A 1 413 ? 41.746 -4.556 -29.802 1.00 82.75 413 GLU A O 1
ATOM 3223 N N . GLY A 1 414 ? 42.740 -4.073 -27.845 1.00 87.12 414 GLY A N 1
ATOM 3224 C CA . GLY A 1 414 ? 43.281 -2.768 -28.231 1.00 87.12 414 GLY A CA 1
ATOM 3225 C C . GLY A 1 414 ? 42.779 -1.568 -27.425 1.00 87.12 414 GLY A C 1
ATOM 3226 O O . GLY A 1 414 ? 43.381 -0.508 -27.532 1.00 87.12 414 GLY A O 1
ATOM 3227 N N . HIS A 1 415 ? 41.737 -1.680 -26.597 1.00 89.62 415 HIS A N 1
ATOM 3228 C CA . HIS A 1 415 ? 41.207 -0.529 -25.848 1.00 89.62 415 HIS A CA 1
ATOM 3229 C C . HIS A 1 415 ? 40.536 -0.926 -24.528 1.00 89.62 415 HIS A C 1
ATOM 3231 O O . HIS A 1 415 ? 40.071 -2.052 -24.349 1.00 89.62 415 HIS A O 1
ATOM 3237 N N . TYR A 1 416 ? 40.453 0.023 -23.594 1.00 82.81 416 TYR A N 1
ATOM 3238 C CA . TYR A 1 416 ? 39.717 -0.161 -22.344 1.00 82.81 416 TYR A CA 1
ATOM 3239 C C . TYR A 1 416 ? 38.207 0.013 -22.557 1.00 82.81 416 TYR A C 1
ATOM 3241 O O . TYR A 1 416 ? 37.773 0.823 -23.370 1.00 82.81 416 TYR A O 1
ATOM 3249 N N . ALA A 1 417 ? 37.395 -0.682 -21.756 1.00 76.31 417 ALA A N 1
ATOM 3250 C CA . ALA A 1 417 ? 35.930 -0.631 -21.835 1.00 76.31 417 ALA A CA 1
ATOM 3251 C C . ALA A 1 417 ? 35.275 0.776 -21.802 1.00 76.31 417 ALA A C 1
ATOM 3253 O O . ALA A 1 417 ? 34.240 0.924 -22.450 1.00 76.31 417 ALA A O 1
ATOM 3254 N N . PRO A 1 418 ? 35.812 1.805 -21.105 1.00 77.38 418 PRO A N 1
ATOM 3255 C CA . PRO A 1 418 ? 35.280 3.169 -21.184 1.00 77.38 418 PRO A CA 1
ATOM 3256 C C . PRO A 1 418 ? 35.449 3.820 -22.563 1.00 77.38 418 PRO A C 1
ATOM 3258 O O . PRO A 1 418 ? 34.581 4.583 -22.967 1.00 77.38 418 PRO A O 1
ATOM 3261 N N . GLU A 1 419 ? 36.522 3.480 -23.283 1.00 80.31 419 GLU A N 1
ATOM 3262 C CA . GLU A 1 419 ? 36.866 4.030 -24.600 1.00 80.31 419 GLU A CA 1
ATOM 3263 C C . GLU A 1 419 ? 36.437 3.092 -25.741 1.00 80.31 419 GLU A C 1
ATOM 3265 O O . GLU A 1 419 ? 37.094 2.997 -26.776 1.00 80.31 419 GLU A O 1
ATOM 3270 N N . CYS A 1 420 ? 35.371 2.313 -25.548 1.00 81.19 420 CYS A N 1
ATOM 3271 C CA . CYS A 1 420 ? 34.941 1.336 -26.542 1.00 81.19 420 CYS A CA 1
ATOM 3272 C C . CYS A 1 420 ? 34.193 2.011 -27.708 1.00 81.19 420 CYS A C 1
ATOM 3274 O O . CYS A 1 420 ? 33.145 2.609 -27.465 1.00 81.19 420 CYS A O 1
ATOM 3276 N N . PRO A 1 421 ? 34.640 1.869 -28.976 1.00 79.12 421 PRO A N 1
ATOM 3277 C CA . PRO A 1 421 ? 33.931 2.429 -30.131 1.00 79.12 421 PRO A CA 1
ATOM 3278 C C . PRO A 1 421 ? 32.650 1.655 -30.483 1.00 79.12 421 PRO A C 1
ATOM 3280 O O . PRO A 1 421 ? 31.762 2.201 -31.129 1.00 79.12 421 PRO A O 1
ATOM 3283 N N . ASN A 1 422 ? 32.536 0.400 -30.033 1.00 71.69 422 ASN A N 1
ATOM 3284 C CA . ASN A 1 422 ? 31.352 -0.452 -30.178 1.00 71.69 422 ASN A CA 1
ATOM 3285 C C . ASN A 1 422 ? 30.852 -0.901 -28.789 1.00 71.69 422 ASN A C 1
ATOM 3287 O O . ASN A 1 422 ? 30.932 -2.091 -28.466 1.00 71.69 422 ASN A O 1
ATOM 3291 N N . PRO A 1 423 ? 30.375 0.023 -27.933 1.00 59.31 423 PRO A N 1
ATOM 3292 C CA . PRO A 1 423 ? 29.950 -0.322 -26.586 1.00 59.31 423 PRO A CA 1
ATOM 3293 C C . PRO A 1 423 ? 28.673 -1.159 -26.669 1.00 59.31 423 PRO A C 1
ATOM 3295 O O . PRO A 1 423 ? 27.623 -0.667 -27.094 1.00 59.31 423 PRO A O 1
ATOM 3298 N N . THR A 1 424 ? 28.731 -2.430 -26.262 1.00 51.53 424 THR A N 1
ATOM 3299 C CA . THR A 1 424 ? 27.500 -3.219 -26.169 1.00 51.53 424 THR A CA 1
ATOM 3300 C C . THR A 1 424 ? 26.596 -2.598 -25.095 1.00 51.53 424 THR A C 1
ATOM 3302 O O . THR A 1 424 ? 27.060 -2.303 -23.989 1.00 51.53 424 THR A O 1
ATOM 3305 N N . PRO A 1 425 ? 25.304 -2.346 -25.377 1.00 44.66 425 PRO A N 1
ATOM 3306 C CA . PRO A 1 425 ? 24.401 -1.838 -24.358 1.00 44.66 425 PRO A CA 1
ATOM 3307 C C . PRO A 1 425 ? 24.190 -2.936 -23.312 1.00 44.66 425 PRO A C 1
ATOM 3309 O O . PRO A 1 425 ? 23.557 -3.957 -23.594 1.00 44.66 425 PRO A O 1
ATOM 3312 N N . VAL A 1 426 ? 24.708 -2.714 -22.098 1.00 41.81 426 VAL A N 1
ATOM 3313 C CA . VAL A 1 426 ? 24.728 -3.660 -20.959 1.00 41.81 426 VAL A CA 1
ATOM 3314 C C . VAL A 1 426 ? 23.333 -3.802 -20.313 1.00 41.81 426 VAL A C 1
ATOM 3316 O O . VAL A 1 426 ? 23.146 -3.686 -19.110 1.00 41.81 426 VAL A O 1
ATOM 3319 N N . SER A 1 427 ? 22.314 -3.992 -21.152 1.00 40.94 427 SER A N 1
ATOM 3320 C CA . SER A 1 427 ? 20.881 -3.888 -20.845 1.00 40.94 427 SER A CA 1
ATOM 3321 C C . SER A 1 427 ? 20.075 -5.049 -21.465 1.00 40.94 427 SER A C 1
ATOM 3323 O O . SER A 1 427 ? 18.850 -5.007 -21.530 1.00 40.94 427 SER A O 1
ATOM 3325 N N . ARG A 1 428 ? 20.752 -6.107 -21.948 1.00 35.97 428 ARG A N 1
ATOM 3326 C CA . ARG A 1 428 ? 20.106 -7.273 -22.592 1.00 35.97 428 ARG A CA 1
ATOM 3327 C C . ARG A 1 428 ? 20.430 -8.652 -22.010 1.00 35.97 428 ARG A C 1
ATOM 3329 O O . ARG A 1 428 ? 19.640 -9.557 -22.243 1.00 35.97 428 ARG A O 1
ATOM 3336 N N . TYR A 1 429 ? 21.514 -8.829 -21.249 1.00 37.44 429 TYR A N 1
ATOM 3337 C CA . TYR A 1 429 ? 21.891 -10.166 -20.758 1.00 37.44 429 TYR A CA 1
ATOM 3338 C C . TYR A 1 429 ? 21.021 -10.676 -19.598 1.00 37.44 429 TYR A C 1
ATOM 3340 O O . TYR A 1 429 ? 20.563 -11.812 -19.658 1.00 37.44 429 TYR A O 1
ATOM 3348 N N . ILE A 1 430 ? 20.688 -9.827 -18.616 1.00 40.78 430 ILE A N 1
ATOM 3349 C CA . ILE A 1 430 ? 19.762 -10.184 -17.515 1.00 40.78 430 ILE A CA 1
ATOM 3350 C C . ILE A 1 430 ? 18.395 -10.617 -18.082 1.00 40.78 430 ILE A C 1
ATOM 3352 O O . ILE A 1 430 ? 17.823 -11.632 -17.689 1.00 40.78 430 ILE A O 1
ATOM 3356 N N . PHE A 1 431 ? 17.922 -9.895 -19.104 1.00 38.12 431 PHE A N 1
ATOM 3357 C CA . PHE A 1 431 ? 16.604 -10.083 -19.712 1.00 38.12 431 PHE A CA 1
ATOM 3358 C C . PHE A 1 431 ? 16.345 -11.447 -20.357 1.00 38.12 431 PHE A C 1
ATOM 3360 O O . PHE A 1 431 ? 15.182 -11.776 -20.589 1.00 38.12 431 PHE A O 1
ATOM 3367 N N . HIS A 1 432 ? 17.385 -12.222 -20.670 1.00 38.31 432 HIS A N 1
ATOM 3368 C CA . HIS A 1 432 ? 17.230 -13.527 -21.313 1.00 38.31 432 HIS A CA 1
ATOM 3369 C C . HIS A 1 432 ? 17.329 -14.712 -20.347 1.00 38.31 432 HIS A C 1
ATOM 3371 O O . HIS A 1 432 ? 16.907 -15.806 -20.712 1.00 38.31 432 HIS A O 1
ATOM 3377 N N . GLN A 1 433 ? 17.856 -14.506 -19.135 1.00 39.72 433 GLN A N 1
ATOM 3378 C CA . GLN A 1 433 ? 18.094 -15.576 -18.164 1.00 39.72 433 GLN A CA 1
ATOM 3379 C C . GLN A 1 433 ? 16.957 -15.669 -17.135 1.00 39.72 433 GLN A C 1
ATOM 3381 O O . GLN A 1 433 ? 16.377 -16.739 -16.961 1.00 39.72 433 GLN A O 1
ATOM 3386 N N . ASP A 1 434 ? 16.536 -14.544 -16.549 1.00 43.19 434 ASP A N 1
ATOM 3387 C CA . ASP A 1 434 ? 15.466 -14.539 -15.537 1.00 43.19 434 ASP A CA 1
ATOM 3388 C C . ASP A 1 434 ? 14.089 -14.883 -16.126 1.00 43.19 434 ASP A C 1
ATOM 3390 O O . ASP A 1 434 ? 13.313 -15.617 -15.517 1.00 43.19 434 ASP A O 1
ATOM 3394 N N . LEU A 1 435 ? 13.804 -14.448 -17.359 1.00 43.44 435 LEU A N 1
ATOM 3395 C CA . LEU A 1 435 ? 12.585 -14.850 -18.075 1.00 43.44 435 LEU A CA 1
ATOM 3396 C C . LEU A 1 435 ? 12.581 -16.336 -18.464 1.00 43.44 435 LEU A C 1
ATOM 3398 O O . LEU A 1 435 ? 11.508 -16.935 -18.549 1.00 43.44 435 LEU A O 1
ATOM 3402 N N . HIS A 1 436 ? 13.753 -16.945 -18.672 1.00 43.31 436 HIS A N 1
ATOM 3403 C CA . HIS A 1 436 ? 13.857 -18.386 -18.894 1.00 43.31 436 HIS A CA 1
ATOM 3404 C C . HIS A 1 436 ? 13.514 -19.134 -17.599 1.00 43.31 436 HIS A C 1
ATOM 3406 O O . HIS A 1 436 ? 12.628 -19.985 -17.608 1.00 43.31 436 HIS A O 1
ATOM 3412 N N . ASN A 1 437 ? 14.098 -18.720 -16.469 1.00 43.56 437 ASN A N 1
ATOM 3413 C CA . ASN A 1 437 ? 13.807 -19.274 -15.143 1.00 43.56 437 ASN A CA 1
ATOM 3414 C C . ASN A 1 437 ? 12.320 -19.143 -14.758 1.00 43.56 437 ASN A C 1
ATOM 3416 O O . ASN A 1 437 ? 11.703 -20.136 -14.380 1.00 43.56 437 ASN A O 1
ATOM 3420 N N . PHE A 1 438 ? 11.717 -17.959 -14.917 1.00 42.59 438 PHE A N 1
ATOM 3421 C CA . PHE A 1 438 ? 10.304 -17.733 -14.575 1.00 42.59 438 PHE A CA 1
ATOM 3422 C C . PHE A 1 438 ? 9.345 -18.574 -15.437 1.00 42.59 438 PHE A C 1
ATOM 3424 O O . PHE A 1 438 ? 8.336 -19.081 -14.947 1.00 42.59 438 PHE A O 1
ATOM 3431 N N . THR A 1 439 ? 9.676 -18.776 -16.718 1.00 43.97 439 THR A N 1
ATOM 3432 C CA . THR A 1 439 ? 8.900 -19.661 -17.604 1.00 43.97 439 THR A CA 1
ATOM 3433 C C . THR A 1 439 ? 9.078 -21.132 -17.203 1.00 43.97 439 THR A C 1
ATOM 3435 O O . THR A 1 439 ? 8.102 -21.878 -17.144 1.00 43.97 439 THR A O 1
ATOM 3438 N N . LEU A 1 440 ? 10.303 -21.548 -16.860 1.00 43.91 440 LEU A N 1
ATOM 3439 C CA . LEU A 1 440 ? 10.611 -22.914 -16.426 1.00 43.91 440 LEU A CA 1
ATOM 3440 C C . LEU A 1 440 ? 9.981 -23.282 -15.071 1.00 43.91 440 LEU A C 1
ATOM 3442 O O . LEU A 1 440 ? 9.608 -24.438 -14.886 1.00 43.91 440 LEU A O 1
ATOM 3446 N N . GLN A 1 441 ? 9.787 -22.330 -14.151 1.00 49.84 441 GLN A N 1
ATOM 3447 C CA . GLN A 1 441 ? 9.125 -22.594 -12.864 1.00 49.84 441 GLN A CA 1
ATOM 3448 C C . GLN A 1 441 ? 7.693 -23.122 -13.034 1.00 49.84 441 GLN A C 1
ATOM 3450 O O . GLN A 1 441 ? 7.340 -24.118 -12.404 1.00 49.84 441 GLN A O 1
ATOM 3455 N N . GLN A 1 442 ? 6.881 -22.533 -13.923 1.00 45.62 442 GLN A N 1
ATOM 3456 C CA . GLN A 1 442 ? 5.540 -23.075 -14.200 1.00 45.62 442 GLN A CA 1
ATOM 3457 C C . GLN A 1 442 ? 5.585 -24.383 -15.010 1.00 45.62 442 GLN A C 1
ATOM 3459 O O . GLN A 1 442 ? 4.698 -25.224 -14.865 1.00 45.62 442 GLN A O 1
ATOM 3464 N N . LEU A 1 443 ? 6.643 -24.605 -15.797 1.00 46.16 443 LEU A N 1
ATOM 3465 C CA . LEU A 1 443 ? 6.857 -25.851 -16.541 1.00 46.16 443 LEU A CA 1
ATOM 3466 C C . LEU A 1 443 ? 7.333 -27.030 -15.671 1.00 46.16 443 LEU A C 1
ATOM 3468 O O . LEU A 1 443 ? 7.323 -28.154 -16.161 1.00 46.16 443 LEU A O 1
ATOM 3472 N N . ARG A 1 444 ? 7.644 -26.848 -14.374 1.00 46.97 444 ARG A N 1
ATOM 3473 C CA . ARG A 1 444 ? 7.951 -27.972 -13.454 1.00 46.97 444 ARG A CA 1
ATOM 3474 C C . ARG A 1 444 ? 6.821 -29.008 -13.341 1.00 46.97 444 ARG A C 1
ATOM 3476 O O . ARG A 1 444 ? 7.073 -30.112 -12.870 1.00 46.97 444 ARG A O 1
ATOM 3483 N N . LYS A 1 445 ? 5.594 -28.678 -13.767 1.00 50.44 445 LYS A N 1
ATOM 3484 C CA . LYS A 1 445 ? 4.440 -29.597 -13.830 1.00 50.44 445 LYS A CA 1
ATOM 3485 C C . LYS A 1 445 ? 4.091 -30.078 -15.249 1.00 50.44 445 LYS A C 1
ATOM 3487 O O . LYS A 1 445 ? 3.012 -30.630 -15.441 1.00 50.44 445 LYS A O 1
ATOM 3492 N N . LEU A 1 446 ? 4.970 -29.878 -16.235 1.00 50.19 446 LEU A N 1
ATOM 3493 C CA . LEU A 1 446 ? 4.842 -30.449 -17.579 1.00 50.19 446 LEU A CA 1
ATOM 3494 C C . LEU A 1 446 ? 5.948 -31.476 -17.850 1.00 50.19 446 LEU A C 1
ATOM 3496 O O . LEU A 1 446 ? 7.130 -31.196 -17.665 1.00 50.19 446 LEU A O 1
ATOM 3500 N N . LEU A 1 447 ? 5.556 -32.624 -18.405 1.00 53.81 447 LEU A N 1
ATOM 3501 C CA . LEU A 1 447 ? 6.446 -3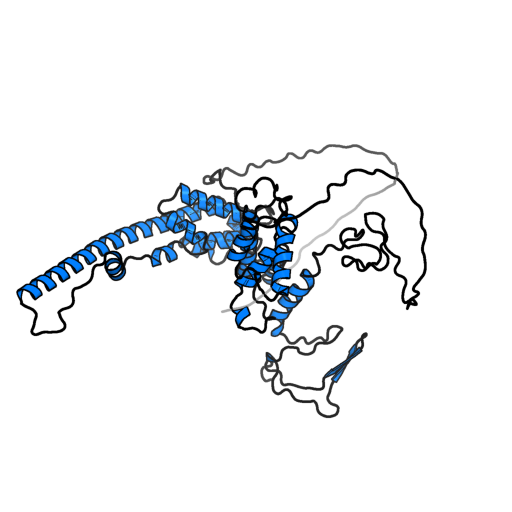3.447 -19.221 1.00 53.81 447 LEU A CA 1
ATOM 3502 C C . LEU A 1 447 ? 6.509 -32.840 -20.629 1.00 53.81 447 LEU A C 1
ATOM 3504 O O . LEU A 1 447 ? 5.474 -32.574 -21.243 1.00 53.81 447 LEU A O 1
ATOM 3508 N N . ILE A 1 448 ? 7.720 -32.620 -21.141 1.00 51.00 448 ILE A N 1
ATOM 3509 C CA . ILE A 1 448 ? 7.937 -32.141 -22.509 1.00 51.00 448 ILE A CA 1
ATOM 3510 C C . ILE A 1 448 ? 8.124 -33.371 -23.400 1.00 51.00 448 ILE A C 1
ATOM 3512 O O . ILE A 1 448 ? 9.164 -34.016 -23.365 1.00 51.00 448 ILE A O 1
ATOM 3516 N N . LEU A 1 449 ? 7.102 -33.695 -24.195 1.00 52.34 449 LEU A N 1
ATOM 3517 C CA . LEU A 1 449 ? 7.071 -34.878 -25.071 1.00 52.34 449 LEU A CA 1
ATOM 3518 C C . LEU A 1 449 ? 7.833 -34.701 -26.404 1.00 52.34 449 LEU A C 1
ATOM 3520 O O . LEU A 1 449 ? 7.755 -35.570 -27.267 1.00 52.34 449 LEU A O 1
ATOM 3524 N N . ASP A 1 450 ? 8.548 -33.588 -26.588 1.00 47.41 450 ASP A N 1
ATOM 3525 C CA . ASP A 1 450 ? 9.324 -33.276 -27.795 1.00 47.41 450 ASP A CA 1
ATOM 3526 C C . ASP A 1 450 ? 10.778 -32.936 -27.432 1.00 47.41 450 ASP A C 1
ATOM 3528 O O . ASP A 1 450 ? 11.051 -32.010 -26.662 1.00 47.41 450 ASP A O 1
ATOM 3532 N N . THR A 1 451 ? 11.731 -33.679 -27.996 1.00 53.41 451 THR A N 1
ATOM 3533 C CA . THR A 1 451 ? 13.168 -33.519 -27.743 1.00 53.41 451 THR A CA 1
ATOM 3534 C C . THR A 1 451 ? 13.746 -32.346 -28.540 1.00 53.41 451 THR A C 1
ATOM 3536 O O . THR A 1 451 ? 14.564 -32.528 -29.446 1.00 53.41 451 THR A O 1
ATOM 3539 N N . GLY A 1 452 ? 13.326 -31.126 -28.198 1.00 47.16 452 GLY A N 1
ATOM 3540 C CA . GLY A 1 452 ? 13.698 -29.886 -28.881 1.00 47.16 452 GLY A CA 1
ATOM 3541 C C . GLY A 1 452 ? 15.214 -29.658 -28.989 1.00 47.16 452 GLY A C 1
ATOM 3542 O O . GLY A 1 452 ? 15.856 -29.235 -28.030 1.00 47.16 452 GLY A O 1
ATOM 3543 N N . SER A 1 453 ? 15.752 -29.927 -30.184 1.00 50.44 453 SER A N 1
ATOM 3544 C CA . SER A 1 453 ? 17.110 -29.691 -30.722 1.00 50.44 453 SER A CA 1
ATOM 3545 C C . SER A 1 453 ? 18.352 -30.196 -29.966 1.00 50.44 453 SER A C 1
ATOM 3547 O O . SER A 1 453 ? 19.329 -30.531 -30.635 1.00 50.44 453 SER A O 1
ATOM 3549 N N . THR A 1 454 ? 18.368 -30.230 -28.629 1.00 54.75 454 THR A N 1
ATOM 3550 C CA . THR A 1 454 ? 19.605 -30.461 -27.846 1.00 54.75 454 THR A CA 1
ATOM 3551 C C . THR A 1 454 ? 19.407 -31.210 -26.517 1.00 54.75 454 THR A C 1
ATOM 3553 O O . THR A 1 454 ? 20.270 -31.147 -25.648 1.00 54.75 454 THR A O 1
ATOM 3556 N N . PHE A 1 455 ? 18.301 -31.953 -26.401 1.00 54.28 455 PHE A N 1
ATOM 3557 C CA . PHE A 1 455 ? 17.981 -32.935 -25.350 1.00 54.28 455 PHE A CA 1
ATOM 3558 C C . PHE A 1 455 ? 17.636 -32.436 -23.936 1.00 54.28 455 PHE A C 1
ATOM 3560 O O . PHE A 1 455 ? 18.482 -32.009 -23.162 1.00 54.28 455 PHE A O 1
ATOM 3567 N N . ASN A 1 456 ? 16.368 -32.654 -23.572 1.00 54.00 456 ASN A N 1
ATOM 3568 C CA . ASN A 1 456 ? 15.858 -32.872 -22.217 1.00 54.00 456 ASN A CA 1
ATOM 3569 C C . ASN A 1 456 ? 14.659 -33.830 -22.350 1.00 54.00 456 ASN A C 1
ATOM 3571 O O . ASN A 1 456 ? 13.837 -33.620 -23.239 1.00 54.00 456 ASN A O 1
ATOM 3575 N N . SER A 1 457 ? 14.566 -34.870 -21.517 1.00 55.69 457 SER A N 1
ATOM 3576 C CA . SER A 1 457 ? 13.489 -35.883 -21.564 1.00 55.69 457 SER A CA 1
ATOM 3577 C C . SER A 1 457 ? 12.548 -35.780 -20.357 1.00 55.69 457 SER A C 1
ATOM 3579 O O . SER A 1 457 ? 11.335 -35.685 -20.517 1.00 55.69 457 SER A O 1
ATOM 3581 N N . SER A 1 458 ? 13.102 -35.681 -19.147 1.00 53.62 458 SER A N 1
ATOM 3582 C CA . SER A 1 458 ? 12.385 -35.226 -17.950 1.00 53.62 458 SER A CA 1
ATOM 3583 C C . SER A 1 458 ? 13.369 -34.646 -16.935 1.00 53.62 458 SER A C 1
ATOM 3585 O O . SER A 1 458 ? 14.382 -35.275 -16.636 1.00 53.62 458 SER A O 1
ATOM 3587 N N . CYS A 1 459 ? 13.074 -33.465 -16.386 1.00 51.88 459 CYS A N 1
ATOM 3588 C CA . CYS A 1 459 ? 13.988 -32.741 -15.488 1.00 51.88 459 CYS A CA 1
ATOM 3589 C C . CYS A 1 459 ? 13.3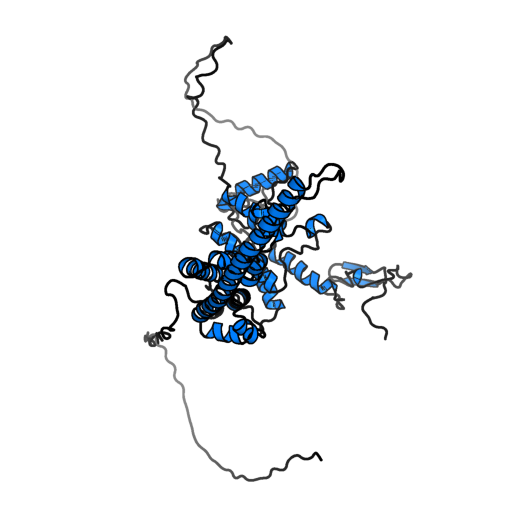90 -32.428 -14.106 1.00 51.88 459 CYS A C 1
ATOM 3591 O O . CYS A 1 459 ? 13.962 -31.617 -13.378 1.00 51.88 459 CYS A O 1
ATOM 3593 N N . ASN A 1 460 ? 12.249 -33.028 -13.742 1.00 59.56 460 ASN A N 1
ATOM 3594 C CA . ASN A 1 460 ? 11.671 -32.875 -12.408 1.00 59.56 460 ASN A CA 1
ATOM 3595 C C . ASN A 1 460 ? 11.597 -34.228 -11.669 1.00 59.56 460 ASN A C 1
ATOM 3597 O O . ASN A 1 460 ? 10.805 -35.071 -12.092 1.00 59.56 460 ASN A O 1
ATOM 3601 N N . PRO A 1 461 ? 12.355 -34.435 -10.570 1.00 60.22 461 PRO A N 1
ATOM 3602 C CA . PRO A 1 461 ? 12.218 -35.631 -9.737 1.00 60.22 461 PRO A CA 1
ATOM 3603 C C . PRO A 1 461 ? 10.847 -35.733 -9.049 1.00 60.22 461 PRO A C 1
ATOM 3605 O O . PRO A 1 461 ? 10.449 -36.834 -8.700 1.00 60.22 461 PRO A O 1
ATOM 3608 N N . ASP A 1 462 ? 10.086 -34.640 -8.903 1.00 65.12 462 ASP A N 1
ATOM 3609 C CA . ASP A 1 462 ? 8.745 -34.689 -8.292 1.00 65.12 462 ASP A CA 1
ATOM 3610 C C . ASP A 1 462 ? 7.688 -35.381 -9.187 1.00 65.12 462 ASP A C 1
ATOM 3612 O O . ASP A 1 462 ? 6.562 -35.613 -8.744 1.00 65.12 462 ASP A O 1
ATOM 3616 N N . LEU A 1 463 ? 8.011 -35.660 -10.460 1.00 65.12 463 LEU A N 1
ATOM 3617 C CA . LEU A 1 463 ? 7.105 -36.271 -11.449 1.00 65.12 463 LEU A CA 1
ATOM 3618 C C . LEU A 1 463 ? 7.427 -37.743 -11.764 1.00 65.12 463 LEU A C 1
ATOM 3620 O O . LEU A 1 463 ? 6.786 -38.330 -12.640 1.00 65.12 463 LEU A O 1
ATOM 3624 N N . VAL A 1 464 ? 8.420 -38.328 -11.089 1.00 70.50 464 VAL A N 1
ATOM 3625 C CA . VAL A 1 464 ? 8.857 -39.713 -11.305 1.00 70.50 464 VAL A CA 1
ATOM 3626 C C . VAL A 1 464 ? 9.169 -40.422 -9.988 1.00 70.50 464 VAL A C 1
ATOM 3628 O O . VAL A 1 464 ? 9.713 -39.829 -9.061 1.00 70.50 464 VAL A O 1
ATOM 3631 N N . GLU A 1 465 ? 8.863 -41.712 -9.917 1.00 77.69 465 GLU A N 1
ATOM 3632 C CA . GLU A 1 465 ? 9.202 -42.596 -8.802 1.00 77.69 465 GLU A CA 1
ATOM 3633 C C . GLU A 1 465 ? 9.925 -43.865 -9.289 1.00 77.69 465 GLU A C 1
ATOM 3635 O O . GLU A 1 465 ? 10.117 -44.070 -10.487 1.00 77.69 465 GLU A O 1
ATOM 3640 N N . ASN A 1 466 ? 10.395 -44.697 -8.354 1.00 79.38 466 ASN A N 1
ATOM 3641 C CA . ASN A 1 466 ? 11.050 -45.987 -8.631 1.00 79.38 466 ASN A CA 1
ATOM 3642 C C . ASN A 1 466 ? 12.206 -45.935 -9.656 1.00 79.38 466 ASN A C 1
ATOM 3644 O O . ASN A 1 466 ? 12.385 -46.873 -10.437 1.00 79.38 466 ASN A O 1
ATOM 3648 N N . ILE A 1 467 ? 12.997 -44.850 -9.642 1.00 81.81 467 ILE A N 1
ATOM 3649 C CA . ILE A 1 467 ? 14.133 -44.653 -10.555 1.00 81.81 467 ILE A CA 1
ATOM 3650 C C . ILE A 1 467 ? 15.099 -45.843 -10.452 1.00 81.81 467 ILE A C 1
ATOM 3652 O O . ILE A 1 467 ? 15.664 -46.121 -9.390 1.00 81.81 467 ILE A O 1
ATOM 3656 N N . ARG A 1 468 ? 15.298 -46.523 -11.578 1.00 84.00 468 ARG A N 1
ATOM 3657 C CA . ARG A 1 468 ? 16.052 -47.771 -11.744 1.00 84.00 468 ARG A CA 1
ATOM 3658 C C . ARG A 1 468 ? 17.075 -47.611 -12.866 1.00 84.00 468 ARG A C 1
ATOM 3660 O O . ARG A 1 468 ? 16.894 -46.785 -13.756 1.00 84.00 468 ARG A O 1
ATOM 3667 N N . ALA A 1 469 ? 18.160 -48.379 -12.834 1.00 85.31 469 ALA A N 1
ATOM 3668 C CA . ALA A 1 469 ? 19.022 -48.504 -14.009 1.00 85.31 469 ALA A CA 1
ATOM 3669 C C . ALA A 1 469 ? 18.284 -49.311 -15.093 1.00 85.31 469 ALA A C 1
ATOM 3671 O O . ALA A 1 469 ? 17.553 -50.242 -14.757 1.00 85.31 469 ALA A O 1
ATOM 3672 N N . CYS A 1 470 ? 18.473 -48.960 -16.365 1.00 82.12 470 CYS A N 1
ATOM 3673 C CA . CYS A 1 470 ? 17.999 -49.768 -17.493 1.00 82.12 470 CYS A CA 1
ATOM 3674 C C . CYS A 1 470 ? 18.707 -51.134 -17.521 1.00 82.12 470 CYS A C 1
ATOM 3676 O O . CYS A 1 470 ? 19.876 -51.214 -17.131 1.00 82.12 470 CYS A O 1
ATOM 3678 N N . GLU A 1 471 ? 18.054 -52.187 -18.028 1.00 82.81 471 GLU A N 1
ATOM 3679 C CA . GLU A 1 471 ? 18.745 -53.459 -18.277 1.00 82.81 471 GLU A CA 1
ATOM 3680 C C . GLU A 1 471 ? 19.712 -53.355 -19.480 1.00 82.81 471 GLU A C 1
ATOM 3682 O O . GLU A 1 471 ? 19.676 -52.396 -20.264 1.00 82.81 471 GLU A O 1
ATOM 3687 N N . ASP A 1 472 ? 20.619 -54.331 -19.615 1.00 75.69 472 ASP A N 1
ATOM 3688 C CA . ASP A 1 472 ? 21.693 -54.340 -20.621 1.00 75.69 472 ASP A CA 1
ATOM 3689 C C . ASP A 1 472 ? 21.138 -54.338 -22.062 1.00 75.69 472 ASP A C 1
ATOM 3691 O O . ASP A 1 472 ? 20.857 -55.379 -22.659 1.00 75.69 472 ASP A O 1
ATOM 3695 N N . GLY A 1 473 ? 21.025 -53.140 -22.641 1.00 75.06 473 GLY A N 1
ATOM 3696 C CA . GLY A 1 473 ? 20.526 -52.902 -24.000 1.00 75.06 473 GLY A CA 1
ATOM 3697 C C . GLY A 1 473 ? 19.237 -52.078 -24.085 1.00 75.06 473 GLY A C 1
ATOM 3698 O O . GLY A 1 473 ? 18.864 -51.688 -25.189 1.00 75.06 473 GLY A O 1
ATOM 3699 N N . GLU A 1 474 ? 18.589 -51.765 -22.960 1.00 78.56 474 GLU A N 1
ATOM 3700 C CA . GLU A 1 474 ? 17.361 -50.949 -22.929 1.00 78.56 474 GLU A CA 1
ATOM 3701 C C . GLU A 1 474 ? 17.630 -49.433 -22.883 1.00 78.56 474 GLU A C 1
ATOM 3703 O O . GLU A 1 474 ? 16.751 -48.630 -23.194 1.00 78.56 474 GLU A O 1
ATOM 3708 N N . GLY A 1 475 ? 18.852 -49.027 -22.520 1.00 79.44 475 GLY A N 1
ATOM 3709 C CA . GLY A 1 475 ? 19.247 -47.618 -22.438 1.00 79.44 475 GLY A CA 1
ATOM 3710 C C . GLY A 1 475 ? 19.198 -46.893 -23.790 1.00 79.44 475 GLY A C 1
ATOM 3711 O O . GLY A 1 475 ? 19.726 -47.368 -24.799 1.00 79.44 475 GLY A O 1
ATOM 3712 N N . ILE A 1 476 ? 18.597 -45.701 -23.816 1.00 81.38 476 ILE A N 1
ATOM 3713 C CA . ILE A 1 476 ? 18.365 -44.934 -25.049 1.00 81.38 476 ILE A CA 1
ATOM 3714 C C . ILE A 1 476 ? 19.535 -43.980 -25.310 1.00 81.38 476 ILE A C 1
ATOM 3716 O O . ILE A 1 476 ? 19.788 -43.071 -24.522 1.00 81.38 476 ILE A O 1
ATOM 3720 N N . ARG A 1 477 ? 20.199 -44.106 -26.467 1.00 80.62 477 ARG A N 1
ATOM 3721 C CA . ARG A 1 477 ? 21.136 -43.088 -26.979 1.00 80.62 477 ARG A CA 1
ATOM 3722 C C . ARG A 1 477 ? 20.450 -42.178 -27.995 1.00 80.62 477 ARG A C 1
ATOM 3724 O O . ARG A 1 477 ? 20.083 -42.621 -29.082 1.00 80.62 477 ARG A O 1
ATOM 3731 N N . ALA A 1 478 ? 20.348 -40.893 -27.676 1.00 75.38 478 ALA A N 1
ATOM 3732 C CA . ALA A 1 478 ? 19.830 -39.866 -28.575 1.00 75.38 478 ALA A CA 1
ATOM 3733 C C . ALA A 1 478 ? 20.971 -39.146 -29.323 1.00 75.38 478 ALA A C 1
ATOM 3735 O O . ALA A 1 478 ? 22.046 -38.930 -28.763 1.00 75.38 478 ALA A O 1
ATOM 3736 N N . TYR A 1 479 ? 20.746 -38.766 -30.587 1.00 71.81 479 TYR A N 1
ATOM 3737 C CA . TYR A 1 479 ? 21.751 -38.167 -31.483 1.00 71.81 479 TYR A CA 1
ATOM 3738 C C . TYR A 1 479 ? 21.300 -36.810 -32.043 1.00 71.81 479 TYR A C 1
ATOM 3740 O O . TYR A 1 479 ? 20.204 -36.691 -32.585 1.00 71.81 479 TYR A O 1
ATOM 3748 N N . SER A 1 480 ? 22.150 -35.789 -31.927 1.00 71.31 480 SER A N 1
ATOM 3749 C CA . SER A 1 480 ? 21.917 -34.418 -32.404 1.00 71.31 480 SER A CA 1
ATOM 3750 C C . SER A 1 480 ? 23.084 -33.925 -33.263 1.00 71.31 480 SER A C 1
ATOM 3752 O O . SER A 1 480 ? 24.177 -34.493 -33.240 1.00 71.31 480 SER A O 1
ATOM 3754 N N . ASN A 1 481 ? 22.894 -32.797 -33.953 1.00 68.25 481 ASN A N 1
ATOM 3755 C CA . ASN A 1 481 ? 23.937 -32.154 -34.765 1.00 68.25 481 ASN A CA 1
ATOM 3756 C C . ASN A 1 481 ? 25.170 -31.685 -33.956 1.00 68.25 481 ASN A C 1
ATOM 3758 O O . ASN A 1 481 ? 26.168 -31.290 -34.555 1.00 68.25 481 ASN A O 1
ATOM 3762 N N . SER A 1 482 ? 25.112 -31.711 -32.619 1.00 65.81 482 SER A N 1
ATOM 3763 C CA . SER A 1 482 ? 26.196 -31.314 -31.709 1.00 65.81 482 SER A CA 1
ATOM 3764 C C . SER A 1 482 ? 26.764 -32.454 -30.849 1.00 65.81 482 SER A C 1
ATOM 3766 O O . SER A 1 482 ? 27.683 -32.208 -30.072 1.00 65.81 482 SER A O 1
ATOM 3768 N N . GLY A 1 483 ? 26.251 -33.684 -30.964 1.00 77.31 483 GLY A N 1
ATOM 3769 C CA . GLY A 1 483 ? 26.700 -34.832 -30.164 1.00 77.31 483 GLY A CA 1
ATOM 3770 C C . GLY A 1 483 ? 25.570 -35.796 -29.794 1.00 77.31 483 GLY A C 1
ATOM 3771 O O . GLY A 1 483 ? 24.453 -35.682 -30.301 1.00 77.31 483 GLY A O 1
ATOM 3772 N N . SER A 1 484 ? 25.852 -36.737 -28.892 1.00 79.25 484 SER A N 1
ATOM 3773 C CA . SER A 1 484 ? 24.884 -37.723 -28.393 1.00 79.25 484 SER A CA 1
ATOM 3774 C C . SER A 1 484 ? 24.748 -37.694 -26.869 1.00 79.25 484 SER A C 1
ATOM 3776 O O . SER A 1 484 ? 25.643 -37.225 -26.166 1.00 79.25 484 SER A O 1
ATOM 3778 N N . THR A 1 485 ? 23.632 -38.210 -26.357 1.00 77.38 485 THR A N 1
ATOM 3779 C CA . THR A 1 485 ? 23.329 -38.296 -24.920 1.00 77.38 485 THR A CA 1
ATOM 3780 C C . THR A 1 485 ? 22.713 -39.653 -24.601 1.00 77.38 485 THR A C 1
ATOM 3782 O O . THR A 1 485 ? 21.885 -40.141 -25.369 1.00 77.38 485 THR A O 1
ATOM 3785 N N . ASP A 1 486 ? 23.129 -40.243 -23.479 1.00 80.56 486 ASP A N 1
ATOM 3786 C CA . ASP A 1 486 ? 22.784 -41.610 -23.082 1.00 80.56 486 ASP A CA 1
ATOM 3787 C C . ASP A 1 486 ? 21.858 -41.596 -21.860 1.00 80.56 486 ASP A C 1
ATOM 3789 O O . ASP A 1 486 ? 22.195 -41.030 -20.817 1.00 80.56 486 ASP A O 1
ATOM 3793 N N . TYR A 1 487 ? 20.701 -42.239 -21.988 1.00 80.25 487 TYR A N 1
ATOM 3794 C CA . TYR A 1 487 ? 19.706 -42.411 -20.937 1.00 80.25 487 TYR A CA 1
ATOM 3795 C C . TYR A 1 487 ? 19.768 -43.848 -20.416 1.00 80.25 487 TYR A C 1
ATOM 3797 O O . TYR A 1 487 ? 19.205 -44.761 -21.012 1.00 80.25 487 TYR A O 1
ATOM 3805 N N . ASN A 1 488 ? 20.478 -44.027 -19.301 1.00 84.00 488 ASN A N 1
ATOM 3806 C CA . ASN A 1 488 ? 20.759 -45.337 -18.694 1.00 84.00 488 ASN A CA 1
ATOM 3807 C C . ASN A 1 488 ? 19.911 -45.614 -17.434 1.00 84.00 488 ASN A C 1
ATOM 3809 O O . ASN A 1 488 ? 20.240 -46.506 -16.653 1.00 84.00 488 ASN A O 1
ATOM 3813 N N . HIS A 1 489 ? 18.869 -44.812 -17.204 1.00 82.31 489 HIS A N 1
ATOM 3814 C CA . HIS A 1 489 ? 17.930 -44.966 -16.096 1.00 82.31 489 HIS A CA 1
ATOM 3815 C C . HIS A 1 489 ? 16.495 -44.799 -16.600 1.00 82.31 489 HIS A C 1
ATOM 3817 O O . HIS A 1 489 ? 16.230 -43.922 -17.425 1.00 82.31 489 HIS A O 1
ATOM 3823 N N . ASP A 1 490 ? 15.598 -45.609 -16.051 1.00 80.75 490 ASP A N 1
ATOM 3824 C CA . ASP A 1 490 ? 14.153 -45.616 -16.281 1.00 80.75 490 ASP A CA 1
ATOM 3825 C C . ASP A 1 490 ? 13.419 -45.285 -14.965 1.00 80.75 490 ASP A C 1
ATOM 3827 O O . ASP A 1 490 ? 13.998 -45.418 -13.881 1.00 80.75 490 ASP A O 1
ATOM 3831 N N . ALA A 1 491 ? 12.177 -44.803 -15.035 1.00 77.12 491 ALA A N 1
ATOM 3832 C CA . ALA A 1 491 ? 11.398 -44.389 -13.868 1.00 77.12 491 ALA A CA 1
ATOM 3833 C C . ALA A 1 491 ? 9.886 -44.355 -14.149 1.00 77.12 491 ALA A C 1
ATOM 3835 O O . ALA A 1 491 ? 9.450 -44.025 -15.252 1.00 77.12 491 ALA A O 1
ATOM 3836 N N . ASP A 1 492 ? 9.078 -44.624 -13.124 1.00 76.88 492 ASP A N 1
ATOM 3837 C CA . ASP A 1 492 ? 7.618 -44.644 -13.236 1.00 76.88 492 ASP A CA 1
ATOM 3838 C C . ASP A 1 492 ? 7.054 -43.216 -13.121 1.00 76.88 492 ASP A C 1
ATOM 3840 O O . ASP A 1 492 ? 7.400 -42.476 -12.202 1.00 76.88 492 ASP A O 1
ATOM 3844 N N . VAL A 1 493 ? 6.184 -42.794 -14.046 1.00 69.56 493 VAL A N 1
ATOM 3845 C CA . VAL A 1 493 ? 5.661 -41.412 -14.094 1.00 69.56 493 VAL A CA 1
ATOM 3846 C C . VAL A 1 493 ? 4.434 -41.255 -13.189 1.00 69.56 493 VAL A C 1
ATOM 3848 O O . VAL A 1 493 ? 3.355 -41.754 -13.507 1.00 69.56 493 VAL A O 1
ATOM 3851 N N . THR A 1 494 ? 4.553 -40.467 -12.117 1.00 65.62 494 THR A N 1
ATOM 3852 C CA . THR A 1 494 ? 3.507 -40.289 -11.082 1.00 65.62 494 THR A CA 1
ATOM 3853 C C . THR A 1 494 ? 2.274 -39.492 -11.535 1.00 65.62 494 THR A C 1
ATOM 3855 O O . THR A 1 494 ? 1.331 -39.310 -10.763 1.00 65.62 494 THR A O 1
ATOM 3858 N N . LEU A 1 495 ? 2.262 -38.987 -12.775 1.00 59.84 495 LEU A N 1
ATOM 3859 C CA . LEU A 1 495 ? 1.242 -38.064 -13.291 1.00 59.84 495 LEU A CA 1
ATOM 3860 C C . LEU A 1 495 ? 0.229 -38.704 -14.261 1.00 59.84 495 LEU A C 1
ATOM 3862 O O . LEU A 1 495 ? -0.742 -38.047 -14.642 1.00 59.84 495 LEU A O 1
ATOM 3866 N N . LEU A 1 496 ? 0.418 -39.965 -14.663 1.00 51.06 496 LEU A N 1
ATOM 3867 C CA . LEU A 1 496 ? -0.552 -40.679 -15.499 1.00 51.06 496 LEU A CA 1
ATOM 3868 C C . LEU A 1 496 ? -1.597 -41.388 -14.617 1.00 51.06 496 LEU A C 1
ATOM 3870 O O . LEU A 1 496 ? -1.218 -42.213 -13.785 1.00 51.06 496 LEU A O 1
ATOM 3874 N N . PRO A 1 497 ? -2.910 -41.126 -14.781 1.00 38.72 497 PRO A N 1
ATOM 3875 C CA . PRO A 1 497 ? -3.925 -41.988 -14.186 1.00 38.72 497 PRO A CA 1
ATOM 3876 C C . PRO A 1 497 ? -3.842 -43.383 -14.820 1.00 38.72 497 PRO A C 1
ATOM 3878 O O . PRO A 1 497 ? -3.530 -43.509 -16.005 1.00 38.72 497 PRO A O 1
ATOM 3881 N N . ALA A 1 498 ? -4.143 -44.425 -14.040 1.00 38.53 498 ALA A N 1
ATOM 3882 C CA . ALA A 1 498 ? -4.189 -45.794 -14.548 1.00 38.53 498 ALA A CA 1
ATOM 3883 C C . ALA A 1 498 ? -5.167 -45.909 -15.736 1.00 38.53 498 ALA A C 1
ATOM 3885 O O . ALA A 1 498 ? -6.291 -45.402 -15.658 1.00 38.53 498 ALA A O 1
ATOM 3886 N N . MET A 1 499 ? -4.708 -46.553 -16.816 1.00 36.09 499 MET A N 1
ATOM 3887 C CA . MET A 1 499 ? -5.487 -46.831 -18.034 1.00 36.09 499 MET A CA 1
ATOM 3888 C C . MET A 1 499 ? -6.368 -48.074 -17.884 1.00 36.09 499 MET A C 1
ATOM 3890 O O . MET A 1 499 ? -5.911 -49.032 -17.221 1.00 36.09 499 MET A O 1
#

pLDDT: mean 71.45, std 23.8, range [27.66, 97.19]

Secondary structure (DSSP, 8-state):
--------------------------------------------------TT--TTSPPB--TTT-TT--HHHHHHHHHHHHHHH-TTHHHHHHHHHTTS-HHHHHGGG---HHHHHHHHT----PPPS-TTS--HHHHHHHHHHHHHHHHHHHHHHHHHHHHHHHHHHHHHHHHHHHHHHHHHHB-HHHHHHHHHSTTHHHHHHTT-HHHHHHHHHHHHHT--TTS-HHHHHHHHHHHHTT----TT--HHHHHHHHHHHHHHHHHTT--SS--TT---HHHHT-HHHHHHHHHHHTS-HHHHTTHHHHHHHHHTTT---S-SSHHHHHHHHHH----PPPS---GGG--SS--S---------------------------PPP----PPPPP-TTS---TT-B-TTTS-BSS-GGG-SS---SSSSHHHHHHHHHHHHHHTT----S--SS--S---GGGEEEEEEPPTTTPEEEEETTEEEEE-EEEEETTSPP-

Radius of gyration: 39.16 Å; chains: 1; bounding box: 114×80×136 Å

Sequence (499 aa):
MSSQGNQETDTAAPNNASETSDNNVVDSRRSQRDQDVRRQPTYNRSSTKFKGKIEDIESLTTKDESRKNNFTKFKSDVLQYVLKHFTHAVDIVPALKAGNDPIAVFNKTAPSKTSIKSRLGLSIIAPPSDAEGETEAAKFIREGTNRDTEETIAAIWQAEIKMFVQKTNELHTNMAKLWSIIKDQCSHSLQEELRAEKDFDQKEKDYNVLWLLQTLQQLTSGINDTSNRYYSLYHTIKDFYKICQGKDETLASYFERFETAVNLVDMTGGSVTNFELIHDEEVKTKPHITLGIAFLECADSHRYKNLWKELRNDLAKGVDRYPTSLAKANTLLRCWTDTKPSSTPNPRNLQLLQDSGGRGGGGRGTGGRGTGGRGSGGRGGNRVRSNHNAGSTLAGTDGQTHDGITCHACGAEGHYAPECPNPTPVSRYIFHQDLHNFTLQQLRKLLILDTGSTFNSSCNPDLVENIRACEDGEGIRAYSNSGSTDYNHDADVTLLPAM

Foldseek 3Di:
DDDDDDDDDDDDDDDDDDDDDDDDDDDDDDDDDDDDDPPDDPPPVPPDPQVQADPQAAFAEFQVVDVPGPLLSNLVSLLVCLVVPADPSVLCNVQLVVLHFSLVSLVVVQDDLVVVCVVVVQDQDDDDPPVVPDDPVNVVVSVVSNVVSVVVSVVVNVVSNVVSVVVSVSVQVVLLVSLVNNLSSYDPNLNVLCVVAPCNVVCNVSSRVSVVSLQSLCRNLVHGPPDDLVVQLLVLVVVLLVQAADPPHDLVNSLSVNVSSQSSNVVSVHHPQCPVVPVDPVRNVQSQQVSLQSSQVSYDCVQCVVVVVVQVVCVVVVHHDRQSGVVSSSVCSVPDDPCPPPDDDPPPPPPPDDDDDDDDDDDDDDDDDDDDDDDDDDDDDDDDDPDDDDDDQDAFLVRFFDPPDQEPQPRHHGDHVVRHPDGDPPSPPVVPPVVVVRVVVVCLPDQDPDQPQPDDGHDHPVQWDPKDFDPDPRWDWDDHPVGIDIRGIDTHGPPDDDD

Organism: NCBI:txid426638